Protein AF-0000000071382725 (afdb_homodimer)

Sequence (522 aa):
MWLTLWTLSNVSLIFRFLMFPFLSFKLSDTEICDFGWHKFQSHCYKYFTHRRTWEAAERACRLQGGHLTSVLSHEEQLFVNRLGHDYQWIGLNDKMFDNDFRWTDGHPMQFEHWRVGQPDSFFSIGEDCVVMIWHERGQWNDVPCNYHLTFTCKKGTVSCGQPPVIKDAHIYGGIKPRYEINSLVRYHCKDGFIQRHIPTIRCREDGHWDKPKIMCLKPSTYQMYAHKNQNNNNYNNSKRRYSESTEDRHRWSKTADDSTHMWLTLWTLSNVSLIFRFLMFPFLSFKLSDTEICDFGWHKFQSHCYKYFTHRRTWEAAERACRLQGGHLTSVLSHEEQLFVNRLGHDYQWIGLNDKMFDNDFRWTDGHPMQFEHWRVGQPDSFFSIGEDCVVMIWHERGQWNDVPCNYHLTFTCKKGTVSCGQPPVIKDAHIYGGIKPRYEINSLVRYHCKDGFIQRHIPTIRCREDGHWDKPKIMCLKPSTYQMYAHKNQNNNNYNNSKRRYSESTEDRHRWSKTADDSTH

Structure (mmCIF, N/CA/C/O backbone):
data_AF-0000000071382725-model_v1
#
loop_
_entity.id
_entity.type
_entity.pdbx_description
1 polymer 'Versican core protein-like'
#
loop_
_atom_site.group_PDB
_atom_site.id
_atom_site.type_symbol
_atom_site.label_atom_id
_atom_site.label_alt_id
_atom_site.label_comp_id
_atom_site.label_asym_id
_atom_site.label_entity_id
_atom_site.label_seq_id
_atom_site.pdbx_PDB_ins_code
_atom_site.Cartn_x
_atom_site.Cartn_y
_atom_site.Cartn_z
_atom_site.occupancy
_atom_site.B_iso_or_equiv
_atom_site.auth_seq_id
_atom_site.auth_comp_id
_atom_site.auth_asym_id
_atom_site.auth_atom_id
_atom_site.pdbx_PDB_model_num
ATOM 1 N N . MET A 1 1 ? -3.734 4.09 -86.188 1 26.73 1 MET A N 1
ATOM 2 C CA . MET A 1 1 ? -2.705 4.098 -85.188 1 26.73 1 MET A CA 1
ATOM 3 C C . MET A 1 1 ? -3.107 5.008 -84 1 26.73 1 MET A C 1
ATOM 5 O O . MET A 1 1 ? -2.25 5.621 -83.375 1 26.73 1 MET A O 1
ATOM 9 N N . TRP A 1 2 ? -4.398 5.207 -83.875 1 27.27 2 TRP A N 1
ATOM 10 C CA . TRP A 1 2 ? -5.23 6.137 -83.125 1 27.27 2 TRP A CA 1
ATOM 11 C C . TRP A 1 2 ? -5.141 5.848 -81.625 1 27.27 2 TRP A C 1
ATOM 13 O O . TRP A 1 2 ? -5.66 4.836 -81.188 1 27.27 2 TRP A O 1
ATOM 23 N N . LEU A 1 3 ? -3.861 5.984 -81.062 1 28.5 3 LEU A N 1
ATOM 24 C CA . LEU A 1 3 ? -3.486 5.73 -79.688 1 28.5 3 LEU A CA 1
ATOM 25 C C . LEU A 1 3 ? -4.262 6.641 -78.688 1 28.5 3 LEU A C 1
ATOM 27 O O . LEU A 1 3 ? -4.172 7.863 -78.812 1 28.5 3 LEU A O 1
ATOM 31 N N . THR A 1 4 ? -5.5 6.246 -78.438 1 29.12 4 THR A N 1
ATOM 32 C CA . THR A 1 4 ? -6.535 6.793 -77.562 1 29.12 4 THR A CA 1
ATOM 33 C C . THR A 1 4 ? -5.984 7.051 -76.125 1 29.12 4 THR A C 1
ATOM 35 O O . THR A 1 4 ? -5.332 6.188 -75.562 1 29.12 4 THR A O 1
ATOM 38 N N . LEU A 1 5 ? -5.566 8.297 -75.875 1 29.05 5 LEU A N 1
ATOM 39 C CA . LEU A 1 5 ? -5.043 9.016 -74.75 1 29.05 5 LEU A CA 1
ATOM 40 C C . LEU A 1 5 ? -5.945 8.82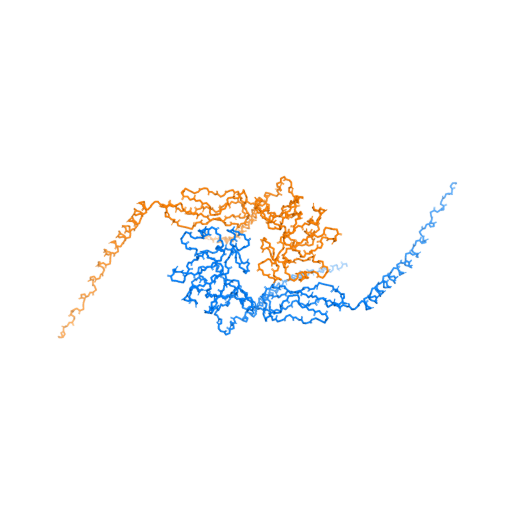8 -73.5 1 29.05 5 LEU A C 1
ATOM 42 O O . LEU A 1 5 ? -7.121 9.211 -73.562 1 29.05 5 LEU A O 1
ATOM 46 N N . TRP A 1 6 ? -5.953 7.57 -72.938 1 29.08 6 TRP A N 1
ATOM 47 C CA . TRP A 1 6 ? -6.738 7.238 -71.75 1 29.08 6 TRP A CA 1
ATOM 48 C C . TRP A 1 6 ? -6.43 8.195 -70.625 1 29.08 6 TRP A C 1
ATOM 50 O O . TRP A 1 6 ? -5.277 8.32 -70.188 1 29.08 6 TRP A O 1
ATOM 60 N N . THR A 1 7 ? -7.027 9.391 -70.688 1 28.2 7 THR A N 1
ATOM 61 C CA . THR A 1 7 ? -6.902 10.422 -69.688 1 28.2 7 THR A CA 1
ATOM 62 C C . THR A 1 7 ? -7.242 9.867 -68.25 1 28.2 7 THR A C 1
ATOM 64 O O . THR A 1 7 ? -8.266 9.203 -68.125 1 28.2 7 THR A O 1
ATOM 67 N N . LEU A 1 8 ? -6.211 9.422 -67.5 1 28.83 8 LEU A N 1
ATOM 68 C CA . LEU A 1 8 ? -6.109 8.977 -66.125 1 28.83 8 LEU A CA 1
ATOM 69 C C . LEU A 1 8 ? -6.758 9.984 -65.188 1 28.83 8 LEU A C 1
ATOM 71 O O . LEU A 1 8 ? -6.32 11.133 -65.125 1 28.83 8 LEU A O 1
ATOM 75 N N . SER A 1 9 ? -8.117 10.117 -65.312 1 26.94 9 SER A N 1
ATOM 76 C CA . SER A 1 9 ? -8.875 10.898 -64.375 1 26.94 9 SER A CA 1
ATOM 77 C C . SER A 1 9 ? -8.445 10.578 -62.938 1 26.94 9 SER A C 1
ATOM 79 O O . SER A 1 9 ? -8.266 9.414 -62.562 1 26.94 9 SER A O 1
ATOM 81 N N . ASN A 1 10 ? -7.656 11.508 -62.344 1 28.38 10 ASN A N 1
ATOM 82 C CA . ASN A 1 10 ? -7.09 11.688 -61 1 28.38 10 ASN A CA 1
ATOM 83 C C . ASN A 1 10 ? -8.148 11.508 -59.938 1 28.38 10 ASN A C 1
ATOM 85 O O . ASN A 1 10 ? -9.094 12.297 -59.844 1 28.38 10 ASN A O 1
ATOM 89 N N . VAL A 1 11 ? -8.672 10.25 -59.688 1 30.38 11 VAL A N 1
ATOM 90 C CA . VAL A 1 11 ? -9.57 9.883 -58.594 1 30.38 11 VAL A CA 1
ATOM 91 C C . VAL A 1 11 ? -9.008 10.406 -57.281 1 30.38 11 VAL A C 1
ATOM 93 O O . VAL A 1 11 ? -7.949 9.961 -56.812 1 30.38 11 VAL A O 1
ATOM 96 N N . SER A 1 12 ? -8.906 11.734 -57.125 1 27.92 12 SER A N 1
ATOM 97 C CA . SER A 1 12 ? -8.633 12.289 -55.812 1 27.92 12 SER A CA 1
ATOM 98 C C . SER A 1 12 ? -9.562 11.703 -54.75 1 27.92 12 SER A C 1
ATOM 100 O O . SER A 1 12 ? -10.773 11.938 -54.812 1 27.92 12 SER A O 1
ATOM 102 N N . LEU A 1 13 ? -9.484 10.375 -54.531 1 29.56 13 LEU A N 1
ATOM 103 C CA . LEU A 1 13 ? -10.18 9.773 -53.406 1 29.56 13 LEU A CA 1
ATOM 104 C C . LEU A 1 13 ? -9.977 10.594 -52.125 1 29.56 13 LEU A C 1
ATOM 106 O O . LEU A 1 13 ? -8.844 10.742 -51.656 1 29.56 13 LEU A O 1
ATOM 110 N N . ILE A 1 14 ? -10.664 11.711 -52.031 1 31.92 14 ILE A N 1
ATOM 111 C CA . ILE A 1 14 ? -10.812 12.461 -50.812 1 31.92 14 ILE A CA 1
ATOM 112 C C . ILE A 1 14 ? -11.188 11.516 -49.656 1 31.92 14 ILE A C 1
ATOM 114 O O . ILE A 1 14 ? -12.242 10.883 -49.688 1 31.92 14 ILE A O 1
ATOM 118 N N . PHE A 1 15 ? -10.211 10.742 -49.156 1 30.53 15 PHE A N 1
ATOM 119 C CA . PHE A 1 15 ? -10.422 10.039 -47.875 1 30.53 15 PHE A CA 1
ATOM 120 C C . PHE A 1 15 ? -10.992 10.977 -46.812 1 30.53 15 PHE A C 1
ATOM 122 O O . PHE A 1 15 ? -10.305 11.883 -46.344 1 30.53 15 PHE A O 1
ATOM 129 N N . ARG A 1 16 ? -12.289 11.359 -47 1 29.08 16 ARG A N 1
ATOM 130 C CA . ARG A 1 16 ? -13 11.93 -45.844 1 29.08 16 ARG A CA 1
ATOM 131 C C . ARG A 1 16 ? -12.758 11.102 -44.594 1 29.08 16 ARG A C 1
ATOM 133 O O . ARG A 1 16 ? -13.156 9.938 -44.531 1 29.08 16 ARG A O 1
ATOM 140 N N . PHE A 1 17 ? -11.633 11.32 -43.969 1 31.2 17 PHE A N 1
ATOM 141 C CA . PHE A 1 17 ? -11.469 10.844 -42.594 1 31.2 17 PHE A CA 1
ATOM 142 C C . PHE A 1 17 ? -12.742 11.07 -41.781 1 31.2 17 PHE A C 1
ATOM 144 O O . PHE A 1 17 ? -13.172 12.203 -41.594 1 31.2 17 PHE A O 1
ATOM 151 N N . LEU A 1 18 ? -13.758 10.234 -41.969 1 30.8 18 LEU A N 1
ATOM 152 C CA . LEU A 1 18 ? -14.859 10.172 -41.031 1 30.8 18 LEU A CA 1
ATOM 153 C C . LEU A 1 18 ? -14.352 10.242 -39.594 1 30.8 18 LEU A C 1
ATOM 155 O O . LEU A 1 18 ? -13.547 9.406 -39.156 1 30.8 18 LEU A O 1
ATOM 159 N N . MET A 1 19 ? -14.062 11.453 -39.156 1 31.64 19 MET A N 1
ATOM 160 C CA . MET A 1 19 ? -13.953 11.695 -37.719 1 31.64 19 MET A CA 1
ATOM 161 C C . MET A 1 19 ? -15.039 10.945 -36.969 1 31.64 19 MET A C 1
ATOM 163 O O . MET A 1 19 ? -16.219 11.266 -37.094 1 31.64 19 MET A O 1
ATOM 167 N N . PHE A 1 20 ? -14.945 9.617 -36.938 1 36.56 20 PHE A N 1
ATOM 168 C CA . PHE A 1 20 ? -15.828 8.961 -35.969 1 36.56 20 PHE A CA 1
ATOM 169 C C . PHE A 1 20 ? -15.797 9.695 -34.625 1 36.56 20 PHE A C 1
ATOM 171 O O . PHE A 1 20 ? -14.727 10.055 -34.125 1 36.56 20 PHE A O 1
ATOM 178 N N . PRO A 1 21 ? -16.844 10.438 -34.312 1 36.38 21 PRO A N 1
ATOM 179 C CA . PRO A 1 21 ? -16.906 10.93 -32.938 1 36.38 21 PRO A CA 1
ATOM 180 C C . PRO A 1 21 ? -16.453 9.883 -31.922 1 36.38 21 PRO A C 1
ATOM 182 O O . PRO A 1 21 ? -16.781 8.703 -32.062 1 36.38 21 PRO A O 1
ATOM 185 N N . PHE A 1 22 ? -15.188 9.914 -31.547 1 33.75 22 PHE A N 1
ATOM 186 C CA . PHE A 1 22 ? -14.898 9.289 -30.266 1 33.75 22 PHE A CA 1
ATOM 187 C C . PHE A 1 22 ? -16.094 9.414 -29.312 1 33.75 22 PHE A C 1
ATOM 189 O O . PHE A 1 22 ? -16.344 10.492 -28.766 1 33.75 22 PHE A O 1
ATOM 196 N N . LEU A 1 23 ? -17.234 8.781 -29.672 1 32.06 23 LEU A N 1
ATOM 197 C CA . LEU A 1 23 ? -18.203 8.594 -28.594 1 32.06 23 LEU A CA 1
ATOM 198 C C . LEU A 1 23 ? -17.516 8.227 -27.297 1 32.06 23 LEU A C 1
ATOM 200 O O . LEU A 1 23 ? -16.938 7.145 -27.172 1 32.06 23 LEU A O 1
ATOM 204 N N . SER A 1 24 ? -16.844 9.109 -26.672 1 32.84 24 SER A N 1
ATOM 205 C CA . SER A 1 24 ? -16.609 8.961 -25.234 1 32.84 24 SER A CA 1
ATOM 206 C C . SER A 1 24 ? -17.797 8.281 -24.547 1 32.84 24 SER A C 1
ATOM 208 O O . SER A 1 24 ? -18.859 8.875 -24.406 1 32.84 24 SER A O 1
ATOM 210 N N . PHE A 1 25 ? -18.094 7.023 -24.875 1 31.86 25 PHE A N 1
ATOM 211 C CA . PHE A 1 25 ? -18.953 6.344 -23.922 1 31.86 25 PHE A CA 1
ATOM 212 C C . PHE A 1 25 ? -18.719 6.855 -22.5 1 31.86 25 PHE A C 1
ATOM 214 O O . PHE A 1 25 ? -17.625 6.68 -21.953 1 31.86 25 PHE A O 1
ATOM 221 N N . LYS A 1 26 ? -19.219 7.934 -22.172 1 35.31 26 LYS A N 1
ATOM 222 C CA . LYS A 1 26 ? -19.453 8.273 -20.766 1 35.31 26 LYS A CA 1
ATOM 223 C C . LYS A 1 26 ? -19.797 7.027 -19.953 1 35.31 26 LYS A C 1
ATOM 225 O O . LYS A 1 26 ? -20.844 6.41 -20.172 1 35.31 26 LYS A O 1
ATOM 230 N N . LEU A 1 27 ? -18.938 6.059 -19.734 1 37.62 27 LEU A N 1
ATOM 231 C CA . LEU A 1 27 ? -19.234 5.176 -18.609 1 37.62 27 LEU A CA 1
ATOM 232 C C . LEU A 1 27 ? -20.281 5.793 -17.688 1 37.62 27 LEU A C 1
ATOM 234 O O . LEU A 1 27 ? -20.234 6.992 -17.406 1 37.62 27 LEU A O 1
ATOM 238 N N . SER A 1 28 ? -21.453 5.305 -17.797 1 38.16 28 SER A N 1
ATOM 239 C CA . SER A 1 28 ? -22.531 5.645 -16.859 1 38.16 28 SER A CA 1
ATOM 240 C C . SER A 1 28 ? -21.969 5.922 -15.469 1 38.16 28 SER A C 1
ATOM 242 O O . SER A 1 28 ? -21.328 5.055 -14.859 1 38.16 28 SER A O 1
ATOM 244 N N . ASP A 1 29 ? -21.234 6.832 -15.172 1 44.72 29 ASP A N 1
ATOM 245 C CA . ASP A 1 29 ? -21.172 7.375 -13.812 1 44.72 29 ASP A CA 1
ATOM 246 C C . ASP A 1 29 ? -22.438 7.051 -13.031 1 44.72 29 ASP A C 1
ATOM 248 O O . ASP A 1 29 ? -23.438 7.781 -13.109 1 44.72 29 ASP A O 1
ATOM 252 N N . THR A 1 30 ? -23.078 5.996 -13.273 1 50.84 30 THR A N 1
ATOM 253 C CA . THR A 1 30 ? -24.203 5.84 -12.344 1 50.84 30 THR A CA 1
ATOM 254 C C . THR A 1 30 ? -23.891 6.52 -11.016 1 50.84 30 THR A C 1
ATOM 256 O O . THR A 1 30 ? -23.281 5.922 -10.133 1 50.84 30 THR A O 1
ATOM 259 N N . GLU A 1 31 ? -23.406 7.875 -11.094 1 60.59 31 GLU A N 1
ATOM 260 C CA . GLU A 1 31 ? -22.969 9.047 -10.336 1 60.59 31 GLU A CA 1
ATOM 261 C C . GLU A 1 31 ? -23.734 9.18 -9.031 1 60.59 31 GLU A C 1
ATOM 263 O O . GLU A 1 31 ? -23.375 9.977 -8.164 1 60.59 31 GLU A O 1
ATOM 268 N N . ILE A 1 32 ? -24.719 8.297 -8.805 1 83.94 32 ILE A N 1
ATOM 269 C CA . ILE A 1 32 ? -25.438 8.609 -7.574 1 83.94 32 ILE A CA 1
ATOM 270 C C . ILE A 1 32 ? -24.938 7.723 -6.441 1 83.94 32 ILE A C 1
ATOM 272 O O . ILE A 1 32 ? -24.766 6.512 -6.617 1 83.94 32 ILE A O 1
ATOM 276 N N . CYS A 1 33 ? -24.656 8.281 -5.402 1 93.5 33 CYS A N 1
ATOM 277 C CA . CYS A 1 33 ? -24.219 7.562 -4.219 1 93.5 33 CYS A CA 1
ATOM 278 C C . CYS A 1 33 ? -25.375 6.84 -3.547 1 93.5 33 CYS A C 1
ATOM 280 O O . CYS A 1 33 ? -26.531 7.262 -3.666 1 93.5 33 CYS A O 1
ATOM 282 N N . ASP A 1 34 ? -25.109 5.688 -2.979 1 91.25 34 ASP A N 1
ATOM 283 C CA . ASP A 1 34 ? -26.078 4.949 -2.184 1 91.25 34 ASP A CA 1
ATOM 284 C C . ASP A 1 34 ? -26.672 5.824 -1.086 1 91.25 34 ASP A C 1
ATOM 286 O O . ASP A 1 34 ? -26.109 6.859 -0.73 1 91.25 34 ASP A O 1
ATOM 290 N N . PHE A 1 35 ? -27.812 5.43 -0.634 1 92 35 PHE A N 1
ATOM 291 C CA . PHE A 1 35 ? -28.453 6.133 0.468 1 92 35 PHE A CA 1
ATOM 292 C C . PHE A 1 35 ? -27.5 6.281 1.646 1 92 35 PHE A C 1
ATOM 294 O O . PHE A 1 35 ? -26.812 5.332 2.016 1 92 35 PHE A O 1
ATOM 301 N N . GLY A 1 36 ? -27.391 7.465 2.174 1 95.06 36 GLY A N 1
ATOM 302 C CA . GLY A 1 36 ? -26.547 7.727 3.336 1 95.06 36 GLY A CA 1
ATOM 303 C C . GLY A 1 36 ? -25.141 8.133 2.975 1 95.06 36 GLY A C 1
ATOM 304 O O . GLY A 1 36 ? -24.359 8.547 3.842 1 95.06 36 GLY A O 1
ATOM 305 N N . TRP A 1 37 ? -24.875 7.941 1.746 1 97.19 37 TRP A N 1
ATOM 306 C CA . TRP A 1 37 ? -23.547 8.352 1.27 1 97.19 37 TRP A CA 1
ATOM 307 C C . TRP A 1 37 ? -23.609 9.719 0.598 1 97.19 37 TRP A C 1
ATOM 309 O O . TRP A 1 37 ? -24.625 10.07 -0.015 1 97.19 37 TRP A O 1
ATOM 319 N N . HIS A 1 38 ? -22.516 10.477 0.732 1 97.38 38 HIS A N 1
ATOM 320 C CA . HIS A 1 38 ? -22.453 11.828 0.178 1 97.38 38 HIS A CA 1
ATOM 321 C C . HIS A 1 38 ? -21.391 11.914 -0.917 1 97.38 38 HIS A C 1
ATOM 323 O O . HIS A 1 38 ? -20.266 11.461 -0.732 1 97.38 38 HIS A O 1
ATOM 329 N N . LYS A 1 39 ? -21.828 12.617 -1.918 1 96.38 39 LYS A N 1
ATOM 330 C CA . LYS A 1 39 ? -20.953 12.664 -3.088 1 96.38 39 LYS A CA 1
ATOM 331 C C . LYS A 1 39 ? -19.984 13.836 -3.004 1 96.38 39 LYS A C 1
ATOM 333 O O . LYS A 1 39 ? -20.359 14.938 -2.609 1 96.38 39 LYS A O 1
ATOM 338 N N . PHE A 1 40 ? -18.734 13.578 -3.346 1 96.81 40 PHE A N 1
ATOM 339 C CA . PHE A 1 40 ? -17.703 14.578 -3.604 1 96.81 40 PHE A CA 1
ATOM 340 C C . PHE A 1 40 ? -16.828 14.156 -4.77 1 96.81 40 PHE A C 1
ATOM 342 O O . PHE A 1 40 ? -16.062 13.188 -4.664 1 96.81 40 PHE A O 1
ATOM 349 N N . GLN A 1 41 ? -16.984 14.844 -5.879 1 92.62 41 GLN A N 1
ATOM 350 C CA . GLN A 1 41 ? -16.297 14.492 -7.121 1 92.62 41 GLN A CA 1
ATOM 351 C C . GLN A 1 41 ? -16.609 13.062 -7.543 1 92.62 41 GLN A C 1
ATOM 353 O O . GLN A 1 41 ? -17.781 12.711 -7.73 1 92.62 41 GLN A O 1
ATOM 358 N N . SER A 1 42 ? -15.797 12.188 -7.758 1 91.56 42 SER A N 1
ATOM 359 C CA . SER A 1 42 ? -16.047 10.859 -8.305 1 91.56 42 SER A CA 1
ATOM 360 C C . SER A 1 42 ? -16.078 9.805 -7.207 1 91.56 42 SER A C 1
ATOM 362 O O . SER A 1 42 ? -15.906 8.617 -7.477 1 91.56 42 SER A O 1
ATOM 364 N N . HIS A 1 43 ? -16.328 10.289 -5.957 1 96.75 43 HIS A N 1
ATOM 365 C CA . HIS A 1 43 ? -16.359 9.352 -4.84 1 96.75 43 HIS A CA 1
ATOM 366 C C . HIS A 1 43 ? -17.562 9.609 -3.932 1 96.75 43 HIS A C 1
ATOM 368 O O . HIS A 1 43 ? -18.156 10.688 -3.979 1 96.75 43 HIS A O 1
ATOM 374 N N . CYS A 1 44 ? -17.922 8.602 -3.207 1 97.56 44 CYS A N 1
ATOM 375 C CA . CYS A 1 44 ? -18.969 8.664 -2.191 1 97.56 44 CYS A CA 1
ATOM 376 C C . CYS A 1 44 ? -18.375 8.469 -0.797 1 97.56 44 CYS A C 1
ATOM 378 O O . CYS A 1 44 ? -17.484 7.637 -0.604 1 97.56 44 CYS A O 1
ATOM 380 N N . TYR A 1 45 ? -18.938 9.219 0.126 1 98.5 45 TYR A N 1
ATOM 381 C CA . TYR A 1 45 ? -18.406 9.227 1.487 1 98.5 45 TYR A CA 1
ATOM 382 C C . TYR A 1 45 ? -19.516 8.977 2.5 1 98.5 45 TYR A C 1
ATOM 384 O O . TYR A 1 45 ? -20.656 9.422 2.309 1 98.5 45 TYR A O 1
ATOM 392 N N . LYS A 1 46 ? -19.188 8.305 3.578 1 98.38 46 LYS A N 1
ATOM 393 C CA . LYS A 1 46 ? -20.125 8.102 4.672 1 98.38 46 LYS A CA 1
ATOM 394 C C . LYS A 1 46 ? -19.422 8.172 6.027 1 98.38 46 LYS A C 1
ATOM 396 O O . LYS A 1 46 ? -18.391 7.539 6.227 1 98.38 46 LYS A O 1
ATOM 401 N N . TYR A 1 47 ? -19.969 8.969 6.82 1 98.62 47 TYR A N 1
ATOM 402 C CA . TYR A 1 47 ? -19.469 9.141 8.18 1 98.62 47 TYR A CA 1
ATOM 403 C C . TYR A 1 47 ? -20.188 8.195 9.141 1 98.62 47 TYR A C 1
ATOM 405 O O . TYR A 1 47 ? -21.406 8.102 9.133 1 98.62 47 TYR A O 1
ATOM 413 N N . PHE A 1 48 ? -19.406 7.512 9.945 1 98.69 48 PHE A N 1
ATOM 414 C CA . PHE A 1 48 ? -19.953 6.586 10.93 1 98.69 48 PHE A CA 1
ATOM 415 C C . PHE A 1 48 ? -19.688 7.082 12.352 1 98.69 48 PHE A C 1
ATOM 417 O O . PHE A 1 48 ? -18.547 7.336 12.719 1 98.69 48 PHE A O 1
ATOM 424 N N . THR A 1 49 ? -20.719 7.074 13.109 1 98.06 49 THR A N 1
ATOM 425 C CA . THR A 1 49 ? -20.625 7.602 14.461 1 98.06 49 THR A CA 1
ATOM 426 C C . THR A 1 49 ? -20.203 6.508 15.445 1 98.06 49 THR A C 1
ATOM 428 O O . THR A 1 49 ? -19.766 6.801 16.562 1 98.06 49 THR A O 1
ATOM 431 N N . HIS A 1 50 ? -20.484 5.242 15.055 1 97.5 50 HIS A N 1
ATOM 432 C CA . HIS A 1 50 ? -20.078 4.145 15.922 1 97.5 50 HIS A CA 1
ATOM 433 C C . HIS A 1 50 ? -18.547 4.059 16.031 1 97.5 50 HIS A C 1
ATOM 435 O O . HIS A 1 50 ? -17.859 3.939 15.008 1 97.5 50 HIS A O 1
ATOM 441 N N . ARG A 1 51 ? -18.062 4.023 17.141 1 98.62 51 ARG A N 1
ATOM 442 C CA . ARG A 1 51 ? -16.625 4.117 17.375 1 98.62 51 ARG A CA 1
ATOM 443 C C . ARG A 1 51 ? -15.961 2.75 17.25 1 98.62 51 ARG A C 1
ATOM 445 O O . ARG A 1 51 ? -16.5 1.748 17.719 1 98.62 51 ARG A O 1
ATOM 452 N N . ARG A 1 52 ? -14.859 2.723 16.594 1 98.81 52 ARG A N 1
ATOM 453 C CA . ARG A 1 52 ? -14.094 1.505 16.359 1 98.81 52 ARG A CA 1
ATOM 454 C C . ARG A 1 52 ? -12.594 1.78 16.438 1 98.81 52 ARG A C 1
ATOM 456 O O . ARG A 1 52 ? -12.172 2.936 16.391 1 98.81 52 ARG A O 1
ATOM 463 N N . THR A 1 53 ? -11.844 0.711 16.656 1 98.62 53 THR A N 1
ATOM 464 C CA . THR A 1 53 ? -10.414 0.831 16.422 1 98.62 53 THR A CA 1
ATOM 465 C C . THR A 1 53 ? -10.133 1.114 14.945 1 98.62 53 THR A C 1
ATOM 467 O O . THR A 1 53 ? -11.023 0.963 14.102 1 98.62 53 THR A O 1
ATOM 470 N N . TRP A 1 54 ? -8.945 1.496 14.648 1 98.38 54 TRP A N 1
ATOM 471 C CA . TRP A 1 54 ? -8.602 1.822 13.266 1 98.38 54 TRP A CA 1
ATOM 472 C C . TRP A 1 54 ? -8.797 0.614 12.359 1 98.38 54 TRP A C 1
ATOM 474 O O . TRP A 1 54 ? -9.391 0.73 11.281 1 98.38 54 TRP A O 1
ATOM 484 N N . GLU A 1 55 ? -8.352 -0.563 12.828 1 97.81 55 GLU A N 1
ATOM 485 C CA . GLU A 1 55 ? -8.445 -1.783 12.039 1 97.81 55 GLU A CA 1
ATOM 486 C C . GLU A 1 55 ? -9.898 -2.182 11.805 1 97.81 55 GLU A C 1
ATOM 488 O O . GLU A 1 55 ? -10.281 -2.549 10.695 1 97.81 55 GLU A O 1
ATOM 493 N N . ALA A 1 56 ? -10.633 -2.123 12.844 1 98.44 56 ALA A N 1
ATOM 494 C CA . ALA A 1 56 ? -12.047 -2.465 12.727 1 98.44 56 ALA A CA 1
ATOM 495 C C . ALA A 1 56 ? -12.773 -1.493 11.797 1 98.44 56 ALA A C 1
ATOM 497 O O . ALA A 1 56 ? -13.656 -1.894 11.039 1 98.44 56 ALA A O 1
ATOM 498 N N . ALA A 1 57 ? -12.414 -0.232 11.883 1 98.81 57 ALA A N 1
ATOM 499 C CA . ALA A 1 57 ? -13.008 0.774 11.008 1 98.81 57 ALA A CA 1
ATOM 500 C C . ALA A 1 57 ? -12.672 0.492 9.547 1 98.81 57 ALA A C 1
ATOM 502 O O . ALA A 1 57 ? -13.547 0.558 8.68 1 98.81 57 ALA A O 1
ATOM 503 N N . GLU A 1 58 ? -11.406 0.18 9.312 1 98.38 58 GLU A N 1
ATOM 504 C CA . GLU A 1 58 ? -11.008 -0.161 7.953 1 98.38 58 GLU A CA 1
ATOM 505 C C . GLU A 1 58 ? -11.773 -1.378 7.445 1 98.38 58 GLU A C 1
ATOM 507 O O . GLU A 1 58 ? -12.234 -1.396 6.297 1 98.38 58 GLU A O 1
ATOM 512 N N . ARG A 1 59 ? -11.93 -2.348 8.242 1 96 59 ARG A N 1
ATOM 513 C CA . ARG A 1 59 ? -12.672 -3.543 7.855 1 96 59 ARG A CA 1
ATOM 514 C C . ARG A 1 59 ? -14.117 -3.203 7.52 1 96 59 ARG A C 1
ATOM 516 O O . ARG A 1 59 ? -14.68 -3.725 6.555 1 96 59 ARG A O 1
ATOM 523 N N . ALA A 1 60 ? -14.672 -2.373 8.328 1 97.12 60 ALA A N 1
ATOM 524 C CA . ALA A 1 60 ? -16.047 -1.956 8.07 1 97.12 60 ALA A CA 1
ATOM 525 C C . ALA A 1 60 ? -16.172 -1.267 6.719 1 97.12 60 ALA A C 1
ATOM 527 O O . ALA A 1 60 ? -17.125 -1.508 5.977 1 97.12 60 ALA A O 1
ATOM 528 N N . CYS A 1 61 ? -15.219 -0.431 6.383 1 97.62 61 CYS A N 1
ATOM 529 C CA . CYS A 1 61 ? -15.25 0.27 5.105 1 97.62 61 CYS A CA 1
ATOM 530 C C . CYS A 1 61 ? -15.062 -0.702 3.945 1 97.62 61 CYS A C 1
ATOM 532 O O . CYS A 1 61 ? -15.703 -0.563 2.902 1 97.62 61 CYS A O 1
ATOM 534 N N . ARG A 1 62 ? -14.242 -1.658 4.133 1 94.25 62 ARG A N 1
ATOM 535 C CA . ARG A 1 62 ? -13.992 -2.645 3.086 1 94.25 62 ARG A CA 1
ATOM 536 C C . ARG A 1 62 ? -15.242 -3.467 2.797 1 94.25 62 ARG A C 1
ATOM 538 O O . ARG A 1 62 ? -15.492 -3.846 1.65 1 94.25 62 ARG A O 1
ATOM 545 N N . LEU A 1 63 ? -16 -3.742 3.836 1 91.81 63 LEU A N 1
ATOM 546 C CA . LEU A 1 63 ? -17.25 -4.469 3.662 1 91.81 63 LEU A CA 1
ATOM 547 C C . LEU A 1 63 ? -18.219 -3.672 2.801 1 91.81 63 LEU A C 1
ATOM 549 O O . LEU A 1 63 ? -19.109 -4.246 2.152 1 91.81 63 LEU A O 1
ATOM 553 N N . GLN A 1 64 ? -18 -2.336 2.773 1 91.19 64 GLN A N 1
ATOM 554 C CA . GLN A 1 64 ? -18.859 -1.467 1.972 1 91.19 64 GLN A CA 1
ATOM 555 C C . GLN A 1 64 ? -18.266 -1.229 0.589 1 91.19 64 GLN A C 1
ATOM 557 O O . GLN A 1 64 ? -18.766 -0.41 -0.18 1 91.19 64 GLN A O 1
ATOM 562 N N . GLY A 1 65 ? -17.188 -1.854 0.308 1 91.56 65 GLY A N 1
ATOM 563 C CA . GLY A 1 65 ? -16.562 -1.684 -0.992 1 91.56 65 GLY A CA 1
ATOM 564 C C . GLY A 1 65 ? -15.648 -0.476 -1.06 1 91.56 65 GLY A C 1
ATOM 565 O O . GLY A 1 65 ? -15.398 0.065 -2.141 1 91.56 65 GLY A O 1
ATOM 566 N N . GLY A 1 66 ? -15.18 -0.089 0.016 1 95.94 66 GLY A N 1
ATOM 567 C CA . GLY A 1 66 ? -14.312 1.073 0.091 1 95.94 66 GLY A CA 1
ATOM 568 C C . GLY A 1 66 ? -13.219 0.935 1.135 1 95.94 66 GLY A C 1
ATOM 569 O O . GLY A 1 66 ? -12.727 -0.169 1.387 1 95.94 66 GLY A O 1
ATOM 570 N N . HIS A 1 67 ? -12.742 2.123 1.61 1 97.81 67 HIS A N 1
ATOM 571 C CA . HIS A 1 67 ? -11.688 2.225 2.613 1 97.81 67 HIS A CA 1
ATOM 572 C C . HIS A 1 67 ? -11.93 3.406 3.547 1 97.81 67 HIS A C 1
ATOM 574 O O . HIS A 1 67 ? -12.773 4.262 3.268 1 97.81 67 HIS A O 1
ATOM 580 N N . LEU A 1 68 ? -11.242 3.318 4.66 1 98.81 68 LEU A N 1
ATOM 581 C CA . LEU A 1 68 ? -11.109 4.594 5.359 1 98.81 68 LEU A CA 1
ATOM 582 C C . LEU A 1 68 ? -10.641 5.691 4.41 1 98.81 68 LEU A C 1
ATOM 584 O O . LEU A 1 68 ? -9.773 5.457 3.564 1 98.81 68 LEU A O 1
ATOM 588 N N . THR A 1 69 ? -11.156 6.844 4.57 1 98.81 69 THR A N 1
ATOM 589 C CA . THR A 1 69 ? -11.055 7.898 3.568 1 98.81 69 THR A CA 1
ATOM 590 C C . THR A 1 69 ? -9.602 8.344 3.406 1 98.81 69 THR A C 1
ATOM 592 O O . THR A 1 69 ? -8.898 8.547 4.395 1 98.81 69 THR A O 1
ATOM 595 N N . SER A 1 70 ? -9.156 8.359 2.193 1 98.5 70 SER A N 1
ATOM 596 C CA . SER A 1 70 ? -7.965 9.125 1.853 1 98.5 70 SER A CA 1
ATOM 597 C C . SER A 1 70 ? -8.312 10.586 1.572 1 98.5 70 SER A C 1
ATOM 599 O O . SER A 1 70 ? -9.445 10.906 1.216 1 98.5 70 SER A O 1
ATOM 601 N N . VAL A 1 71 ? -7.426 11.492 1.809 1 98.44 71 VAL A N 1
ATOM 602 C CA . VAL A 1 71 ? -7.59 12.922 1.56 1 98.44 71 VAL A CA 1
ATOM 603 C C . VAL A 1 71 ? -6.484 13.414 0.632 1 98.44 71 VAL A C 1
ATOM 605 O O . VAL A 1 71 ? -5.328 13.531 1.045 1 98.44 71 VAL A O 1
ATOM 608 N N . LEU A 1 72 ? -6.895 13.797 -0.567 1 96.81 72 LEU A N 1
ATOM 609 C CA . LEU A 1 72 ? -5.887 13.992 -1.604 1 96.81 72 LEU A CA 1
ATOM 610 C C . LEU A 1 72 ? -5.82 15.453 -2.031 1 96.81 72 LEU A C 1
ATOM 612 O O . LEU A 1 72 ? -4.992 15.82 -2.867 1 96.81 72 LEU A O 1
ATOM 616 N N . SER A 1 73 ? -6.723 16.297 -1.511 1 96.62 73 SER A N 1
ATOM 617 C CA . SER A 1 73 ? -6.727 17.719 -1.819 1 96.62 73 SER A CA 1
ATOM 618 C C . SER A 1 73 ? -7.289 18.531 -0.66 1 96.62 73 SER A C 1
ATOM 620 O O . SER A 1 73 ? -7.879 17.984 0.267 1 96.62 73 SER A O 1
ATOM 622 N N . HIS A 1 74 ? -7.027 19.797 -0.761 1 97 74 HIS A N 1
ATOM 623 C CA . HIS A 1 74 ? -7.539 20.703 0.265 1 97 74 HIS A CA 1
ATOM 624 C C . HIS A 1 74 ? -9.062 20.703 0.282 1 97 74 HIS A C 1
ATOM 626 O O . HIS A 1 74 ? -9.68 20.688 1.352 1 97 74 HIS A O 1
ATOM 632 N N . GLU A 1 75 ? -9.641 20.688 -0.889 1 98.12 75 GLU A N 1
ATOM 633 C CA . GLU A 1 75 ? -11.102 20.672 -0.994 1 98.12 75 GLU A CA 1
ATOM 634 C C . GLU A 1 75 ? -11.688 19.422 -0.364 1 98.12 75 GLU A C 1
ATOM 636 O O . GLU A 1 75 ? -12.703 19.484 0.331 1 98.12 75 GLU A O 1
ATOM 641 N N . GLU A 1 76 ? -11.047 18.328 -0.636 1 98.38 76 GLU A N 1
ATOM 642 C CA . GLU A 1 76 ? -11.492 17.062 -0.055 1 98.38 76 GLU A CA 1
ATOM 643 C C . GLU A 1 76 ? -11.352 17.078 1.465 1 98.38 76 GLU A C 1
ATOM 645 O O . GLU A 1 76 ? -12.219 16.547 2.174 1 98.38 76 GLU A O 1
ATOM 650 N N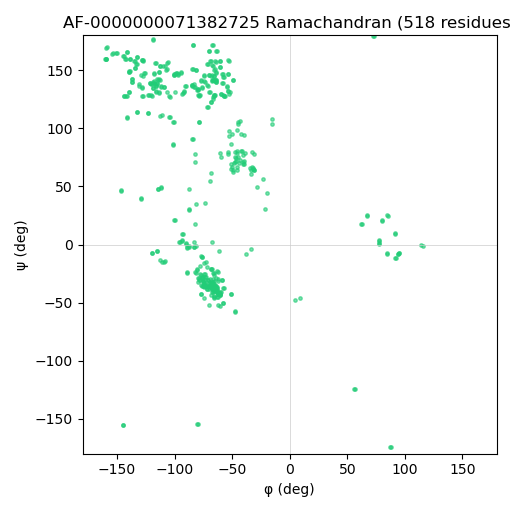 . GLN A 1 77 ? -10.297 17.703 1.954 1 98.25 77 GLN A N 1
ATOM 651 C CA . GLN A 1 77 ? -10.062 17.859 3.387 1 98.25 77 GLN A CA 1
ATOM 652 C C . GLN A 1 77 ? -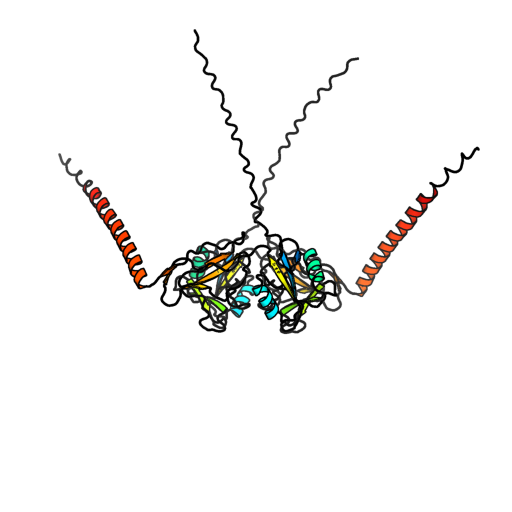11.227 18.594 4.051 1 98.25 77 GLN A C 1
ATOM 654 O O . GLN A 1 77 ? -11.727 18.156 5.086 1 98.25 77 GLN A O 1
ATOM 659 N N . LEU A 1 78 ? -11.57 19.656 3.498 1 98.12 78 LEU A N 1
ATOM 660 C CA . LEU A 1 78 ? -12.672 20.453 4.031 1 98.12 78 LEU A CA 1
ATOM 661 C C . LEU A 1 78 ? -13.977 19.656 4 1 98.12 78 LEU A C 1
ATOM 663 O O . LEU A 1 78 ? -14.742 19.672 4.965 1 98.12 78 LEU A O 1
ATOM 667 N N . PHE A 1 79 ? -14.195 18.953 2.922 1 98.56 79 PHE A N 1
ATOM 668 C CA . PHE A 1 79 ? -15.406 18.172 2.75 1 98.56 79 PHE A CA 1
ATOM 669 C C . PHE A 1 79 ? -15.5 17.094 3.826 1 98.56 79 PHE A C 1
ATOM 671 O O . PHE A 1 79 ? -16.531 16.969 4.5 1 98.56 79 PHE A O 1
ATOM 678 N N . VAL A 1 80 ? -14.43 16.297 3.971 1 98.69 80 VAL A N 1
ATOM 679 C CA . VAL A 1 80 ? -14.406 15.188 4.93 1 98.69 80 VAL A CA 1
ATOM 680 C C . VAL A 1 80 ? -14.578 15.734 6.344 1 98.69 80 VAL A C 1
ATOM 682 O O . VAL A 1 80 ? -15.32 15.164 7.152 1 98.69 80 VAL A O 1
ATOM 685 N N . ASN A 1 81 ? -13.898 16.828 6.621 1 98.5 81 ASN A N 1
ATOM 686 C CA . ASN A 1 81 ? -13.992 17.422 7.957 1 98.5 81 ASN A CA 1
ATOM 687 C C . ASN A 1 81 ? -15.414 17.875 8.266 1 98.5 81 ASN A C 1
ATOM 689 O O . ASN A 1 81 ? -15.836 17.859 9.422 1 98.5 81 ASN A O 1
ATOM 693 N N . ARG A 1 82 ? -16.141 18.266 7.328 1 97.69 82 ARG A N 1
ATOM 694 C CA . ARG A 1 82 ? -17.516 18.75 7.508 1 97.69 82 ARG A CA 1
ATOM 695 C C . ARG A 1 82 ? -18.469 17.578 7.723 1 97.69 82 ARG A C 1
ATOM 697 O O . ARG A 1 82 ? -19.562 17.766 8.281 1 97.69 82 ARG A O 1
ATOM 704 N N . LEU A 1 83 ? -18.172 16.422 7.238 1 97 83 LEU A N 1
ATOM 705 C CA . LEU A 1 83 ? -19.047 15.258 7.367 1 97 83 LEU A CA 1
ATOM 706 C C . LEU A 1 83 ? -19.156 14.812 8.82 1 97 83 LEU A C 1
ATOM 708 O O . LEU A 1 83 ? -20.219 14.391 9.266 1 97 83 LEU A O 1
ATOM 712 N N . GLY A 1 84 ? -17.984 14.875 9.461 1 94.19 84 GLY A N 1
ATOM 713 C CA . GLY A 1 84 ? -17.953 14.43 10.844 1 94.19 84 GLY A CA 1
ATOM 714 C C . GLY A 1 84 ? -17.578 15.539 11.812 1 94.19 84 GLY A C 1
ATOM 715 O O . GLY A 1 84 ? -16.719 16.359 11.516 1 94.19 84 GLY A O 1
ATOM 716 N N . HIS A 1 85 ? -18.266 15.594 12.938 1 92.94 85 HIS A N 1
ATOM 717 C CA . HIS A 1 85 ? -17.969 16.594 13.953 1 92.94 85 HIS A CA 1
ATOM 718 C C . HIS A 1 85 ? -17.391 15.953 15.211 1 92.94 85 HIS A C 1
ATOM 720 O O . HIS A 1 85 ? -17.844 16.219 16.312 1 92.94 85 HIS A O 1
ATOM 726 N N . ASP A 1 86 ? -16.422 15.141 14.961 1 98.19 86 ASP A N 1
ATOM 727 C CA . ASP A 1 86 ? -15.695 14.43 16.016 1 98.19 86 ASP A CA 1
ATOM 728 C C . ASP A 1 86 ? -14.328 13.953 15.516 1 98.19 86 ASP A C 1
ATOM 730 O O . ASP A 1 86 ? -14.023 14.062 14.328 1 98.19 86 ASP A O 1
ATOM 734 N N . TYR A 1 87 ? -13.555 13.5 16.531 1 98.5 87 TYR A N 1
ATOM 735 C CA . TYR A 1 87 ? -12.352 12.797 16.109 1 98.5 87 TYR A CA 1
ATOM 736 C C . TYR A 1 87 ? -12.688 11.625 15.195 1 98.5 87 TYR A C 1
ATOM 738 O O . TYR A 1 87 ? -13.578 10.828 15.508 1 98.5 87 TYR A O 1
ATOM 746 N N . GLN A 1 88 ? -12.023 11.602 14.039 1 98.81 88 GLN A N 1
ATOM 747 C CA . GLN A 1 88 ? -12.367 10.516 13.125 1 98.81 88 GLN A CA 1
ATOM 748 C C . GLN A 1 88 ? -11.109 9.906 12.5 1 98.81 88 GLN A C 1
ATOM 750 O O . GLN A 1 88 ? -10.141 10.625 12.227 1 98.81 88 GLN A O 1
ATOM 755 N N . TRP A 1 89 ? -11.188 8.562 12.344 1 98.88 89 TRP A N 1
ATOM 756 C CA . TRP A 1 89 ? -10.133 7.867 11.617 1 98.88 89 TRP A CA 1
ATOM 757 C C . TRP A 1 89 ? -10.141 8.258 10.141 1 98.88 89 TRP A C 1
ATOM 759 O O . TRP A 1 89 ? -11.203 8.375 9.531 1 98.88 89 TRP A O 1
ATOM 769 N N . ILE A 1 90 ? -8.953 8.406 9.57 1 98.81 90 ILE A N 1
ATOM 770 C CA . ILE A 1 90 ? -8.758 8.391 8.125 1 98.81 90 ILE A CA 1
ATOM 771 C C . ILE A 1 90 ? -7.844 7.23 7.734 1 98.81 90 ILE A C 1
ATOM 773 O O . ILE A 1 90 ? -7.316 6.531 8.602 1 98.81 90 ILE A O 1
ATOM 777 N N . GLY A 1 91 ? -7.633 7.031 6.48 1 98.75 91 GLY A N 1
ATOM 778 C CA . GLY A 1 91 ? -7.012 5.801 6.02 1 98.75 91 GLY A CA 1
ATOM 779 C C . GLY A 1 91 ? -5.5 5.832 6.098 1 98.75 91 GLY A C 1
ATOM 780 O O . GLY A 1 91 ? -4.836 4.832 5.809 1 98.75 91 GLY A O 1
ATOM 781 N N . LEU A 1 92 ? -4.926 6.895 6.5 1 97.88 92 LEU A N 1
ATOM 782 C CA . LEU A 1 92 ? -3.477 7.047 6.551 1 97.88 92 LEU A CA 1
ATOM 783 C C . LEU A 1 92 ? -2.893 6.293 7.738 1 97.88 92 LEU A C 1
ATOM 785 O O . LEU A 1 92 ? -3.447 6.332 8.844 1 97.88 92 LEU A O 1
ATOM 789 N N . ASN A 1 93 ? -1.774 5.555 7.523 1 96.31 93 ASN A N 1
ATOM 790 C CA . ASN A 1 93 ? -1.133 4.785 8.586 1 96.31 93 ASN A CA 1
ATOM 791 C C . ASN A 1 93 ? 0.314 4.445 8.234 1 96.31 93 ASN A C 1
ATOM 793 O O . ASN A 1 93 ? 0.716 4.547 7.074 1 96.31 93 ASN A O 1
ATOM 797 N N . ASP A 1 94 ? 1.095 4.137 9.156 1 92.56 94 ASP A N 1
ATOM 798 C CA . ASP A 1 94 ? 2.434 3.594 8.938 1 92.56 94 ASP A CA 1
ATOM 799 C C . ASP A 1 94 ? 2.646 2.318 9.75 1 92.56 94 ASP A C 1
ATOM 801 O O . ASP A 1 94 ? 3.725 2.104 10.312 1 92.56 94 ASP A O 1
ATOM 805 N N . LYS A 1 95 ? 1.608 1.501 9.805 1 92.81 95 LYS A N 1
ATOM 806 C CA . LYS A 1 95 ? 1.594 0.273 10.602 1 92.81 95 LYS A CA 1
ATOM 807 C C . LYS A 1 95 ? 2.654 -0.708 10.109 1 92.81 95 LYS A C 1
ATOM 809 O O . LYS A 1 95 ? 3.271 -1.414 10.906 1 92.81 95 LYS A O 1
ATOM 814 N N . MET A 1 96 ? 2.842 -0.749 8.812 1 90.31 96 MET A N 1
ATOM 815 C CA . MET A 1 96 ? 3.744 -1.734 8.227 1 90.31 96 MET A CA 1
ATOM 816 C C . MET A 1 96 ? 5.199 -1.33 8.43 1 90.31 96 MET A C 1
ATOM 818 O O . MET A 1 96 ? 6.039 -2.164 8.781 1 90.31 96 MET A O 1
ATOM 822 N N . PHE A 1 97 ? 5.477 -0.06 8.234 1 87.5 97 PHE A N 1
ATOM 823 C CA . PHE A 1 97 ? 6.828 0.46 8.422 1 87.5 97 PHE A CA 1
ATOM 824 C C . PHE A 1 97 ? 6.789 1.868 9 1 87.5 97 PHE A C 1
ATOM 826 O O . PHE A 1 97 ? 6.23 2.781 8.391 1 87.5 97 PHE A O 1
ATOM 833 N N . ASP A 1 98 ? 7.531 1.986 10.055 1 87.5 98 ASP A N 1
ATOM 834 C CA . ASP A 1 98 ? 7.523 3.25 10.789 1 87.5 98 ASP A CA 1
ATOM 835 C C . ASP A 1 98 ? 7.965 4.406 9.891 1 87.5 98 ASP A C 1
ATOM 837 O O . ASP A 1 98 ? 8.961 4.293 9.172 1 87.5 98 ASP A O 1
ATOM 841 N N . ASN A 1 99 ? 7.129 5.473 9.906 1 84.38 99 ASN A N 1
ATOM 842 C CA . ASN A 1 99 ? 7.395 6.734 9.227 1 84.38 99 ASN A CA 1
ATOM 843 C C . ASN A 1 99 ? 7.125 6.633 7.727 1 84.38 99 ASN A C 1
ATOM 845 O O . ASN A 1 99 ? 7.438 7.555 6.969 1 84.38 99 ASN A O 1
ATOM 849 N N . ASP A 1 100 ? 6.699 5.488 7.312 1 87.19 100 ASP A N 1
ATOM 850 C CA . ASP A 1 100 ? 6.238 5.34 5.934 1 87.19 100 ASP A CA 1
ATOM 851 C C . ASP A 1 100 ? 4.715 5.355 5.859 1 87.19 100 ASP A C 1
ATOM 853 O O . ASP A 1 100 ? 4.082 4.301 5.797 1 87.19 100 ASP A O 1
ATOM 857 N N . PHE A 1 101 ? 4.223 6.516 5.785 1 91.5 101 PHE A N 1
ATOM 858 C CA . PHE A 1 101 ? 2.775 6.688 5.805 1 91.5 101 PHE A CA 1
ATOM 859 C C . PHE A 1 101 ? 2.178 6.402 4.43 1 91.5 101 PHE A C 1
ATOM 861 O O . PHE A 1 101 ? 2.658 6.922 3.42 1 91.5 101 PHE A O 1
ATOM 868 N N . ARG A 1 102 ? 1.099 5.605 4.492 1 92.12 102 ARG A N 1
ATOM 869 C CA . ARG A 1 102 ? 0.413 5.234 3.258 1 92.12 102 ARG A CA 1
ATOM 870 C C . ARG A 1 102 ? -1.1 5.242 3.449 1 92.12 102 ARG A C 1
ATOM 872 O O . ARG A 1 102 ? -1.596 4.918 4.531 1 92.12 102 ARG A O 1
ATOM 879 N N . TRP A 1 103 ? -1.727 5.566 2.398 1 95.62 103 TRP A N 1
ATOM 880 C CA . TRP A 1 103 ? -3.178 5.402 2.389 1 95.62 103 TRP A CA 1
ATOM 881 C C . TRP A 1 103 ? -3.559 3.939 2.201 1 95.62 103 TRP A C 1
ATOM 883 O O . TRP A 1 103 ? -2.955 3.232 1.39 1 95.62 103 TRP A O 1
ATOM 893 N N . THR A 1 104 ? -4.539 3.525 2.875 1 96.31 104 THR A N 1
ATOM 894 C CA . THR A 1 104 ? -4.945 2.127 2.793 1 96.31 104 THR A CA 1
ATOM 895 C C . THR A 1 104 ? -5.512 1.81 1.413 1 96.31 104 THR A C 1
ATOM 897 O O . THR A 1 104 ? -5.512 0.653 0.986 1 96.31 104 THR A O 1
ATOM 900 N N . ASP A 1 105 ? -5.949 2.852 0.723 1 93.94 105 ASP A N 1
ATOM 901 C CA . ASP A 1 105 ? -6.531 2.598 -0.591 1 93.94 105 ASP A CA 1
ATOM 902 C C . ASP A 1 105 ? -5.461 2.621 -1.681 1 93.94 105 ASP A C 1
ATOM 904 O O . ASP A 1 105 ? -5.77 2.475 -2.865 1 93.94 105 ASP A O 1
ATOM 908 N N . GLY A 1 106 ? -4.258 2.904 -1.327 1 89.94 106 GLY A N 1
ATOM 909 C CA . GLY A 1 106 ? -3.154 2.764 -2.266 1 89.94 106 GLY A CA 1
ATOM 910 C C . GLY A 1 106 ? -2.807 4.059 -2.977 1 89.94 106 GLY A C 1
ATOM 911 O O . GLY A 1 106 ? -1.811 4.125 -3.701 1 89.94 106 GLY A O 1
ATOM 912 N N . HIS A 1 107 ? -3.578 5.07 -2.801 1 90.75 107 HIS A N 1
ATOM 913 C CA . HIS A 1 107 ? -3.234 6.34 -3.428 1 90.75 107 HIS A CA 1
ATOM 914 C C . HIS A 1 107 ? -1.927 6.895 -2.871 1 90.75 107 HIS A C 1
ATOM 916 O O . HIS A 1 107 ? -1.617 6.699 -1.693 1 90.75 107 HIS A O 1
ATOM 922 N N . PRO A 1 108 ? -1.205 7.582 -3.713 1 87.19 108 PRO A N 1
ATOM 923 C CA . PRO A 1 108 ? -0.023 8.273 -3.189 1 87.19 108 PRO A CA 1
ATOM 924 C C . PRO A 1 108 ? -0.379 9.477 -2.318 1 87.19 108 PRO A C 1
ATOM 926 O O . PRO A 1 108 ? -1.447 10.07 -2.486 1 87.19 108 PRO A O 1
ATOM 929 N N . MET A 1 109 ? 0.52 9.797 -1.464 1 89.88 109 MET A N 1
ATOM 930 C CA . MET A 1 109 ? 0.319 10.977 -0.637 1 89.88 109 MET A CA 1
ATOM 931 C C . MET A 1 109 ? 0.648 12.25 -1.415 1 89.88 109 MET A C 1
ATOM 933 O O . MET A 1 109 ? 1.81 12.5 -1.745 1 89.88 109 MET A O 1
ATOM 937 N N . GLN A 1 110 ? -0.384 12.977 -1.807 1 86 110 GLN A N 1
ATOM 938 C CA . GLN A 1 110 ? -0.181 14.195 -2.584 1 86 110 GLN A CA 1
ATOM 939 C C . GLN A 1 110 ? -0.575 15.438 -1.783 1 86 110 GLN A C 1
ATOM 941 O O . GLN A 1 110 ? -0.309 16.562 -2.201 1 86 110 GLN A O 1
ATOM 946 N N . PHE A 1 111 ? -1.213 15.195 -0.779 1 91.56 111 PHE A N 1
ATOM 947 C CA . PHE A 1 111 ? -1.705 16.234 0.114 1 91.56 111 PHE A CA 1
ATOM 948 C C . PHE A 1 111 ? -1.498 15.844 1.572 1 91.56 111 PHE A C 1
ATOM 950 O O . PHE A 1 111 ? -1.633 14.672 1.929 1 91.56 111 PHE A O 1
ATOM 957 N N . GLU A 1 112 ? -1.11 16.781 2.369 1 92.25 112 GLU A N 1
ATOM 958 C CA . GLU A 1 112 ? -0.956 16.562 3.803 1 92.25 112 GLU A CA 1
ATOM 959 C C . GLU A 1 112 ? -1.574 17.688 4.613 1 92.25 112 GLU A C 1
ATOM 961 O O . GLU A 1 112 ? -1.668 18.828 4.133 1 92.25 112 GLU A O 1
ATOM 966 N N . HIS A 1 113 ? -1.989 17.359 5.777 1 95.19 113 HIS A N 1
ATOM 967 C CA . HIS A 1 113 ? -2.609 18.344 6.652 1 95.19 113 HIS A CA 1
ATOM 968 C C . HIS A 1 113 ? -2.293 18.062 8.117 1 95.19 113 HIS A C 1
ATOM 970 O O . HIS A 1 113 ? -3.191 18.062 8.961 1 95.19 113 HIS A O 1
ATOM 976 N N . TRP A 1 114 ? -1.081 17.797 8.352 1 93.06 114 TRP A N 1
ATOM 977 C CA . TRP A 1 114 ? -0.624 17.453 9.688 1 93.06 114 TRP A CA 1
ATOM 978 C C . TRP A 1 114 ? -0.731 18.656 10.625 1 93.06 114 TRP A C 1
ATOM 980 O O . TRP A 1 114 ? -0.489 19.797 10.219 1 93.06 114 TRP A O 1
ATOM 990 N N . ARG A 1 115 ? -1.018 18.359 11.766 1 90.5 115 ARG A N 1
ATOM 991 C CA . ARG A 1 115 ? -0.88 19.344 12.828 1 90.5 115 ARG A CA 1
ATOM 992 C C . ARG A 1 115 ? 0.583 19.719 13.047 1 90.5 115 ARG A C 1
ATOM 994 O O . ARG A 1 115 ? 1.479 18.906 12.805 1 90.5 115 ARG A O 1
ATOM 1001 N N . VAL A 1 116 ? 0.707 20.922 13.477 1 81.38 116 VAL A N 1
ATOM 1002 C CA . VAL A 1 116 ? 2.066 21.375 13.75 1 81.38 116 VAL A CA 1
ATOM 1003 C C . VAL A 1 116 ? 2.754 20.391 14.695 1 81.38 116 VAL A C 1
ATOM 1005 O O . VAL A 1 116 ? 2.166 19.969 15.695 1 81.38 116 VAL A O 1
ATOM 1008 N N . GLY A 1 117 ? 3.973 20 14.336 1 79.62 117 GLY A N 1
ATOM 1009 C CA . GLY A 1 117 ? 4.738 19.078 15.164 1 79.62 117 GLY A CA 1
ATOM 1010 C C . GLY A 1 117 ? 4.402 17.625 14.898 1 79.62 117 GLY A C 1
ATOM 1011 O O . GLY A 1 117 ? 5.016 16.734 15.477 1 79.62 117 GLY A O 1
ATOM 1012 N N . GLN A 1 118 ? 3.428 17.469 14.141 1 86.69 118 GLN A N 1
ATOM 1013 C CA . GLN A 1 118 ? 3.037 16.109 13.789 1 86.69 118 GLN A CA 1
ATOM 1014 C C . GLN A 1 118 ? 3.428 15.773 12.352 1 86.69 118 GLN A C 1
ATOM 1016 O O . GLN A 1 118 ? 3.566 16.672 11.516 1 86.69 118 GLN A O 1
ATOM 1021 N N . PRO A 1 119 ? 3.596 14.438 11.984 1 86.12 119 PRO A N 1
ATOM 1022 C CA . PRO A 1 119 ? 3.539 13.289 12.891 1 86.12 119 PRO A CA 1
ATOM 1023 C C . PRO A 1 119 ? 4.734 13.227 13.836 1 86.12 119 PRO A C 1
ATOM 1025 O O . PRO A 1 119 ? 5.793 13.781 13.539 1 86.12 119 PRO A O 1
ATOM 1028 N N . ASP A 1 120 ? 4.578 12.789 14.984 1 78.5 120 ASP A N 1
ATOM 1029 C CA . ASP A 1 120 ? 5.68 12.656 15.93 1 78.5 120 ASP A CA 1
ATOM 1030 C C . ASP A 1 120 ? 5.762 11.234 16.484 1 78.5 120 ASP A C 1
ATOM 1032 O O . ASP A 1 120 ? 4.914 10.398 16.172 1 78.5 120 ASP A O 1
ATOM 1036 N N . SER A 1 121 ? 6.938 10.844 16.75 1 62.94 121 SER A N 1
ATOM 1037 C CA . SER A 1 121 ? 7.137 9.562 17.422 1 62.94 121 SER A CA 1
ATOM 1038 C C . SER A 1 121 ? 7.082 9.719 18.938 1 62.94 121 SER A C 1
ATOM 1040 O O . SER A 1 121 ? 7.941 9.195 19.656 1 62.94 121 SER A O 1
ATOM 1042 N N . PHE A 1 122 ? 6.23 10.789 19.312 1 52.03 122 PHE A N 1
ATOM 1043 C CA . PHE A 1 122 ? 6.223 11.094 20.734 1 52.03 122 PHE A CA 1
ATOM 1044 C C . PHE A 1 122 ? 6.07 9.82 21.562 1 52.03 122 PHE A C 1
ATOM 1046 O O . PHE A 1 122 ? 6.789 9.617 22.547 1 52.03 122 PHE A O 1
ATOM 1053 N N . PHE A 1 123 ? 4.992 9.148 21.281 1 47.91 123 PHE A N 1
ATOM 1054 C CA . PHE A 1 123 ? 4.891 7.914 22.047 1 47.91 123 PHE A CA 1
ATOM 1055 C C . PHE A 1 123 ? 5.703 6.801 21.406 1 47.91 123 PHE A C 1
ATOM 1057 O O . PHE A 1 123 ? 5.488 6.465 20.234 1 47.91 123 PHE A O 1
ATOM 1064 N N . SER A 1 124 ? 7.105 6.945 21.5 1 50.47 124 SER A N 1
ATOM 1065 C CA . SER A 1 124 ? 8.18 6.07 21.047 1 50.47 124 SER A CA 1
ATOM 1066 C C . SER A 1 124 ? 7.641 4.934 20.188 1 50.47 124 SER A C 1
ATOM 1068 O O . SER A 1 124 ? 8.273 4.531 19.203 1 50.47 124 SER A O 1
ATOM 1070 N N . ILE A 1 125 ? 6.402 4.25 20.766 1 63.09 125 ILE A N 1
ATOM 1071 C CA . ILE A 1 125 ? 6.016 2.953 20.219 1 63.09 125 ILE A CA 1
ATOM 1072 C C . ILE A 1 125 ? 4.52 2.945 19.906 1 63.09 125 ILE A C 1
ATOM 1074 O O . ILE A 1 125 ? 3.713 3.406 20.719 1 63.09 125 ILE A O 1
ATOM 1078 N N . GLY A 1 126 ? 4.07 2.85 18.703 1 77.88 126 GLY A N 1
ATOM 1079 C CA . GLY A 1 126 ? 2.742 2.307 18.453 1 77.88 126 GLY A CA 1
ATOM 1080 C C . GLY A 1 126 ? 1.776 3.332 17.891 1 77.88 126 GLY A C 1
ATOM 1081 O O . GLY A 1 126 ? 0.574 3.074 17.797 1 77.88 126 GLY A O 1
ATOM 1082 N N . GLU A 1 127 ? 2.227 4.656 17.672 1 89.38 127 GLU A N 1
ATOM 1083 C CA . GLU A 1 127 ? 1.303 5.598 17.031 1 89.38 127 GLU A CA 1
ATOM 1084 C C . GLU A 1 127 ? 1.352 5.488 15.516 1 89.38 127 GLU A C 1
ATOM 1086 O O . GLU A 1 127 ? 2.066 6.25 14.859 1 89.38 127 GLU A O 1
ATOM 1091 N N . ASP A 1 128 ? 0.574 4.711 15.039 1 93.94 128 ASP A N 1
ATOM 1092 C CA . ASP A 1 128 ? 0.739 4.328 13.641 1 93.94 128 ASP A CA 1
ATOM 1093 C C . ASP A 1 128 ? -0.49 4.707 12.82 1 93.94 128 ASP A C 1
ATOM 1095 O O . ASP A 1 128 ? -0.491 4.57 11.594 1 93.94 128 ASP A O 1
ATOM 1099 N N . CYS A 1 129 ? -1.521 5.156 13.477 1 97.12 129 CYS A N 1
ATOM 1100 C CA . CYS A 1 129 ? -2.77 5.453 12.781 1 97.12 129 CYS A CA 1
ATOM 1101 C C . CYS A 1 129 ? -3.109 6.934 12.883 1 97.12 129 CYS A C 1
ATOM 1103 O O . CYS A 1 129 ? -2.672 7.617 13.805 1 97.12 129 CYS A O 1
ATOM 1105 N N . VAL A 1 130 ? -3.904 7.434 11.945 1 97.88 130 VAL A N 1
ATOM 1106 C CA . VAL A 1 130 ? -4.039 8.883 11.844 1 97.88 130 VAL A CA 1
ATOM 1107 C C . VAL A 1 130 ? -5.492 9.281 12.086 1 97.88 130 VAL A C 1
ATOM 1109 O O . VAL A 1 130 ? -6.414 8.664 11.555 1 97.88 130 VAL A O 1
ATOM 1112 N N . VAL A 1 131 ? -5.613 10.305 12.898 1 98.38 131 VAL A N 1
ATOM 1113 C CA . VAL A 1 131 ? -6.914 10.859 13.242 1 98.38 131 VAL A CA 1
ATOM 1114 C C . VAL A 1 131 ? -7.031 12.281 12.695 1 98.38 131 VAL A C 1
ATOM 1116 O O . VAL A 1 131 ? -6.051 13.023 12.664 1 98.38 131 VAL A O 1
ATOM 1119 N N . MET A 1 132 ? -8.148 12.609 12.234 1 98.5 132 MET A N 1
ATOM 1120 C CA . MET A 1 132 ? -8.5 13.984 11.891 1 98.5 132 MET A CA 1
ATOM 1121 C C . MET A 1 132 ? -9.18 14.68 13.062 1 98.5 132 MET A C 1
ATOM 1123 O O . MET A 1 132 ? -10.156 14.164 13.609 1 98.5 132 MET A O 1
ATOM 1127 N N . ILE A 1 133 ? -8.672 15.836 13.344 1 98.19 133 ILE A N 1
ATOM 1128 C CA . ILE A 1 133 ? -9.188 16.578 14.484 1 98.19 133 ILE A CA 1
ATOM 1129 C C . ILE A 1 133 ? -10.141 17.672 14 1 98.19 133 ILE A C 1
ATOM 1131 O O . ILE A 1 133 ? -9.703 18.766 13.625 1 98.19 133 ILE A O 1
ATOM 1135 N N . TRP A 1 134 ? -11.359 17.469 14.18 1 97.25 134 TRP A N 1
ATOM 1136 C CA . TRP A 1 134 ? -12.367 18.266 13.492 1 97.25 134 TRP A CA 1
ATOM 1137 C C . TRP A 1 134 ? -12.32 19.719 13.953 1 97.25 134 TRP A C 1
ATOM 1139 O O . TRP A 1 134 ? -12.492 20.625 13.148 1 97.25 134 TRP A O 1
ATOM 1149 N N . HIS A 1 135 ? -12.094 20.031 15.172 1 97.06 135 HIS A N 1
ATOM 1150 C CA . HIS A 1 135 ? -12.211 21.391 15.703 1 97.06 135 HIS A CA 1
ATOM 1151 C C . HIS A 1 135 ? -10.898 22.141 15.586 1 97.06 135 HIS A C 1
ATOM 1153 O O . HIS A 1 135 ? -10.82 23.312 15.961 1 97.06 135 HIS A O 1
ATOM 1159 N N . GLU A 1 136 ? -9.914 21.516 15.039 1 96.44 136 GLU A N 1
ATOM 1160 C CA . GLU A 1 136 ? -8.648 22.172 14.711 1 96.44 136 GLU A CA 1
ATOM 1161 C C . GLU A 1 136 ? -8.43 22.219 13.203 1 96.44 136 GLU A C 1
ATOM 1163 O O . GLU A 1 136 ? -7.371 21.812 12.719 1 96.44 136 GLU A O 1
ATOM 1168 N N . ARG A 1 137 ? -9.453 22.641 12.562 1 95.5 137 ARG A N 1
ATOM 1169 C CA . ARG A 1 137 ? -9.445 22.781 11.117 1 95.5 137 ARG A CA 1
ATOM 1170 C C . ARG A 1 137 ? -9.219 21.453 10.422 1 95.5 137 ARG A C 1
ATOM 1172 O O . ARG A 1 137 ? -8.656 21.391 9.328 1 95.5 137 ARG A O 1
ATOM 1179 N N . GLY A 1 138 ? -9.414 20.344 11.102 1 97.94 138 GLY A N 1
ATOM 1180 C CA . GLY A 1 138 ? -9.289 19.016 10.508 1 97.94 138 GLY A CA 1
ATOM 1181 C C . GLY A 1 138 ? -7.848 18.562 10.406 1 97.94 138 GLY A C 1
ATOM 1182 O O . GLY A 1 138 ? -7.531 17.688 9.586 1 97.94 138 GLY A O 1
ATOM 1183 N N . GLN A 1 139 ? -6.984 19.125 11.164 1 97.25 139 GLN A N 1
ATOM 1184 C CA . GLN A 1 139 ? -5.582 18.719 11.109 1 97.25 139 GLN A CA 1
ATOM 1185 C C . GLN A 1 139 ? -5.402 17.281 11.57 1 97.25 139 GLN A C 1
ATOM 1187 O O . GLN A 1 139 ? -6.27 16.734 12.25 1 97.25 139 GLN A O 1
ATOM 1192 N N . TRP A 1 140 ? -4.273 16.688 11.117 1 97.44 140 TRP A N 1
ATOM 1193 C CA . TRP A 1 140 ? -4.055 15.258 11.344 1 97.44 140 TRP A CA 1
ATOM 1194 C C . TRP A 1 140 ? -3.104 15.023 12.508 1 97.44 140 TRP A C 1
ATOM 1196 O O . TRP A 1 140 ? -2.209 15.836 12.758 1 97.44 140 TRP A O 1
ATOM 1206 N N . ASN A 1 141 ? -3.338 13.93 13.227 1 95.31 141 ASN A N 1
ATOM 1207 C CA . ASN A 1 141 ? -2.475 13.484 14.312 1 95.31 141 ASN A CA 1
ATOM 1208 C C . ASN A 1 141 ? -2.295 11.969 14.297 1 95.31 141 ASN A C 1
ATOM 1210 O O . ASN A 1 141 ? -3.262 11.227 14.117 1 95.31 141 ASN A O 1
ATOM 1214 N N . ASP A 1 142 ? -1.067 11.508 14.383 1 94.25 142 ASP A N 1
ATOM 1215 C CA . ASP A 1 142 ? -0.869 10.07 14.539 1 94.25 142 ASP A CA 1
ATOM 1216 C C . ASP A 1 142 ? -1.096 9.633 15.984 1 94.25 142 ASP A C 1
ATOM 1218 O O . ASP A 1 142 ? -0.61 10.281 16.922 1 94.25 142 ASP A O 1
ATOM 1222 N N . VAL A 1 143 ? -1.821 8.602 16.156 1 94.56 143 VAL A N 1
ATOM 1223 C CA . VAL A 1 143 ? -2.23 8.117 17.469 1 94.56 143 VAL A CA 1
ATOM 1224 C C . VAL A 1 143 ? -2.193 6.59 17.484 1 94.56 143 VAL A C 1
ATOM 1226 O O . VAL A 1 143 ? -2.027 5.953 16.438 1 94.56 143 VAL A O 1
ATOM 1229 N N . PRO A 1 144 ? -2.252 6.051 18.719 1 94.19 144 PRO A N 1
ATOM 1230 C CA . PRO A 1 144 ? -2.355 4.59 18.781 1 94.19 144 PRO A CA 1
ATOM 1231 C C . PRO A 1 144 ? -3.576 4.055 18.031 1 94.19 144 PRO A C 1
ATOM 1233 O O . PRO A 1 144 ? -4.652 4.652 18.094 1 94.19 144 PRO A O 1
ATOM 1236 N N . CYS A 1 145 ? -3.443 2.93 17.406 1 96.44 145 CYS A N 1
ATOM 1237 C CA . CYS A 1 145 ? -4.457 2.377 16.5 1 96.44 145 CYS A CA 1
ATOM 1238 C C . CYS A 1 145 ? -5.613 1.774 17.297 1 96.44 145 CYS A C 1
ATOM 1240 O O . CYS A 1 145 ? -6.668 1.475 16.734 1 96.44 145 CYS A O 1
ATOM 1242 N N . ASN A 1 146 ? -5.426 1.649 18.562 1 96.62 146 ASN A N 1
ATOM 1243 C CA . ASN A 1 146 ? -6.43 0.938 19.344 1 96.62 146 ASN A CA 1
ATOM 1244 C C . ASN A 1 146 ? -7.426 1.899 19.984 1 96.62 146 ASN A C 1
ATOM 1246 O O . ASN A 1 146 ? -8.289 1.482 20.75 1 96.62 146 ASN A O 1
ATOM 1250 N N . TYR A 1 147 ? -7.246 3.195 19.703 1 97.12 147 TYR A N 1
ATOM 1251 C CA . TYR A 1 147 ? -8.305 4.113 20.109 1 97.12 147 TYR A CA 1
ATOM 1252 C C . TYR A 1 147 ? -9.625 3.76 19.438 1 97.12 147 TYR A C 1
ATOM 1254 O O . TYR A 1 147 ? -9.641 3.094 18.391 1 97.12 147 TYR A O 1
ATOM 1262 N N . HIS A 1 148 ? -10.688 4.129 20.141 1 98.62 148 HIS A N 1
ATOM 1263 C CA . HIS A 1 148 ? -12.016 3.98 19.547 1 98.62 148 HIS A CA 1
ATOM 1264 C C . HIS A 1 148 ? -12.562 5.328 19.078 1 98.62 148 HIS A C 1
ATOM 1266 O O . HIS A 1 148 ? -12.914 6.176 19.906 1 98.62 148 HIS A O 1
ATOM 1272 N N . LEU A 1 149 ? -12.633 5.5 17.734 1 98.75 149 LEU A N 1
ATOM 1273 C CA . LEU A 1 149 ? -13.047 6.773 17.172 1 98.75 149 LEU A CA 1
ATOM 1274 C C . LEU A 1 149 ? -14.094 6.566 16.078 1 98.75 149 LEU A C 1
ATOM 1276 O O . LEU A 1 149 ? -14.297 5.441 15.617 1 98.75 149 LEU A O 1
ATOM 1280 N N . THR A 1 150 ? -14.797 7.652 15.789 1 98.88 150 THR A N 1
ATOM 1281 C CA . THR A 1 150 ? -15.625 7.648 14.594 1 98.88 150 THR A CA 1
ATOM 1282 C C . THR A 1 150 ? -14.766 7.586 13.336 1 98.88 150 THR A C 1
ATOM 1284 O O . THR A 1 150 ? -13.531 7.586 13.414 1 98.88 150 THR A O 1
ATOM 1287 N N . PHE A 1 151 ? -15.414 7.395 12.164 1 98.88 151 PHE A N 1
ATOM 1288 C CA . PHE A 1 151 ? -14.609 7.266 10.953 1 98.88 151 PHE A CA 1
ATOM 1289 C C . PHE A 1 151 ? -15.438 7.555 9.711 1 98.88 151 PHE A C 1
ATOM 1291 O O . PHE A 1 151 ? -16.672 7.52 9.758 1 98.88 151 PHE A O 1
ATOM 1298 N N . THR A 1 152 ? -14.742 7.879 8.648 1 98.88 152 THR A N 1
ATOM 1299 C CA . THR A 1 152 ? -15.359 8.125 7.352 1 98.88 152 THR A CA 1
ATOM 1300 C C . THR A 1 152 ? -14.836 7.141 6.309 1 98.88 152 THR A C 1
ATOM 1302 O O . THR A 1 152 ? -13.617 6.953 6.188 1 98.88 152 THR A O 1
ATOM 1305 N N . CYS A 1 153 ? -15.773 6.492 5.633 1 98.75 153 CYS A N 1
ATOM 1306 C CA . CYS A 1 153 ? -15.438 5.609 4.523 1 98.75 153 CYS A CA 1
ATOM 1307 C C . CYS A 1 153 ? -15.531 6.348 3.191 1 98.75 153 CYS A C 1
ATOM 1309 O O . CYS A 1 153 ? -16.344 7.258 3.037 1 98.75 153 CYS A O 1
ATOM 1311 N N . LYS A 1 154 ? -14.672 5.93 2.312 1 98.5 154 LYS A N 1
ATOM 1312 C CA . LYS A 1 154 ? -14.625 6.445 0.948 1 98.5 154 LYS A CA 1
ATOM 1313 C C . LYS A 1 154 ? -14.672 5.309 -0.07 1 98.5 154 LYS A C 1
ATOM 1315 O O . LYS A 1 154 ? -13.961 4.312 0.068 1 98.5 154 LYS A O 1
ATOM 1320 N N . LYS A 1 155 ? -15.617 5.414 -1.053 1 96.88 155 LYS A N 1
ATOM 1321 C CA . LYS A 1 155 ? -15.672 4.426 -2.127 1 96.88 155 LYS A CA 1
ATOM 1322 C C . LYS A 1 155 ? -15.93 5.094 -3.475 1 96.88 155 LYS A C 1
ATOM 1324 O O . LYS A 1 155 ? -16.375 6.246 -3.527 1 96.88 155 LYS A O 1
ATOM 1329 N N . GLY A 1 156 ? -15.594 4.379 -4.516 1 94.5 156 GLY A N 1
ATOM 1330 C CA . GLY A 1 156 ? -15.898 4.875 -5.848 1 94.5 156 GLY A CA 1
ATOM 1331 C C . GLY A 1 156 ? -17.391 4.859 -6.164 1 94.5 156 GLY A C 1
ATOM 1332 O O . GLY A 1 156 ? -18.156 4.172 -5.496 1 94.5 156 GLY A O 1
ATOM 1333 N N . THR A 1 157 ? -17.703 5.531 -7.188 1 93.5 157 THR A N 1
ATOM 1334 C CA . THR A 1 157 ? -19.094 5.57 -7.605 1 93.5 157 THR A CA 1
ATOM 1335 C C . THR A 1 157 ? -19.453 4.324 -8.406 1 93.5 157 THR A C 1
ATOM 1337 O O . THR A 1 157 ? -20.625 3.965 -8.523 1 93.5 157 THR A O 1
ATOM 1340 N N . VAL A 1 158 ? -18.438 3.738 -9 1 91.62 158 VAL A N 1
ATOM 1341 C CA . VAL A 1 158 ? -18.641 2.518 -9.781 1 91.62 158 VAL A CA 1
ATOM 1342 C C . VAL A 1 158 ? -17.969 1.343 -9.062 1 91.62 158 VAL A C 1
ATOM 1344 O O . VAL A 1 158 ? -16.859 1.476 -8.531 1 91.62 158 VAL A O 1
ATOM 1347 N N . SER A 1 159 ? -18.656 0.226 -9.008 1 93.81 159 SER A N 1
ATOM 1348 C CA . SER A 1 159 ? -18.141 -0.972 -8.352 1 93.81 159 SER A CA 1
ATOM 1349 C C . SER A 1 159 ? -18.781 -2.234 -8.93 1 93.81 159 SER A C 1
ATOM 1351 O O . SER A 1 159 ? -19.75 -2.158 -9.688 1 93.81 159 SER A O 1
ATOM 1353 N N . CYS A 1 160 ? -18.172 -3.299 -8.648 1 94.75 160 CYS A N 1
ATOM 1354 C CA . CYS A 1 160 ? -18.734 -4.586 -9.055 1 94.75 160 CYS A CA 1
ATOM 1355 C C . CYS A 1 160 ? -19.516 -5.227 -7.906 1 94.75 160 CYS A C 1
ATOM 1357 O O . CYS A 1 160 ? -19.141 -5.074 -6.742 1 94.75 160 CYS A O 1
ATOM 1359 N N . GLY A 1 161 ? -20.578 -5.949 -8.289 1 94.06 161 GLY A N 1
ATOM 1360 C CA . GLY A 1 161 ? -21.266 -6.781 -7.316 1 94.06 161 GLY A CA 1
ATOM 1361 C C . GLY A 1 161 ? -20.578 -8.102 -7.062 1 94.06 161 GLY A C 1
ATOM 1362 O O . GLY A 1 161 ? -19.359 -8.211 -7.215 1 94.06 161 GLY A O 1
ATOM 1363 N N . GLN A 1 162 ? -21.297 -9.07 -6.66 1 94.75 162 GLN A N 1
ATOM 1364 C CA . GLN A 1 162 ? -20.719 -10.383 -6.363 1 94.75 162 GLN A CA 1
ATOM 1365 C C . GLN A 1 162 ? -20.141 -11.023 -7.617 1 94.75 162 GLN A C 1
ATOM 1367 O O . GLN A 1 162 ? -20.734 -10.93 -8.695 1 94.75 162 GLN A O 1
ATOM 1372 N N . PRO A 1 163 ? -19.031 -11.648 -7.488 1 96.31 163 PRO A N 1
ATOM 1373 C CA . PRO A 1 163 ? -18.422 -12.312 -8.648 1 96.31 163 PRO A CA 1
ATOM 1374 C C . PRO A 1 163 ? -19.234 -13.5 -9.141 1 96.31 163 PRO A C 1
ATOM 1376 O O . PRO A 1 163 ? -20.031 -14.07 -8.391 1 96.31 163 PRO A O 1
ATOM 1379 N N . PRO A 1 164 ? -19.047 -13.789 -10.453 1 96.81 164 PRO A N 1
ATOM 1380 C CA . PRO A 1 164 ? -19.766 -14.945 -11 1 96.81 164 PRO A CA 1
ATOM 1381 C C . PRO A 1 164 ? -19.438 -16.25 -10.273 1 96.81 164 PRO A C 1
ATOM 1383 O O . PRO A 1 164 ? -18.297 -16.438 -9.836 1 96.81 164 PRO A O 1
ATOM 1386 N N . VAL A 1 165 ? -20.438 -17.094 -10.211 1 95.94 165 VAL A N 1
ATOM 1387 C CA . VAL A 1 165 ? -20.25 -18.406 -9.602 1 95.94 165 VAL A CA 1
ATOM 1388 C C . VAL A 1 165 ? -19.656 -19.359 -10.633 1 95.94 165 VAL A C 1
ATOM 1390 O O . VAL A 1 165 ? -20.094 -19.406 -11.781 1 95.94 165 VAL A O 1
ATOM 1393 N N . ILE A 1 166 ? -18.688 -20.094 -10.203 1 95.69 166 ILE A N 1
ATOM 1394 C CA . ILE A 1 166 ? -18.047 -21.078 -11.062 1 95.69 166 ILE A CA 1
ATOM 1395 C C . ILE A 1 166 ? -18.281 -22.484 -10.5 1 95.69 166 ILE A C 1
ATOM 1397 O O . ILE A 1 166 ? -18.078 -22.719 -9.305 1 95.69 166 ILE A O 1
ATOM 1401 N N . LYS A 1 167 ? -18.688 -23.312 -11.398 1 95.25 167 LYS A N 1
ATOM 1402 C CA . LYS A 1 167 ? -18.953 -24.688 -10.992 1 95.25 167 LYS A CA 1
ATOM 1403 C C . LYS A 1 167 ? -17.734 -25.328 -10.359 1 95.25 167 LYS A C 1
ATOM 1405 O O . LYS A 1 167 ? -16.625 -25.266 -10.922 1 95.25 167 LYS A O 1
ATOM 1410 N N . ASP A 1 168 ? -17.875 -25.906 -9.172 1 95.75 168 ASP A N 1
ATOM 1411 C CA . ASP A 1 168 ? -16.891 -26.703 -8.445 1 95.75 168 ASP A CA 1
ATOM 1412 C C . ASP A 1 168 ? -15.703 -25.844 -8.008 1 95.75 168 ASP A C 1
ATOM 1414 O O . ASP A 1 168 ? -14.562 -26.312 -7.969 1 95.75 168 ASP A O 1
ATOM 1418 N N . ALA A 1 169 ? -15.953 -24.578 -7.867 1 94.62 169 ALA A N 1
ATOM 1419 C CA . ALA A 1 169 ? -14.945 -23.641 -7.375 1 94.62 169 ALA A CA 1
ATOM 1420 C C . ALA A 1 169 ? -15.523 -22.734 -6.293 1 94.62 169 ALA A C 1
ATOM 1422 O O . ALA A 1 169 ? -16.75 -22.594 -6.172 1 94.62 169 ALA A O 1
ATOM 1423 N N . HIS A 1 170 ? -14.688 -22.219 -5.445 1 92.31 170 HIS A N 1
ATOM 1424 C CA . HIS A 1 170 ? -15.078 -21.188 -4.484 1 92.31 170 HIS A CA 1
ATOM 1425 C C . HIS A 1 170 ? -14.148 -19.984 -4.559 1 92.31 170 HIS A C 1
ATOM 1427 O O . HIS A 1 170 ? -13.039 -20.078 -5.094 1 92.31 170 HIS A O 1
ATOM 1433 N N . ILE A 1 171 ? -14.625 -18.875 -4.102 1 90.81 171 ILE A N 1
ATOM 1434 C CA . ILE A 1 171 ? -13.82 -17.656 -4.07 1 90.81 171 ILE A CA 1
ATOM 1435 C C . ILE A 1 171 ? -12.867 -17.703 -2.883 1 90.81 171 ILE A C 1
ATOM 1437 O O . ILE A 1 171 ? -13.266 -18.047 -1.765 1 90.81 171 ILE A O 1
ATOM 1441 N N . TYR A 1 172 ? -11.625 -17.453 -3.285 1 87.75 172 TYR A N 1
ATOM 1442 C CA . TYR A 1 172 ? -10.617 -17.375 -2.232 1 87.75 172 TYR A CA 1
ATOM 1443 C C . TYR A 1 172 ? -10.859 -16.172 -1.339 1 87.75 172 TYR A C 1
ATOM 1445 O O . TYR A 1 172 ? -10.992 -15.047 -1.829 1 87.75 172 TYR A O 1
ATOM 1453 N N . GLY A 1 173 ? -10.938 -16.5 -0.141 1 81.81 173 GLY A N 1
ATOM 1454 C CA . GLY A 1 173 ? -11.227 -15.43 0.801 1 81.81 173 GLY A CA 1
ATOM 1455 C C . GLY A 1 173 ? -12.711 -15.188 1 1 81.81 173 GLY A C 1
ATOM 1456 O O . GLY A 1 173 ? -13.539 -16 0.575 1 81.81 173 GLY A O 1
ATOM 1457 N N . GLY A 1 174 ? -13.25 -14.242 1.698 1 78.88 174 GLY A N 1
ATOM 1458 C CA . GLY A 1 174 ? -14.648 -13.922 1.973 1 78.88 174 GLY A CA 1
ATOM 1459 C C . GLY A 1 174 ? -15.297 -13.109 0.872 1 78.88 174 GLY A C 1
ATOM 1460 O O . GLY A 1 174 ? -14.625 -12.344 0.175 1 78.88 174 GLY A O 1
ATOM 1461 N N . ILE A 1 175 ? -16.531 -13.484 0.56 1 87.25 175 ILE A N 1
ATOM 1462 C CA . ILE A 1 175 ? -17.312 -12.758 -0.428 1 87.25 175 ILE A CA 1
ATOM 1463 C C . ILE A 1 175 ? -17.75 -11.414 0.153 1 87.25 175 ILE A C 1
ATOM 1465 O O . ILE A 1 175 ? -18.156 -11.336 1.313 1 87.25 175 ILE A O 1
ATOM 1469 N N . LYS A 1 176 ? -17.656 -10.414 -0.606 1 88.06 176 LYS A N 1
ATOM 1470 C CA . LYS A 1 176 ? -18.125 -9.07 -0.251 1 88.06 176 LYS A CA 1
ATOM 1471 C C . LYS A 1 176 ? -19.312 -8.656 -1.112 1 88.06 176 LYS A C 1
ATOM 1473 O O . LYS A 1 176 ? -19.469 -9.148 -2.232 1 88.06 176 LYS A O 1
ATOM 1478 N N . PRO A 1 177 ? -20.094 -7.781 -0.541 1 90.75 177 PRO A N 1
ATOM 1479 C CA . PRO A 1 177 ? -21.234 -7.332 -1.345 1 90.75 177 PRO A CA 1
ATOM 1480 C C . PRO A 1 177 ? -20.812 -6.5 -2.555 1 90.75 177 PRO A C 1
ATOM 1482 O O . PRO A 1 177 ? -21.469 -6.539 -3.596 1 90.75 177 PRO A O 1
ATOM 1485 N N . ARG A 1 178 ? -19.766 -5.754 -2.408 1 92.19 178 ARG A N 1
ATOM 1486 C CA . ARG A 1 178 ? -19.281 -4.879 -3.471 1 92.19 178 ARG A CA 1
ATOM 1487 C C . ARG A 1 178 ? -17.766 -4.922 -3.553 1 92.19 178 ARG A C 1
ATOM 1489 O O . ARG A 1 178 ? -17.078 -5.105 -2.537 1 92.19 178 ARG A O 1
ATOM 1496 N N . TYR A 1 179 ? -17.328 -4.719 -4.824 1 92.5 179 TYR A N 1
ATOM 1497 C CA . TYR A 1 179 ? -15.898 -4.723 -5.098 1 92.5 179 TYR A CA 1
ATOM 1498 C C . TYR A 1 179 ? -15.484 -3.473 -5.867 1 92.5 179 TYR A C 1
ATOM 1500 O O . TYR A 1 179 ? -16.156 -3.08 -6.828 1 92.5 179 TYR A O 1
ATOM 1508 N N . GLU A 1 180 ? -14.414 -2.91 -5.414 1 91.62 180 GLU A N 1
ATOM 1509 C CA . GLU A 1 180 ? -13.906 -1.722 -6.094 1 91.62 180 GLU A CA 1
ATOM 1510 C C . GLU A 1 180 ? -13.375 -2.068 -7.48 1 91.62 180 GLU A C 1
ATOM 1512 O O . GLU A 1 180 ? -12.969 -3.205 -7.73 1 91.62 180 GLU A O 1
ATOM 1517 N N . ILE A 1 181 ? -13.344 -1.038 -8.25 1 91.38 181 ILE A N 1
ATOM 1518 C CA . ILE A 1 181 ? -12.734 -1.204 -9.562 1 91.38 181 ILE A CA 1
ATOM 1519 C C . ILE A 1 181 ? -11.281 -1.667 -9.406 1 91.38 181 ILE A C 1
ATOM 1521 O O . ILE A 1 181 ? -10.578 -1.211 -8.508 1 91.38 181 ILE A O 1
ATOM 1525 N N . ASN A 1 182 ? -10.906 -2.619 -10.289 1 89 182 ASN A N 1
ATOM 1526 C CA . ASN A 1 182 ? -9.555 -3.17 -10.367 1 89 182 ASN A CA 1
ATOM 1527 C C . ASN A 1 182 ? -9.297 -4.18 -9.25 1 89 182 ASN A C 1
ATOM 1529 O O . ASN A 1 182 ? -8.188 -4.699 -9.125 1 89 182 ASN A O 1
ATOM 1533 N N . SER A 1 183 ? -10.32 -4.426 -8.477 1 90.56 183 SER A N 1
ATOM 1534 C CA . SER A 1 183 ? -10.188 -5.5 -7.5 1 90.56 183 SER A CA 1
ATOM 1535 C C . SER A 1 183 ? -10.047 -6.855 -8.188 1 90.56 183 SER A C 1
ATOM 1537 O O . SER A 1 183 ? -10.672 -7.102 -9.219 1 90.56 183 SER A O 1
ATOM 1539 N N . LEU A 1 184 ? -9.242 -7.688 -7.555 1 90.19 184 LEU A N 1
ATOM 1540 C CA . LEU A 1 184 ? -9.031 -9.039 -8.07 1 90.19 184 LEU A CA 1
ATOM 1541 C C . LEU A 1 184 ? -9.703 -10.07 -7.164 1 90.19 184 LEU A C 1
ATOM 1543 O O . LEU A 1 184 ? -9.641 -9.961 -5.938 1 90.19 184 LEU A O 1
ATOM 1547 N N . VAL A 1 185 ? -10.367 -11.008 -7.809 1 92.5 185 VAL A N 1
ATOM 1548 C CA . VAL A 1 185 ? -10.938 -12.148 -7.098 1 92.5 185 VAL A CA 1
ATOM 1549 C C . VAL A 1 185 ? -10.344 -13.445 -7.625 1 92.5 185 VAL A C 1
ATOM 1551 O O . VAL A 1 185 ? -10.164 -13.602 -8.836 1 92.5 185 VAL A O 1
ATOM 1554 N N . ARG A 1 186 ? -10.055 -14.297 -6.672 1 91.75 186 ARG A N 1
ATOM 1555 C CA . ARG A 1 186 ? -9.445 -15.562 -7.051 1 91.75 186 ARG A CA 1
ATOM 1556 C C . ARG A 1 186 ? -10.352 -16.734 -6.715 1 91.75 186 ARG A C 1
ATOM 1558 O O . ARG A 1 186 ? -10.922 -16.797 -5.621 1 91.75 186 ARG A O 1
ATOM 1565 N N . TYR A 1 187 ? -10.414 -17.641 -7.676 1 91.69 187 TYR A N 1
ATOM 1566 C CA . TYR A 1 187 ? -11.172 -18.875 -7.48 1 91.69 187 TYR A CA 1
ATOM 1567 C C . TYR A 1 187 ? -10.25 -20.031 -7.141 1 91.69 187 TYR A C 1
ATOM 1569 O O . TYR A 1 187 ? -9.117 -20.094 -7.629 1 91.69 187 TYR A O 1
ATOM 1577 N N . HIS A 1 188 ? -10.781 -20.891 -6.32 1 90.5 188 HIS A N 1
ATOM 1578 C CA . HIS A 1 188 ? -10.125 -22.156 -6.039 1 90.5 188 HIS A CA 1
ATOM 1579 C C . HIS A 1 188 ? -11.047 -23.328 -6.371 1 90.5 188 HIS A C 1
ATOM 1581 O O . HIS A 1 188 ? -12.195 -23.375 -5.93 1 90.5 188 HIS A O 1
ATOM 1587 N N . CYS A 1 189 ? -10.492 -24.234 -7.152 1 92.56 189 CYS A N 1
ATOM 1588 C CA . CYS A 1 189 ? -11.258 -25.453 -7.43 1 92.56 189 CYS A CA 1
ATOM 1589 C C . CYS A 1 189 ? -11.43 -26.281 -6.168 1 92.56 189 CYS A C 1
ATOM 1591 O O . CYS A 1 189 ? -10.531 -26.344 -5.332 1 92.56 189 CYS A O 1
ATOM 1593 N N . LYS A 1 190 ? -12.617 -26.844 -6.086 1 91.19 190 LYS A N 1
ATOM 1594 C CA . LYS A 1 190 ? -12.883 -27.734 -4.957 1 91.19 190 LYS A CA 1
ATOM 1595 C C . LYS A 1 190 ? -11.93 -28.922 -4.953 1 91.19 190 LYS A C 1
ATOM 1597 O O . LYS A 1 190 ? -11.367 -29.281 -5.988 1 91.19 190 LYS A O 1
ATOM 1602 N N . ASP A 1 191 ? -11.82 -29.484 -3.736 1 87.81 191 ASP A N 1
ATOM 1603 C CA . ASP A 1 191 ? -10.953 -30.656 -3.613 1 87.81 191 ASP A CA 1
ATOM 1604 C C . ASP A 1 191 ? -11.352 -31.734 -4.613 1 87.81 191 ASP A C 1
ATOM 1606 O O . ASP A 1 191 ? -12.539 -32.031 -4.777 1 87.81 191 ASP A O 1
ATOM 1610 N N . GLY A 1 192 ? -10.43 -32.312 -5.25 1 88.88 192 GLY A N 1
ATOM 1611 C CA . GLY A 1 192 ? -10.68 -33.375 -6.207 1 88.88 192 GLY A CA 1
ATOM 1612 C C . GLY A 1 192 ? -10.797 -32.875 -7.637 1 88.88 192 GLY A C 1
ATOM 1613 O O . GLY A 1 192 ? -10.859 -33.688 -8.57 1 88.88 192 GLY A O 1
ATOM 1614 N N . PHE A 1 193 ? -10.82 -31.594 -7.793 1 92.19 193 PHE A N 1
ATOM 1615 C CA . PHE A 1 193 ? -10.93 -31.016 -9.133 1 92.19 193 PHE A CA 1
ATOM 1616 C C . PHE A 1 193 ? -9.602 -30.406 -9.562 1 92.19 193 PHE A C 1
ATOM 1618 O O . PHE A 1 193 ? -8.828 -29.938 -8.727 1 92.19 193 PHE A O 1
ATOM 1625 N N . ILE A 1 194 ? -9.391 -30.422 -10.867 1 89.88 194 ILE A N 1
ATOM 1626 C CA . ILE A 1 194 ? -8.164 -29.875 -11.43 1 89.88 194 ILE A CA 1
ATOM 1627 C C . ILE A 1 194 ? -8.453 -28.516 -12.078 1 89.88 194 ILE A C 1
ATOM 1629 O O . ILE A 1 194 ? -9.359 -28.391 -12.898 1 89.88 194 ILE A O 1
ATOM 1633 N N . GLN A 1 195 ? -7.66 -27.562 -11.664 1 91 195 GLN A N 1
ATOM 1634 C CA . GLN A 1 195 ? -7.824 -26.219 -12.195 1 91 195 GLN A CA 1
ATOM 1635 C C . GLN A 1 195 ? -7.211 -26.094 -13.586 1 91 195 GLN A C 1
ATOM 1637 O O . GLN A 1 195 ? -6.059 -26.484 -13.797 1 91 195 GLN A O 1
ATOM 1642 N N . ARG A 1 196 ? -7.988 -25.609 -14.414 1 90.81 196 ARG A N 1
ATOM 1643 C CA . ARG A 1 196 ? -7.484 -25.25 -15.727 1 90.81 196 ARG A CA 1
ATOM 1644 C C . ARG A 1 196 ? -7.656 -23.75 -15.977 1 90.81 196 ARG A C 1
ATOM 1646 O O . ARG A 1 196 ? -8.641 -23.156 -15.539 1 90.81 196 ARG A O 1
ATOM 1653 N N . HIS A 1 197 ? -6.684 -23.047 -16.609 1 90.56 197 HIS A N 1
ATOM 1654 C CA . HIS A 1 197 ? -6.691 -21.641 -17 1 90.56 197 HIS A CA 1
ATOM 1655 C C . HIS A 1 197 ? -6.551 -20.719 -15.789 1 90.56 197 HIS A C 1
ATOM 1657 O O . HIS A 1 197 ? -6.461 -21.203 -14.656 1 90.56 197 HIS A O 1
ATOM 1663 N N . ILE A 1 198 ? -6.531 -19.438 -16.031 1 88.69 198 ILE A N 1
ATOM 1664 C CA . ILE A 1 198 ? -6.266 -18.438 -15 1 88.69 198 ILE A CA 1
ATOM 1665 C C . ILE A 1 198 ? -7.438 -18.375 -14.023 1 88.69 198 ILE A C 1
ATOM 1667 O O . ILE A 1 198 ? -8.594 -18.312 -14.445 1 88.69 198 ILE A O 1
ATOM 1671 N N . PRO A 1 199 ? -7.199 -18.406 -12.742 1 93 199 PRO A N 1
ATOM 1672 C CA . PRO A 1 199 ? -8.273 -18.5 -11.758 1 93 199 PRO A CA 1
ATOM 1673 C C . PRO A 1 199 ? -8.742 -17.141 -11.25 1 93 199 PRO A C 1
ATOM 1675 O O . PRO A 1 199 ? -9.477 -17.062 -10.266 1 93 199 PRO A O 1
ATOM 1678 N N . THR A 1 200 ? -8.289 -16.016 -11.867 1 92.81 200 THR A N 1
ATOM 1679 C CA . THR A 1 200 ? -8.602 -14.695 -11.328 1 92.81 200 THR A CA 1
ATOM 1680 C C . THR A 1 200 ? -9.422 -13.883 -12.328 1 92.81 200 THR A C 1
ATOM 1682 O O . THR A 1 200 ? -9.289 -14.07 -13.547 1 92.81 200 THR A O 1
ATOM 1685 N N . ILE A 1 201 ? -10.25 -13.094 -11.797 1 95 201 ILE A N 1
ATOM 1686 C CA . ILE A 1 201 ? -10.969 -12.102 -12.594 1 95 201 ILE A CA 1
ATOM 1687 C C . ILE A 1 201 ? -10.82 -10.727 -11.961 1 95 201 ILE A C 1
ATOM 1689 O O . ILE A 1 201 ? -10.508 -10.609 -10.773 1 95 201 ILE A O 1
ATOM 1693 N N . ARG A 1 202 ? -11.016 -9.695 -12.719 1 94.75 202 ARG A N 1
ATOM 1694 C CA . ARG A 1 202 ? -10.867 -8.312 -12.273 1 94.75 202 ARG A CA 1
ATOM 1695 C C . ARG A 1 202 ? -12.164 -7.539 -12.461 1 94.75 202 ARG A C 1
ATOM 1697 O O . ARG A 1 202 ? -12.867 -7.727 -13.453 1 94.75 202 ARG A O 1
ATOM 1704 N N . CYS A 1 203 ? -12.469 -6.707 -11.438 1 95.44 203 CYS A N 1
ATOM 1705 C CA . CYS A 1 203 ? -13.555 -5.742 -11.625 1 95.44 203 CYS A CA 1
ATOM 1706 C C . CYS A 1 203 ? -13.133 -4.633 -12.586 1 95.44 203 CYS A C 1
ATOM 1708 O O . CYS A 1 203 ? -12.242 -3.844 -12.273 1 95.44 203 CYS A O 1
ATOM 1710 N N . ARG A 1 204 ? -13.812 -4.531 -13.656 1 95.31 204 ARG A N 1
ATOM 1711 C CA . ARG A 1 204 ? -13.438 -3.594 -14.711 1 95.31 204 ARG A CA 1
ATOM 1712 C C . ARG A 1 204 ? -13.977 -2.197 -14.414 1 95.31 204 ARG A C 1
ATOM 1714 O O . ARG A 1 204 ? -14.82 -2.023 -13.531 1 95.31 204 ARG A O 1
ATOM 1721 N N . GLU A 1 205 ? -13.57 -1.256 -15.188 1 92.44 205 GLU A N 1
ATOM 1722 C CA . GLU A 1 205 ? -13.898 0.151 -14.984 1 92.44 205 GLU A CA 1
ATOM 1723 C C . GLU A 1 205 ? -15.383 0.405 -15.188 1 92.44 205 GLU A C 1
ATOM 1725 O O . GLU A 1 205 ? -15.938 1.369 -14.648 1 92.44 205 GLU A O 1
ATOM 1730 N N . ASP A 1 206 ? -15.992 -0.454 -15.961 1 92.75 206 ASP A N 1
ATOM 1731 C CA . ASP A 1 206 ? -17.406 -0.264 -16.25 1 92.75 206 ASP A CA 1
ATOM 1732 C C . ASP A 1 206 ? -18.281 -0.925 -15.18 1 92.75 206 ASP A C 1
ATOM 1734 O O . ASP A 1 206 ? -19.516 -0.947 -15.305 1 92.75 206 ASP A O 1
ATOM 1738 N N . GLY A 1 207 ? -17.641 -1.571 -14.219 1 93.81 207 GLY A N 1
ATOM 1739 C CA . GLY A 1 207 ? -18.391 -2.172 -13.125 1 93.81 207 GLY A CA 1
ATOM 1740 C C . GLY A 1 207 ? -18.781 -3.615 -13.391 1 93.81 207 GLY A C 1
ATOM 1741 O O . GLY A 1 207 ? -19.625 -4.172 -12.688 1 93.81 207 GLY A O 1
ATOM 1742 N N . HIS A 1 208 ? -18.188 -4.105 -14.469 1 96.75 208 HIS A N 1
ATOM 1743 C CA . HIS A 1 208 ? -18.438 -5.516 -14.758 1 96.75 208 HIS A CA 1
ATOM 1744 C C . HIS A 1 208 ? -17.172 -6.348 -14.516 1 96.75 208 HIS A C 1
ATOM 1746 O O . HIS A 1 208 ? -16.062 -5.832 -14.602 1 96.75 208 HIS A O 1
ATOM 1752 N N . TRP A 1 209 ? -17.438 -7.656 -14.211 1 97.06 209 TRP A N 1
ATOM 1753 C CA . TRP A 1 209 ? -16.312 -8.555 -14 1 97.06 209 TRP A CA 1
ATOM 1754 C C . TRP A 1 209 ? -15.758 -9.055 -15.336 1 97.06 209 TRP A C 1
ATOM 1756 O O . TRP A 1 209 ? -16.516 -9.211 -16.297 1 97.06 209 TRP A O 1
ATOM 1766 N N . ASP A 1 210 ? -14.477 -9.328 -15.312 1 97 210 ASP A N 1
ATOM 1767 C CA . ASP A 1 210 ? -13.922 -10.148 -16.375 1 97 210 ASP A CA 1
ATOM 1768 C C . ASP A 1 210 ? -14.695 -11.461 -16.516 1 97 210 ASP A C 1
ATOM 1770 O O . ASP A 1 210 ? -15.203 -11.992 -15.531 1 97 210 ASP A O 1
ATOM 1774 N N . LYS A 1 211 ? -14.781 -11.945 -17.781 1 96.88 211 LYS A N 1
ATOM 1775 C CA . LYS A 1 211 ? -15.312 -13.289 -17.969 1 96.88 211 LYS A CA 1
ATOM 1776 C C . LYS A 1 211 ? -14.359 -14.344 -17.422 1 96.88 211 LYS A C 1
ATOM 1778 O O . LYS A 1 211 ? -13.203 -14.422 -17.828 1 96.88 211 LYS A O 1
ATOM 1783 N N . PRO A 1 212 ? -14.883 -15.133 -16.516 1 96.75 212 PRO A N 1
ATOM 1784 C CA . PRO A 1 212 ? -13.977 -16.141 -15.953 1 96.75 212 PRO A CA 1
ATOM 1785 C C . PRO A 1 212 ? -13.523 -17.156 -16.984 1 96.75 212 PRO A C 1
ATOM 1787 O O . PRO A 1 212 ? -14.312 -17.594 -17.828 1 96.75 212 PRO A O 1
ATOM 1790 N N . LYS A 1 213 ? -12.305 -17.516 -16.906 1 95.75 213 LYS A N 1
ATOM 1791 C CA . LYS A 1 213 ? -11.742 -18.516 -17.812 1 95.75 213 LYS A CA 1
ATOM 1792 C C . LYS A 1 213 ? -11.469 -19.828 -17.094 1 95.75 213 LYS A C 1
ATOM 1794 O O . LYS A 1 213 ? -11.312 -20.875 -17.734 1 95.75 213 LYS A O 1
ATOM 1799 N N . ILE A 1 214 ? -11.477 -19.812 -15.828 1 93.75 214 ILE A N 1
ATOM 1800 C CA . ILE A 1 214 ? -11.109 -20.953 -15.016 1 93.75 214 ILE A CA 1
ATOM 1801 C C . ILE A 1 214 ? -12.117 -22.078 -15.234 1 93.75 214 ILE A C 1
ATOM 1803 O O . ILE A 1 214 ? -13.32 -21.828 -15.383 1 93.75 214 ILE A O 1
ATOM 1807 N N . MET A 1 215 ? -11.531 -23.281 -15.258 1 94 215 MET A N 1
ATOM 1808 C CA . MET A 1 215 ? -12.344 -24.5 -15.273 1 94 215 MET A CA 1
ATOM 1809 C C . MET A 1 215 ? -11.852 -25.484 -14.211 1 94 215 MET A C 1
ATOM 1811 O O . MET A 1 215 ? -10.648 -25.641 -14.008 1 94 215 MET A O 1
ATOM 1815 N N . CYS A 1 216 ? -12.797 -26.062 -13.562 1 94.88 216 CYS A N 1
ATOM 1816 C CA . CYS A 1 216 ? -12.492 -27.109 -12.594 1 94.88 216 CYS A CA 1
ATOM 1817 C C . CYS A 1 216 ? -13.008 -28.453 -13.07 1 94.88 216 CYS A C 1
ATOM 1819 O O . CYS A 1 216 ? -14.211 -28.703 -13.055 1 94.88 216 CYS A O 1
ATOM 1821 N N . LEU A 1 217 ? -12.008 -29.328 -13.406 1 93.44 217 LEU A N 1
ATOM 1822 C CA . LEU A 1 217 ? -12.375 -30.578 -14.047 1 93.44 217 LEU A CA 1
ATOM 1823 C C . LEU A 1 217 ? -12.062 -31.766 -13.141 1 93.44 217 LEU A C 1
ATOM 1825 O O . LEU A 1 217 ? -11.102 -31.734 -12.367 1 93.44 217 LEU A O 1
ATOM 1829 N N . LYS A 1 218 ? -12.891 -32.844 -13.258 1 90.62 218 LYS A N 1
ATOM 1830 C CA . LYS A 1 218 ? -12.594 -34.094 -12.562 1 90.62 218 LYS A CA 1
ATOM 1831 C C . LYS A 1 218 ? -11.445 -34.844 -13.242 1 90.62 218 LYS A C 1
ATOM 1833 O O . LYS A 1 218 ? -11.32 -34.812 -14.469 1 90.62 218 LYS A O 1
ATOM 1838 N N . PRO A 1 219 ? -10.57 -35.438 -12.406 1 83.75 219 PRO A N 1
ATOM 1839 C CA . PRO A 1 219 ? -9.438 -36.156 -12.984 1 83.75 219 PRO A CA 1
ATOM 1840 C C . PRO A 1 219 ? -9.859 -37.156 -14.047 1 83.75 219 PRO A C 1
ATOM 1842 O O . PRO A 1 219 ? -9.125 -37.375 -15.016 1 83.75 219 PRO A O 1
ATOM 1845 N N . SER A 1 220 ? -10.93 -37.938 -13.844 1 75.69 220 SER A N 1
ATOM 1846 C CA . SER A 1 220 ? -11.367 -38.906 -14.836 1 75.69 220 SER A CA 1
ATOM 1847 C C . SER A 1 220 ? -11.648 -38.219 -16.172 1 75.69 220 SER A C 1
ATOM 1849 O O . SER A 1 220 ? -11.328 -38.781 -17.234 1 75.69 220 SER A O 1
ATOM 1851 N N . THR A 1 221 ? -12.148 -37.125 -16.188 1 60.09 221 THR A N 1
ATOM 1852 C CA . THR A 1 221 ? -12.453 -36.344 -17.391 1 60.09 221 THR A CA 1
ATOM 1853 C C . THR A 1 221 ? -11.188 -35.75 -17.984 1 60.09 221 THR A C 1
ATOM 1855 O O . THR A 1 221 ? -11.078 -35.594 -19.203 1 60.09 221 THR A O 1
ATOM 1858 N N . TYR A 1 222 ? -10.305 -35.469 -17.125 1 59.31 222 TYR A N 1
ATOM 1859 C CA . TYR A 1 222 ? -9.039 -34.875 -17.516 1 59.31 222 TYR A CA 1
ATOM 1860 C C . TYR A 1 222 ? -8.211 -35.812 -18.359 1 59.31 222 TYR A C 1
ATOM 1862 O O . TYR A 1 222 ? -7.586 -35.406 -19.344 1 59.31 222 TYR A O 1
ATOM 1870 N N . GLN A 1 223 ? -8.141 -37.062 -17.969 1 56.44 223 GLN A N 1
ATOM 1871 C CA . GLN A 1 223 ? -7.477 -38.094 -18.766 1 56.44 223 GLN A CA 1
ATOM 1872 C C . GLN A 1 223 ? -8.102 -38.219 -20.156 1 56.44 223 GLN A C 1
ATOM 1874 O O . GLN A 1 223 ? -7.395 -38.438 -21.141 1 56.44 223 GLN A O 1
ATOM 1879 N N . MET A 1 224 ? -9.312 -37.938 -20.156 1 53.91 224 MET A N 1
ATOM 1880 C CA . MET A 1 224 ? -9.969 -38 -21.469 1 53.91 224 MET A CA 1
ATOM 1881 C C . MET A 1 224 ? -9.57 -36.844 -22.359 1 53.91 224 MET A C 1
ATOM 1883 O O . MET A 1 224 ? -9.312 -37.031 -23.547 1 53.91 224 MET A O 1
ATOM 1887 N N . TYR A 1 225 ? -9.398 -35.719 -21.719 1 52.69 225 TYR A N 1
ATOM 1888 C CA . TYR A 1 225 ? -9.055 -34.562 -22.5 1 52.69 225 TYR A CA 1
ATOM 1889 C C . TYR A 1 225 ? -7.574 -34.562 -22.859 1 52.69 225 TYR A C 1
ATOM 1891 O O . TYR A 1 225 ? -7.195 -34.156 -23.969 1 52.69 225 TYR A O 1
ATOM 1899 N N . ALA A 1 226 ? -6.816 -35.094 -22 1 54.66 226 ALA A N 1
ATOM 1900 C CA . ALA A 1 226 ? -5.387 -35.219 -22.281 1 54.66 226 ALA A CA 1
ATOM 1901 C C . ALA A 1 226 ? -5.133 -36.281 -23.344 1 54.66 226 ALA A C 1
ATOM 1903 O O . ALA A 1 226 ? -4.258 -36.125 -24.203 1 54.66 226 ALA A O 1
ATOM 1904 N N . HIS A 1 227 ? -5.887 -37.375 -23.297 1 53.03 227 HIS A N 1
ATOM 1905 C CA . HIS A 1 227 ? -5.781 -38.406 -24.312 1 53.03 227 HIS A CA 1
ATOM 1906 C C . HIS A 1 227 ? -6.301 -37.938 -25.656 1 53.03 227 HIS A C 1
ATOM 1908 O O . HIS A 1 227 ? -5.742 -38.281 -26.703 1 53.03 227 HIS A O 1
ATOM 1914 N N . LYS A 1 228 ? -7.305 -37.125 -25.578 1 50.16 228 LYS A N 1
ATOM 1915 C CA . LYS A 1 228 ? -7.855 -36.625 -26.828 1 50.16 228 LYS A CA 1
ATOM 1916 C C . LYS A 1 228 ? -6.887 -35.688 -27.516 1 50.16 228 LYS A C 1
ATOM 1918 O O . LYS A 1 228 ? -6.711 -35.719 -28.734 1 50.16 228 LYS A O 1
ATOM 1923 N N . ASN A 1 229 ? -6.211 -34.938 -26.734 1 50.84 229 ASN A N 1
ATOM 1924 C CA . ASN A 1 229 ? -5.227 -34 -27.297 1 50.84 229 ASN A CA 1
ATOM 1925 C C . ASN A 1 229 ? -3.979 -34.75 -27.781 1 50.84 229 ASN A C 1
ATOM 1927 O O . ASN A 1 229 ? -3.375 -34.375 -28.781 1 50.84 229 ASN A O 1
ATOM 1931 N N . GLN A 1 230 ? -3.596 -35.781 -27.078 1 51.28 230 GLN A N 1
ATOM 1932 C CA . GLN A 1 230 ? -2.5 -36.625 -27.547 1 51.28 230 GLN A CA 1
ATOM 1933 C C . GLN A 1 230 ? -2.877 -37.344 -28.828 1 51.28 230 GLN A C 1
ATOM 1935 O O . GLN A 1 230 ? -2.059 -37.469 -29.75 1 51.28 230 GLN A O 1
ATOM 1940 N N . ASN A 1 231 ? -4.059 -37.781 -28.891 1 50.94 231 ASN A N 1
ATOM 1941 C CA . ASN A 1 231 ? -4.508 -38.438 -30.109 1 50.94 231 ASN A CA 1
ATOM 1942 C C . ASN A 1 231 ? -4.605 -37.469 -31.281 1 50.94 231 ASN A C 1
ATOM 1944 O O . ASN A 1 231 ? -4.262 -37.812 -32.406 1 50.94 231 ASN A O 1
ATOM 1948 N N . ASN A 1 232 ? -4.977 -36.281 -30.953 1 49.5 232 ASN A N 1
ATOM 1949 C CA . ASN A 1 232 ? -5 -35.281 -32.031 1 49.5 232 ASN A CA 1
ATOM 1950 C C . ASN A 1 232 ? -3.588 -34.875 -32.438 1 49.5 232 ASN A C 1
ATOM 1952 O O . ASN A 1 232 ? -3.338 -34.656 -33.625 1 49.5 232 ASN A O 1
ATOM 1956 N N . ASN A 1 233 ? -2.711 -34.812 -31.484 1 48.88 233 ASN A N 1
ATOM 1957 C CA . ASN A 1 233 ? -1.316 -34.594 -31.859 1 48.88 233 ASN A CA 1
ATOM 1958 C C . ASN A 1 233 ? -0.728 -35.781 -32.594 1 48.88 233 ASN A C 1
ATOM 1960 O O . ASN A 1 233 ? 0.063 -35.625 -33.531 1 48.88 233 ASN A O 1
ATOM 1964 N N . ASN A 1 234 ? -1.114 -36.938 -32.156 1 47.59 234 ASN A N 1
ATOM 1965 C CA . ASN A 1 234 ? -0.664 -38.094 -32.875 1 47.59 234 ASN A CA 1
ATOM 1966 C C . ASN A 1 234 ? -1.302 -38.188 -34.281 1 47.59 234 ASN A C 1
ATOM 1968 O O . ASN A 1 234 ? -0.653 -38.594 -35.219 1 47.59 234 ASN A O 1
ATOM 1972 N N . TYR A 1 235 ? -2.518 -37.719 -34.344 1 46.03 235 TYR A N 1
ATOM 1973 C CA . TYR A 1 235 ? -3.162 -37.688 -35.656 1 46.03 235 TYR A CA 1
ATOM 1974 C C . TYR A 1 235 ? -2.523 -36.625 -36.562 1 46.03 235 TYR A C 1
ATOM 1976 O O . TYR A 1 235 ? -2.332 -36.875 -37.75 1 46.03 235 TYR A O 1
ATOM 1984 N N . ASN A 1 236 ? -2.117 -35.5 -35.969 1 47.62 236 ASN A N 1
ATOM 1985 C CA . ASN A 1 236 ? -1.452 -34.469 -36.781 1 47.62 236 ASN A CA 1
ATOM 1986 C C . ASN A 1 236 ? -0.016 -34.875 -37.094 1 47.62 236 ASN A C 1
ATOM 1988 O O . ASN A 1 236 ? 0.509 -34.5 -38.156 1 47.62 236 ASN A O 1
ATOM 1992 N N . ASN A 1 237 ? 0.616 -35.531 -36.156 1 45.31 237 ASN A N 1
ATOM 1993 C CA . ASN A 1 237 ? 1.956 -36.031 -36.469 1 45.31 237 ASN A CA 1
ATOM 1994 C C . ASN A 1 237 ? 1.917 -37.156 -37.469 1 45.31 237 ASN A C 1
ATOM 1996 O O . ASN A 1 237 ? 2.855 -37.344 -38.25 1 45.31 237 ASN A O 1
ATOM 2000 N N . SER A 1 238 ? 0.869 -37.938 -37.438 1 44.34 238 SER A N 1
ATOM 2001 C CA . SER A 1 238 ? 0.752 -39.031 -38.406 1 44.34 238 SER A CA 1
ATOM 2002 C C . SER A 1 238 ? 0.462 -38.469 -39.812 1 44.34 238 SER A C 1
ATOM 2004 O O . SER A 1 238 ? 0.849 -39.062 -40.812 1 44.34 238 SER A O 1
ATOM 2006 N N . LYS A 1 239 ? -0.226 -37.344 -39.906 1 45.28 239 LYS A N 1
ATOM 2007 C CA . LYS A 1 239 ? -0.459 -36.75 -41.219 1 45.28 239 LYS A CA 1
ATOM 2008 C C . LYS A 1 239 ? 0.818 -36.125 -41.781 1 45.28 239 LYS A C 1
ATOM 2010 O O . LYS A 1 239 ? 0.925 -35.875 -43 1 45.28 239 LYS A O 1
ATOM 2015 N N . ARG A 1 240 ? 1.717 -35.688 -40.906 1 45.5 240 ARG A N 1
ATOM 2016 C CA . ARG A 1 240 ? 2.947 -35.062 -41.375 1 45.5 240 ARG A CA 1
ATOM 2017 C C . ARG A 1 240 ? 3.896 -36.125 -41.938 1 45.5 240 ARG A C 1
ATOM 2019 O O . ARG A 1 240 ? 4.762 -35.812 -42.75 1 45.5 240 ARG A O 1
ATOM 2026 N N . ARG A 1 241 ? 3.865 -37.312 -41.344 1 42.69 241 ARG A N 1
ATOM 2027 C CA . ARG A 1 241 ? 4.77 -38.344 -41.875 1 42.69 241 ARG A CA 1
ATOM 2028 C C . ARG A 1 241 ? 4.391 -38.75 -43.281 1 42.69 241 ARG A C 1
ATOM 2030 O O . ARG A 1 241 ? 5.262 -39.094 -44.094 1 42.69 241 ARG A O 1
ATOM 2037 N N . TYR A 1 242 ? 3.035 -38.719 -43.531 1 39.38 242 TYR A N 1
ATOM 2038 C CA . TYR A 1 242 ? 2.656 -39.188 -44.875 1 39.38 242 TYR A CA 1
ATOM 2039 C C . TYR A 1 242 ? 3.053 -38.156 -45.938 1 39.38 242 TYR A C 1
ATOM 2041 O O . TYR A 1 242 ? 3.396 -38.531 -47.062 1 39.38 242 TYR A O 1
ATOM 2049 N N . SER A 1 243 ? 2.998 -36.812 -45.594 1 40.06 243 SER A N 1
ATOM 2050 C CA . SER A 1 243 ? 3.207 -35.844 -46.656 1 40.06 243 SER A CA 1
ATOM 2051 C C . SER A 1 243 ? 4.684 -35.75 -47.031 1 40.06 243 SER A C 1
ATOM 2053 O O . SER A 1 243 ? 5.023 -35.312 -48.125 1 40.06 243 SER A O 1
ATOM 2055 N N . GLU A 1 244 ? 5.613 -35.969 -46.062 1 39.16 244 GLU A N 1
ATOM 2056 C CA . GLU A 1 244 ? 7.02 -35.75 -46.375 1 39.16 244 GLU A CA 1
ATOM 2057 C C . GLU A 1 244 ? 7.582 -36.875 -47.219 1 39.16 244 GLU A C 1
ATOM 2059 O O . GLU A 1 244 ? 8.633 -36.75 -47.844 1 39.16 244 GLU A O 1
ATOM 2064 N N . SER A 1 245 ? 7.062 -38.094 -47.125 1 38.78 245 SER A N 1
ATOM 2065 C CA . SER A 1 245 ? 7.695 -39.219 -47.812 1 38.78 245 SER A CA 1
ATOM 2066 C C . SER A 1 245 ? 7.59 -39.062 -49.312 1 38.78 245 SER A C 1
ATOM 2068 O O . SER A 1 245 ? 8.367 -39.656 -50.094 1 38.78 245 SER A O 1
ATOM 2070 N N . THR A 1 246 ? 6.539 -38.406 -49.844 1 36.47 246 THR A N 1
ATOM 2071 C CA . THR A 1 246 ? 6.359 -38.469 -51.281 1 36.47 246 THR A CA 1
ATOM 2072 C C . THR A 1 246 ? 7.379 -37.594 -52 1 36.47 246 THR A C 1
ATOM 2074 O O . THR A 1 246 ? 7.629 -37.75 -53.188 1 36.47 246 THR A O 1
ATOM 2077 N N . GLU A 1 247 ? 7.777 -36.469 -51.344 1 36.62 247 GLU A N 1
ATOM 2078 C CA . GLU A 1 247 ? 8.422 -35.469 -52.188 1 36.62 247 GLU A CA 1
ATOM 2079 C C . GLU A 1 247 ? 9.891 -35.812 -52.438 1 36.62 247 GLU A C 1
ATOM 2081 O O . GLU A 1 247 ? 10.555 -35.156 -53.25 1 36.62 247 GLU A O 1
ATOM 2086 N N . ASP A 1 248 ? 10.477 -36.656 -51.562 1 34.38 248 ASP A N 1
ATOM 2087 C CA . ASP A 1 248 ? 11.93 -36.75 -51.656 1 34.38 248 ASP A CA 1
ATOM 2088 C C . ASP A 1 248 ? 12.352 -37.562 -52.875 1 34.38 248 ASP A C 1
ATOM 2090 O O . ASP A 1 248 ? 13.539 -37.875 -53.031 1 34.38 248 ASP A O 1
ATOM 2094 N N . ARG A 1 249 ? 11.406 -38.344 -53.5 1 32.72 249 ARG A N 1
ATOM 2095 C CA . ARG A 1 249 ? 11.906 -39.312 -54.438 1 32.72 249 ARG A CA 1
ATOM 2096 C C . ARG A 1 249 ? 12.516 -38.625 -55.656 1 32.72 249 ARG A C 1
ATOM 2098 O O . ARG A 1 249 ? 13.188 -39.281 -56.469 1 32.72 249 ARG A O 1
ATOM 2105 N N . HIS A 1 250 ? 11.977 -37.469 -56.031 1 31.81 250 HIS A N 1
ATOM 2106 C CA . HIS A 1 250 ? 12.109 -37.219 -57.438 1 31.81 250 HIS A CA 1
ATOM 2107 C C . HIS A 1 250 ? 13.531 -36.781 -57.781 1 31.81 250 HIS A C 1
ATOM 2109 O O . HIS A 1 250 ? 13.875 -36.625 -58.969 1 31.81 250 HIS A O 1
ATOM 2115 N N . ARG A 1 251 ? 14.273 -36.156 -56.875 1 29.28 251 ARG A N 1
ATOM 2116 C CA . ARG A 1 251 ? 15.195 -35.188 -57.469 1 29.28 251 ARG A CA 1
ATOM 2117 C C . ARG A 1 251 ? 16.438 -35.906 -58.031 1 29.28 251 ARG A C 1
ATOM 2119 O O . ARG A 1 251 ? 17.234 -35.281 -58.75 1 29.28 251 ARG A O 1
ATOM 2126 N N . TRP A 1 252 ? 16.781 -37.031 -57.438 1 29.61 252 TRP A N 1
ATOM 2127 C CA . TRP A 1 252 ? 18.203 -37.344 -57.562 1 29.61 252 TRP A CA 1
ATOM 2128 C C . TRP A 1 252 ? 18.562 -37.781 -58.969 1 29.61 252 TRP A C 1
ATOM 2130 O O . TRP A 1 252 ? 19.703 -38.156 -59.25 1 29.61 252 TRP A O 1
ATOM 2140 N N . SER A 1 253 ? 17.578 -38.125 -59.781 1 29.61 253 SER A N 1
ATOM 2141 C CA . SER A 1 253 ? 17.969 -39.031 -60.844 1 29.61 253 SER A CA 1
ATOM 2142 C C . SER A 1 253 ? 18.938 -38.375 -61.812 1 29.61 253 SER A C 1
ATOM 2144 O O . SER A 1 253 ? 19.531 -39.031 -62.656 1 29.61 253 SER A O 1
ATOM 2146 N N . LYS A 1 254 ? 18.828 -37.062 -62 1 30.86 254 LYS A N 1
ATOM 2147 C CA . LYS A 1 254 ? 19.078 -36.656 -63.406 1 30.86 254 LYS A CA 1
ATOM 2148 C C . LYS A 1 254 ? 20.578 -36.719 -63.719 1 30.86 254 LYS A C 1
ATOM 2150 O O . LYS A 1 254 ? 20.969 -36.469 -64.875 1 30.86 254 LYS A O 1
ATOM 2155 N N . THR A 1 255 ? 21.469 -36.594 -62.75 1 28.64 255 THR A N 1
ATOM 2156 C CA . THR A 1 255 ? 22.703 -35.969 -63.25 1 28.64 255 THR A CA 1
ATOM 2157 C C . THR A 1 255 ? 23.594 -37.031 -63.906 1 28.64 255 THR A C 1
ATOM 2159 O O . THR A 1 255 ? 24.766 -36.75 -64.25 1 28.64 255 THR A O 1
ATOM 2162 N N . ALA A 1 256 ? 23.172 -38.312 -64 1 27.72 256 ALA A N 1
ATOM 2163 C CA . ALA A 1 256 ? 24.203 -39.281 -64.312 1 27.72 256 ALA A CA 1
ATOM 2164 C C . ALA A 1 256 ? 24.75 -39.125 -65.75 1 27.72 256 ALA A C 1
ATOM 2166 O O .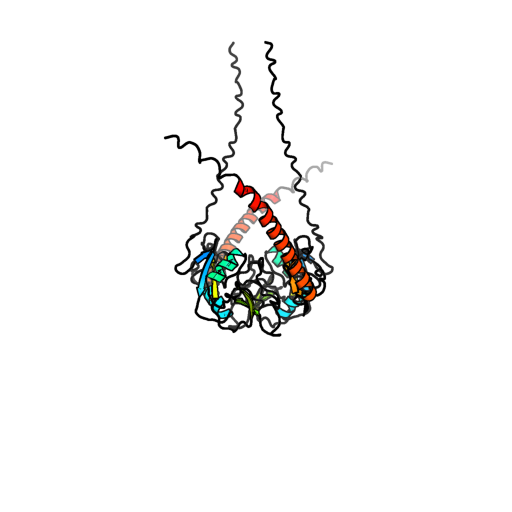 ALA A 1 256 ? 25.734 -39.781 -66.062 1 27.72 256 ALA A O 1
ATOM 2167 N N . ASP A 1 257 ? 24.047 -38.5 -66.688 1 24.5 257 ASP A N 1
ATOM 2168 C CA . ASP A 1 257 ? 24.312 -39 -68 1 24.5 257 ASP A CA 1
ATOM 2169 C C . ASP A 1 257 ? 25.703 -38.625 -68.5 1 24.5 257 ASP A C 1
ATOM 2171 O O . ASP A 1 257 ? 26.328 -39.344 -69.25 1 24.5 257 ASP A O 1
ATOM 2175 N N . ASP A 1 258 ? 26.172 -37.344 -68.5 1 26.97 258 ASP A N 1
ATOM 2176 C CA . ASP A 1 258 ? 26.906 -36.938 -69.688 1 26.97 258 ASP A CA 1
ATOM 2177 C C . ASP A 1 258 ? 28.359 -37.406 -69.625 1 26.97 258 ASP A C 1
ATOM 2179 O O . ASP A 1 258 ? 29.219 -36.906 -70.312 1 26.97 258 ASP A O 1
ATOM 2183 N N . SER A 1 259 ? 28.734 -38.344 -68.812 1 24.3 259 SER A N 1
ATOM 2184 C CA . SER A 1 259 ? 30.156 -38.688 -68.875 1 24.3 259 SER A CA 1
ATOM 2185 C C . SER A 1 259 ? 30.5 -39.375 -70.188 1 24.3 259 SER A C 1
ATOM 2187 O O . SER A 1 259 ? 30.281 -40.594 -70.375 1 24.3 259 SER A O 1
ATOM 2189 N N . THR A 1 260 ? 30.219 -38.844 -71.5 1 24.67 260 THR A N 1
ATOM 2190 C CA . THR A 1 260 ? 30.766 -39.375 -72.75 1 24.67 260 THR A CA 1
ATOM 2191 C C . THR A 1 260 ? 32.281 -39.281 -72.75 1 24.67 260 THR A C 1
ATOM 2193 O O . THR A 1 260 ? 32.969 -39.969 -73.5 1 24.67 260 THR A O 1
ATOM 2196 N N . HIS A 1 261 ? 33.188 -38.75 -71.938 1 23.48 261 HIS A N 1
ATOM 2197 C CA . HIS A 1 261 ? 34.469 -39.219 -72.438 1 23.48 261 HIS A CA 1
ATOM 2198 C C . HIS A 1 261 ? 34.688 -40.688 -72.125 1 23.48 261 HIS A C 1
ATOM 2200 O O . HIS A 1 261 ? 34.25 -41.156 -71.062 1 23.48 261 HIS A O 1
ATOM 2206 N N . MET B 1 1 ? -0.978 60.031 -65.375 1 24.36 1 MET B N 1
ATOM 2207 C CA . MET B 1 1 ? -0.569 58.688 -65.812 1 24.36 1 MET B CA 1
ATOM 2208 C C . MET B 1 1 ? -0.581 57.719 -64.625 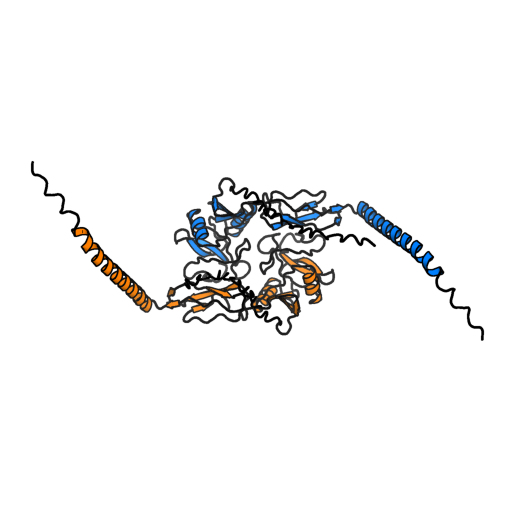1 24.36 1 MET B C 1
ATOM 2210 O O . MET B 1 1 ? -1.19 56.656 -64.688 1 24.36 1 MET B O 1
ATOM 2214 N N . TRP B 1 2 ? 0.574 57.625 -63.906 1 23.41 2 TRP B N 1
ATOM 2215 C CA . TRP B 1 2 ? 1.142 56.375 -63.469 1 23.41 2 TRP B CA 1
ATOM 2216 C C . TRP B 1 2 ? 0.556 55.969 -62.125 1 23.41 2 TRP B C 1
ATOM 2218 O O . TRP B 1 2 ? 0.954 56.469 -61.062 1 23.41 2 TRP B O 1
ATOM 2228 N N . LEU B 1 3 ? -0.714 56 -61.906 1 28.89 3 LEU B N 1
ATOM 2229 C CA . LEU B 1 3 ? -1.361 55.625 -60.656 1 28.89 3 LEU B CA 1
ATOM 2230 C C . LEU B 1 3 ? -1.047 54.188 -60.312 1 28.89 3 LEU B C 1
ATOM 2232 O O . LEU B 1 3 ? -1.419 53.25 -61.031 1 28.89 3 LEU B O 1
ATOM 2236 N N . THR B 1 4 ? 0.213 54 -59.844 1 28.06 4 THR B N 1
ATOM 2237 C CA . THR B 1 4 ? 0.904 52.75 -59.469 1 28.06 4 THR B CA 1
ATOM 2238 C C . THR B 1 4 ? 0.08 51.938 -58.469 1 28.06 4 THR B C 1
ATOM 2240 O O . THR B 1 4 ? -0.436 52.5 -57.5 1 28.06 4 THR B O 1
ATOM 2243 N N . LEU B 1 5 ? -0.648 50.969 -59 1 29.62 5 LEU B N 1
ATOM 2244 C CA . LEU B 1 5 ? -1.48 49.875 -58.469 1 29.62 5 LEU B CA 1
ATOM 2245 C C . LEU B 1 5 ? -0.755 49.125 -57.375 1 29.62 5 LEU B C 1
ATOM 2247 O O . LEU B 1 5 ? 0.334 48.594 -57.594 1 29.62 5 LEU B O 1
ATOM 2251 N N . TRP B 1 6 ? -0.774 49.719 -56.156 1 29.25 6 TRP B N 1
ATOM 2252 C CA . TRP B 1 6 ? -0.169 49.156 -54.969 1 29.25 6 TRP B CA 1
ATOM 2253 C C . TRP B 1 6 ? -0.654 47.75 -54.719 1 29.25 6 TRP B C 1
ATOM 2255 O O . TRP B 1 6 ? -1.856 47.5 -54.594 1 29.25 6 TRP B O 1
ATOM 2265 N N . THR B 1 7 ? -0.081 46.75 -55.5 1 27.59 7 THR B N 1
ATOM 2266 C CA . THR B 1 7 ? -0.319 45.312 -55.406 1 27.59 7 THR B CA 1
ATOM 2267 C C . THR B 1 7 ? -0.141 44.81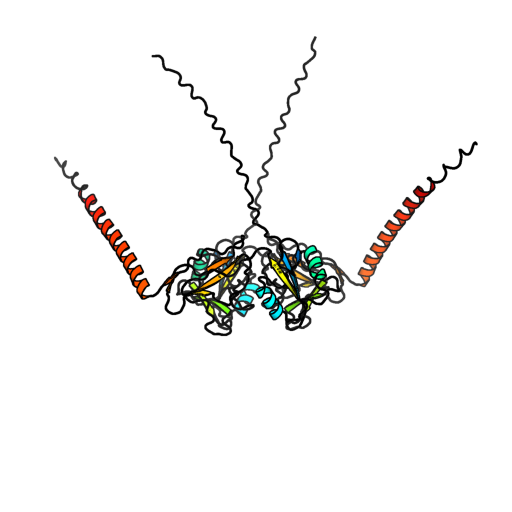2 -53.969 1 27.59 7 THR B C 1
ATOM 2269 O O . THR B 1 7 ? 0.876 45.094 -53.344 1 27.59 7 THR B O 1
ATOM 2272 N N . LEU B 1 8 ? -1.203 44.906 -53.219 1 29.19 8 LEU B N 1
ATOM 2273 C CA . LEU B 1 8 ? -1.395 44.344 -51.875 1 29.19 8 LEU B CA 1
ATOM 2274 C C . LEU B 1 8 ? -0.929 42.906 -51.781 1 29.19 8 LEU B C 1
ATOM 2276 O O . LEU B 1 8 ? -1.491 42.031 -52.469 1 29.19 8 LEU B O 1
ATOM 2280 N N . SER B 1 9 ? 0.428 42.719 -51.969 1 26.34 9 SER B N 1
ATOM 2281 C CA . SER B 1 9 ? 1.048 41.406 -51.781 1 26.34 9 SER B CA 1
ATOM 2282 C C . SER B 1 9 ? 0.559 40.75 -50.5 1 26.34 9 SER B C 1
ATOM 2284 O O . SER B 1 9 ? 0.457 41.375 -49.469 1 26.34 9 SER B O 1
ATOM 2286 N N . ASN B 1 10 ? -0.426 39.844 -50.688 1 28.67 10 ASN B N 1
ATOM 2287 C CA . ASN B 1 10 ? -1.042 38.875 -49.781 1 28.67 10 ASN B CA 1
ATOM 2288 C C . ASN B 1 10 ? 0.004 38.125 -48.938 1 28.67 10 ASN B C 1
ATOM 2290 O O . ASN B 1 10 ? 0.831 37.406 -49.5 1 28.67 10 ASN B O 1
ATOM 2294 N N . VAL B 1 11 ? 0.661 38.812 -47.969 1 30.44 11 VAL B N 1
ATOM 2295 C CA . VAL B 1 11 ? 1.604 38.219 -47.031 1 30.44 11 VAL B CA 1
ATOM 2296 C C . VAL B 1 11 ? 0.979 37 -46.375 1 30.44 11 VAL B C 1
ATOM 2298 O O . VAL B 1 11 ? -0.008 37.125 -45.656 1 30.44 11 VAL B O 1
ATOM 2301 N N . SER B 1 12 ? 0.705 35.938 -47.219 1 28.03 12 SER B N 1
ATOM 2302 C CA . SER B 1 12 ? 0.397 34.656 -46.625 1 28.03 12 SER B CA 1
ATOM 2303 C C . SER B 1 12 ? 1.376 34.281 -45.5 1 28.03 12 SER B C 1
ATOM 2305 O O . SER B 1 12 ? 2.572 34.125 -45.75 1 28.03 12 SER B O 1
ATOM 2307 N N . LEU B 1 13 ? 1.306 35.062 -44.406 1 29.7 13 LEU B N 1
ATOM 2308 C CA . LEU B 1 13 ? 2.047 34.656 -43.188 1 29.7 13 LEU B CA 1
ATOM 2309 C C . LEU B 1 13 ? 1.897 33.188 -42.906 1 29.7 13 LEU B C 1
ATOM 2311 O O . LEU B 1 13 ? 0.794 32.719 -42.625 1 29.7 13 LEU B O 1
ATOM 2315 N N . ILE B 1 14 ? 2.559 32.344 -43.719 1 32.06 14 ILE B N 1
ATOM 2316 C CA . ILE B 1 14 ? 2.762 30.938 -43.406 1 32.06 14 ILE B CA 1
ATOM 2317 C C . ILE B 1 14 ? 3.234 30.797 -41.969 1 32.06 14 ILE B C 1
ATOM 2319 O O . ILE B 1 14 ? 4.312 31.266 -41.625 1 32.06 14 ILE B O 1
ATOM 2323 N N . PHE B 1 15 ? 2.326 30.984 -41 1 31.02 15 PHE B N 1
ATOM 2324 C CA . PHE B 1 15 ? 2.662 30.547 -39.656 1 31.02 15 PHE B CA 1
ATOM 2325 C C . PHE B 1 15 ? 3.252 29.141 -39.656 1 31.02 15 PHE B C 1
ATOM 2327 O O . PHE B 1 15 ? 2.547 28.172 -39.938 1 31.02 15 PHE B O 1
ATOM 2334 N N . ARG B 1 16 ? 4.52 29.031 -40.156 1 29.55 16 ARG B N 1
ATOM 2335 C CA . ARG B 1 16 ? 5.285 27.812 -39.844 1 29.55 16 ARG B CA 1
ATOM 2336 C C . ARG B 1 16 ? 5.184 27.438 -38.375 1 29.55 16 ARG B C 1
ATOM 2338 O O . ARG B 1 16 ? 5.648 28.188 -37.5 1 29.55 16 ARG B O 1
ATOM 2345 N N . PHE B 1 17 ? 4.059 26.828 -38 1 31.97 17 PHE B N 1
ATOM 2346 C CA . PHE B 1 17 ? 4.062 26.125 -36.719 1 31.97 17 PHE B CA 1
ATOM 2347 C C . PHE B 1 17 ? 5.387 25.422 -36.5 1 31.97 17 PHE B C 1
ATOM 2349 O O . PHE B 1 17 ? 5.762 24.531 -37.281 1 31.97 17 PHE B O 1
ATOM 2356 N N . LEU B 1 18 ? 6.422 26.141 -36.094 1 31.31 18 LEU B N 1
ATOM 2357 C CA . LEU B 1 18 ? 7.625 25.516 -35.562 1 31.31 18 LEU B CA 1
ATOM 2358 C C . LEU B 1 18 ? 7.266 24.359 -34.625 1 31.31 18 LEU B C 1
ATOM 2360 O O . LEU B 1 18 ? 6.562 24.562 -33.625 1 31.31 18 LEU B O 1
ATOM 2364 N N . MET B 1 19 ? 6.965 23.219 -35.219 1 32.12 19 MET B N 1
ATOM 2365 C CA . MET B 1 19 ? 7.023 21.969 -34.438 1 32.12 19 MET B CA 1
ATOM 2366 C C . MET B 1 19 ? 8.227 21.953 -33.5 1 32.12 19 MET B C 1
ATOM 2368 O O . MET B 1 19 ? 9.375 21.922 -33.969 1 32.12 19 MET B O 1
ATOM 2372 N N . PHE B 1 20 ? 8.18 22.812 -32.469 1 37.03 20 PHE B N 1
ATOM 2373 C CA . PHE B 1 20 ? 9.211 22.578 -31.469 1 37.03 20 PHE B CA 1
ATOM 2374 C C . PHE B 1 20 ? 9.352 21.078 -31.188 1 37.03 20 PHE B C 1
ATOM 2376 O O . PHE B 1 20 ? 8.352 20.391 -31 1 37.03 20 PHE B O 1
ATOM 2383 N N . PRO B 1 21 ? 10.406 20.453 -31.656 1 36.44 21 PRO B N 1
ATOM 2384 C CA . PRO B 1 21 ? 10.633 19.094 -31.156 1 36.44 21 PRO B CA 1
ATOM 2385 C C . PRO B 1 21 ? 10.391 18.969 -29.656 1 36.44 21 PRO B C 1
ATOM 2387 O O . PRO B 1 21 ? 10.758 19.859 -28.891 1 36.44 21 PRO B O 1
ATOM 2390 N N . PHE B 1 22 ? 9.203 18.562 -29.25 1 34.47 22 PHE B N 1
ATOM 2391 C CA . PHE B 1 22 ? 9.148 17.969 -27.922 1 34.47 22 PHE B CA 1
ATOM 2392 C C . PHE B 1 22 ? 10.461 17.266 -27.594 1 34.47 22 PHE B C 1
ATOM 2394 O O . PHE B 1 22 ? 10.719 16.172 -28.078 1 34.47 22 PHE B O 1
ATOM 2401 N N . LEU B 1 23 ? 11.57 18.047 -27.5 1 32.5 23 LEU B N 1
ATOM 2402 C CA . LEU B 1 23 ? 12.719 17.438 -26.828 1 32.5 23 LEU B CA 1
ATOM 2403 C C . LEU B 1 23 ? 12.281 16.641 -25.609 1 32.5 23 LEU B C 1
ATOM 2405 O O . LEU B 1 23 ? 11.812 17.219 -24.625 1 32.5 23 LEU B O 1
ATOM 2409 N N . SER B 1 24 ? 11.648 15.547 -25.75 1 33.81 24 SER B N 1
ATOM 2410 C CA . SER B 1 24 ? 11.688 14.555 -24.688 1 33.81 24 SER B CA 1
ATOM 2411 C C . SER B 1 24 ? 13.023 14.594 -23.938 1 33.81 24 SER B C 1
ATOM 2413 O O . SER B 1 24 ? 14.047 14.172 -24.469 1 33.81 24 SER B O 1
ATOM 2415 N N . PHE B 1 25 ? 13.336 15.656 -23.234 1 32.12 25 PHE B N 1
ATOM 2416 C CA . PHE B 1 25 ? 14.414 15.461 -22.266 1 32.12 25 PHE B CA 1
ATOM 2417 C C . PHE B 1 25 ? 14.398 14.039 -21.719 1 32.12 25 PHE B C 1
ATOM 2419 O O . PHE B 1 25 ? 13.453 13.633 -21.047 1 32.12 25 PHE B O 1
ATOM 2426 N N . LYS B 1 26 ? 14.891 13.148 -22.406 1 36.09 26 LYS B N 1
ATOM 2427 C CA . LYS B 1 26 ? 15.352 11.891 -21.828 1 36.09 26 LYS B CA 1
ATOM 2428 C C . LYS B 1 26 ? 15.938 12.102 -20.438 1 36.09 26 LYS B C 1
ATOM 2430 O O . LYS B 1 26 ? 16.969 12.758 -20.297 1 36.09 26 LYS B O 1
ATOM 2435 N N . LEU B 1 27 ? 15.203 12.5 -19.406 1 38.19 27 LEU B N 1
ATOM 2436 C CA . LEU B 1 27 ? 15.758 12.273 -18.078 1 38.19 27 LEU B CA 1
ATOM 2437 C C . LEU B 1 27 ? 16.906 11.273 -18.125 1 38.19 27 LEU B C 1
ATOM 2439 O O . LEU B 1 27 ? 16.844 10.281 -18.859 1 38.19 27 LEU B O 1
ATOM 2443 N N . SER B 1 28 ? 18.078 11.766 -17.953 1 39.12 28 SER B N 1
ATOM 2444 C CA . SER B 1 28 ? 19.25 10.922 -17.766 1 39.12 28 SER B CA 1
ATOM 2445 C C . SER B 1 28 ? 18.891 9.648 -17 1 39.12 28 SER B C 1
ATOM 2447 O O . SER B 1 28 ? 18.453 9.711 -15.852 1 39.12 28 SER B O 1
ATOM 2449 N N . ASP B 1 29 ? 18.078 8.781 -17.375 1 45.53 29 ASP B N 1
ATOM 2450 C CA . ASP B 1 29 ? 18.141 7.391 -16.938 1 45.53 29 ASP B CA 1
ATOM 2451 C C . ASP B 1 29 ? 19.531 7.043 -16.406 1 45.53 29 ASP B C 1
ATOM 2453 O O . ASP B 1 29 ? 20.469 6.832 -17.188 1 45.53 29 ASP B O 1
ATOM 2457 N N . THR B 1 30 ? 20.156 7.812 -15.641 1 51.62 30 THR B N 1
ATOM 2458 C CA . THR B 1 30 ? 21.391 7.184 -15.164 1 51.62 30 THR B CA 1
ATOM 2459 C C . THR B 1 30 ? 21.281 5.664 -15.234 1 51.62 30 THR B C 1
ATOM 2461 O O . THR B 1 30 ? 20.672 5.043 -14.359 1 51.62 30 THR B O 1
ATOM 2464 N N . GLU B 1 31 ? 20.969 5.086 -16.469 1 62.66 31 GLU B N 1
ATOM 2465 C CA . GLU B 1 31 ? 20.734 3.77 -17.047 1 62.66 31 GLU B CA 1
ATOM 2466 C C . GLU B 1 31 ? 21.672 2.727 -16.453 1 62.66 31 GLU B C 1
ATOM 2468 O O . GLU B 1 31 ? 21.391 1.526 -16.516 1 62.66 31 GLU B O 1
ATOM 2473 N N . ILE B 1 32 ? 22.641 3.201 -15.648 1 84.5 32 ILE B N 1
ATOM 2474 C CA . ILE B 1 32 ? 23.516 2.117 -15.242 1 84.5 32 ILE B CA 1
ATOM 2475 C C . ILE B 1 32 ? 23.266 1.752 -13.789 1 84.5 32 ILE B C 1
ATOM 2477 O O . ILE B 1 32 ? 23.156 2.633 -12.93 1 84.5 32 ILE B O 1
ATOM 2481 N N . CYS B 1 33 ? 23.109 0.574 -13.508 1 93.69 33 CYS B N 1
ATOM 2482 C CA . CYS B 1 33 ? 22.891 0.076 -12.156 1 93.69 33 CYS B CA 1
ATOM 2483 C C . CYS B 1 33 ? 24.172 0.092 -11.352 1 93.69 33 CYS B C 1
ATOM 2485 O O . CYS B 1 33 ? 25.266 -0.006 -11.914 1 93.69 33 CYS B O 1
ATOM 2487 N N . ASP B 1 34 ? 24.062 0.359 -10.062 1 91.5 34 ASP B N 1
ATOM 2488 C CA . ASP B 1 34 ? 25.203 0.282 -9.141 1 91.5 34 ASP B CA 1
ATOM 2489 C C . ASP B 1 34 ? 25.891 -1.075 -9.234 1 91.5 34 ASP B C 1
ATOM 2491 O O . ASP B 1 34 ? 25.297 -2.045 -9.727 1 91.5 34 ASP B O 1
ATOM 2495 N N . PHE B 1 35 ? 27.125 -1.093 -8.797 1 92.12 35 PHE B N 1
ATOM 2496 C CA . PHE B 1 35 ? 27.875 -2.342 -8.758 1 92.12 35 PHE B CA 1
ATOM 2497 C C . PHE B 1 35 ? 27.109 -3.418 -8.008 1 92.12 35 PHE B C 1
ATOM 2499 O O . PHE B 1 35 ? 26.547 -3.158 -6.938 1 92.12 35 PHE B O 1
ATOM 2506 N N . GLY B 1 36 ? 26.969 -4.582 -8.602 1 95.06 36 GLY B N 1
ATOM 2507 C CA . GLY B 1 36 ? 26.297 -5.703 -7.965 1 95.06 36 GLY B CA 1
ATOM 2508 C C . GLY B 1 36 ? 24.812 -5.785 -8.289 1 95.06 36 GLY B C 1
ATOM 2509 O O . GLY B 1 36 ? 24.156 -6.766 -7.957 1 95.06 36 GLY B O 1
ATOM 2510 N N . TRP B 1 37 ? 24.375 -4.742 -8.867 1 97.25 37 TRP B N 1
ATOM 2511 C CA . TRP B 1 37 ? 22.984 -4.723 -9.281 1 97.25 37 TRP B CA 1
ATOM 2512 C C . TRP B 1 37 ? 22.844 -5.059 -10.766 1 97.25 37 TRP B C 1
ATOM 2514 O O . TRP B 1 37 ? 23.734 -4.73 -11.562 1 97.25 37 TRP B O 1
ATOM 2524 N N . HIS B 1 38 ? 21.734 -5.703 -11.109 1 97.38 38 HIS B N 1
ATOM 2525 C CA . HIS B 1 38 ? 21.484 -6.125 -12.484 1 97.38 38 HIS B CA 1
ATOM 2526 C C . HIS B 1 38 ? 20.281 -5.41 -13.07 1 97.38 38 HIS B C 1
ATOM 2528 O O . HIS B 1 38 ? 19.219 -5.34 -12.438 1 97.38 38 HIS B O 1
ATOM 2534 N N . LYS B 1 39 ? 20.5 -5.062 -14.297 1 96.38 39 LYS B N 1
ATOM 2535 C CA . LYS B 1 39 ? 19.469 -4.25 -14.93 1 96.38 39 LYS B CA 1
ATOM 2536 C C . LYS B 1 39 ? 18.438 -5.129 -15.641 1 96.38 39 LYS B C 1
ATOM 2538 O O . LYS B 1 39 ? 18.797 -6.102 -16.297 1 96.38 39 LYS B O 1
ATOM 2543 N N . PHE B 1 40 ? 17.188 -4.781 -15.453 1 96.81 40 PHE B N 1
ATOM 2544 C CA . PHE B 1 40 ? 16.062 -5.289 -16.234 1 96.81 40 PHE B CA 1
ATOM 2545 C C . PHE B 1 40 ? 15.047 -4.188 -16.5 1 96.81 40 PHE B C 1
ATOM 2547 O O . PHE B 1 40 ? 14.383 -3.715 -15.57 1 96.81 40 PHE B O 1
ATOM 2554 N N . GLN B 1 41 ? 14.969 -3.756 -17.734 1 92.69 41 GLN B N 1
ATOM 2555 C CA . GLN B 1 41 ? 14.141 -2.625 -18.125 1 92.69 41 GLN B CA 1
ATOM 2556 C C . GLN B 1 41 ? 14.484 -1.376 -17.312 1 92.69 41 GLN B C 1
ATOM 2558 O O . GLN B 1 41 ? 15.633 -0.923 -17.328 1 92.69 41 GLN B O 1
ATOM 2563 N N . SER B 1 42 ? 13.703 -0.715 -16.656 1 91.62 42 SER B N 1
ATOM 2564 C CA . SER B 1 42 ? 13.961 0.564 -16 1 91.62 42 SER B CA 1
ATOM 2565 C C . SER B 1 42 ? 14.234 0.379 -14.508 1 91.62 42 SER B C 1
ATOM 2567 O O . SER B 1 42 ? 14.109 1.324 -13.727 1 91.62 42 SER B O 1
ATOM 2569 N N . HIS B 1 43 ? 14.641 -0.879 -14.156 1 96.75 43 HIS B N 1
ATOM 2570 C CA . HIS B 1 43 ? 14.906 -1.146 -12.75 1 96.75 43 HIS B CA 1
ATOM 2571 C C . HIS B 1 43 ? 16.203 -1.927 -12.57 1 96.75 43 HIS B C 1
ATOM 2573 O O . HIS B 1 43 ? 16.719 -2.52 -13.523 1 96.75 43 HIS B O 1
ATOM 2579 N N . CYS B 1 44 ? 16.75 -1.818 -11.398 1 97.62 44 CYS B N 1
ATOM 2580 C CA . CYS B 1 44 ? 17.922 -2.57 -10.977 1 97.62 44 CYS B CA 1
ATOM 2581 C C . CYS B 1 44 ? 17.578 -3.564 -9.875 1 97.62 44 CYS B C 1
ATOM 2583 O O . CYS B 1 44 ? 16.781 -3.254 -8.984 1 97.62 44 CYS B O 1
ATOM 2585 N N . TYR B 1 45 ? 18.203 -4.715 -9.977 1 98.5 45 TYR B N 1
ATOM 2586 C CA . TYR B 1 45 ? 17.891 -5.812 -9.07 1 98.5 45 TYR B CA 1
ATOM 2587 C C . TYR B 1 45 ? 19.156 -6.359 -8.414 1 98.5 45 TYR B C 1
ATOM 2589 O O . TYR B 1 45 ? 20.203 -6.406 -9.047 1 98.5 45 TYR B O 1
ATOM 2597 N N . LYS B 1 46 ? 19.031 -6.773 -7.176 1 98.44 46 LYS B N 1
ATOM 2598 C CA . LYS B 1 46 ? 20.141 -7.418 -6.477 1 98.44 46 LYS B CA 1
ATOM 2599 C C . LYS B 1 46 ? 19.641 -8.562 -5.602 1 98.44 46 LYS B C 1
ATOM 2601 O O . LYS B 1 46 ? 18.703 -8.398 -4.832 1 98.44 46 LYS B O 1
ATOM 2606 N N . TYR B 1 47 ? 20.25 -9.641 -5.812 1 98.62 47 TYR B N 1
ATOM 2607 C CA . TYR B 1 47 ? 19.953 -10.844 -5.035 1 98.62 47 TYR B CA 1
ATOM 2608 C C . TYR B 1 47 ? 20.859 -10.938 -3.818 1 98.62 47 TYR B C 1
ATOM 2610 O O . TYR B 1 47 ? 22.078 -10.789 -3.936 1 98.62 47 TYR B O 1
ATOM 2618 N N . PHE B 1 48 ? 20.281 -11.188 -2.672 1 98.69 48 PHE B N 1
ATOM 2619 C CA . PHE B 1 48 ? 21.031 -11.328 -1.43 1 98.69 48 PHE B CA 1
ATOM 2620 C C . PHE B 1 48 ? 20.953 -12.758 -0.906 1 98.69 48 PHE B C 1
ATOM 2622 O O . PHE B 1 48 ? 19.859 -13.289 -0.704 1 98.69 48 PHE B O 1
ATOM 2629 N N . THR B 1 49 ? 22.062 -13.273 -0.592 1 98.06 49 THR B N 1
ATOM 2630 C CA . THR B 1 49 ? 22.141 -14.664 -0.151 1 98.06 49 THR B CA 1
ATOM 2631 C C . THR B 1 49 ? 21.953 -14.758 1.36 1 98.06 49 THR B C 1
ATOM 2633 O O . THR B 1 49 ? 21.672 -15.836 1.889 1 98.06 49 THR B O 1
ATOM 2636 N N . HIS B 1 50 ? 22.25 -13.633 2.053 1 97.56 50 HIS B N 1
ATOM 2637 C CA . HIS B 1 50 ? 22.062 -13.641 3.498 1 97.56 50 HIS B CA 1
ATOM 2638 C C . HIS B 1 50 ? 20.594 -13.773 3.859 1 97.56 50 HIS B C 1
ATOM 2640 O O . HIS B 1 50 ? 19.766 -12.961 3.436 1 97.56 50 HIS B O 1
ATOM 2646 N N . ARG B 1 51 ? 20.281 -14.656 4.645 1 98.69 51 ARG B N 1
ATOM 2647 C CA . ARG B 1 51 ? 18.891 -14.992 4.93 1 98.69 51 ARG B CA 1
ATOM 2648 C C . ARG B 1 51 ? 18.312 -14.086 6.012 1 98.69 51 ARG B C 1
ATOM 2650 O O . ARG B 1 51 ? 18.984 -13.781 6.996 1 98.69 51 ARG B O 1
ATOM 2657 N N . ARG B 1 52 ? 17.125 -13.648 5.797 1 98.81 52 ARG B N 1
ATOM 2658 C CA . ARG B 1 52 ? 16.422 -12.758 6.711 1 98.81 52 ARG B CA 1
ATOM 2659 C C . ARG B 1 52 ? 14.93 -13.094 6.77 1 98.81 52 ARG B C 1
ATOM 2661 O O . ARG B 1 52 ? 14.422 -13.828 5.918 1 98.81 52 ARG B O 1
ATOM 2668 N N . THR B 1 53 ? 14.305 -12.648 7.844 1 98.62 53 THR B N 1
ATOM 2669 C CA . THR B 1 53 ? 12.844 -12.641 7.82 1 98.62 53 THR B CA 1
ATOM 2670 C C . THR B 1 53 ? 12.328 -11.703 6.734 1 98.62 53 THR B C 1
ATOM 2672 O O . THR B 1 53 ? 13.086 -10.883 6.203 1 98.62 53 THR B O 1
ATOM 2675 N N . TRP B 1 54 ? 11.086 -11.797 6.43 1 98.38 54 TRP B N 1
ATOM 2676 C CA . TRP B 1 54 ? 10.516 -10.953 5.383 1 98.38 54 TRP B CA 1
ATOM 2677 C C . TRP B 1 54 ? 10.656 -9.477 5.727 1 98.38 54 TRP B C 1
ATOM 2679 O O . TRP B 1 54 ? 11.062 -8.672 4.883 1 98.38 54 TRP B O 1
ATOM 2689 N N . GLU B 1 55 ? 10.367 -9.141 6.996 1 97.81 55 GLU B N 1
ATOM 2690 C CA . GLU B 1 55 ? 10.43 -7.75 7.434 1 97.81 55 GLU B CA 1
ATOM 2691 C C . GLU B 1 55 ? 11.852 -7.219 7.383 1 97.81 55 GLU B C 1
ATOM 2693 O O . GLU B 1 55 ? 12.086 -6.098 6.926 1 97.81 55 GLU B O 1
ATOM 2698 N N . ALA B 1 56 ? 12.734 -7.996 7.859 1 98.44 56 ALA B N 1
ATOM 2699 C CA . ALA B 1 56 ? 14.133 -7.59 7.836 1 98.44 56 ALA B CA 1
ATOM 2700 C C . ALA B 1 56 ? 14.641 -7.43 6.406 1 98.44 56 ALA B C 1
ATOM 2702 O O . ALA B 1 56 ? 15.422 -6.523 6.113 1 98.44 56 ALA B O 1
ATOM 2703 N N . ALA B 1 57 ? 14.211 -8.328 5.535 1 98.81 57 ALA B N 1
ATOM 2704 C CA . ALA B 1 57 ? 14.586 -8.234 4.129 1 98.81 57 ALA B CA 1
ATOM 2705 C C . ALA B 1 57 ? 14.055 -6.953 3.498 1 98.81 57 ALA B C 1
ATOM 2707 O O . ALA B 1 57 ? 14.781 -6.258 2.781 1 98.81 57 ALA B O 1
ATOM 2708 N N . GLU B 1 58 ? 12.789 -6.668 3.795 1 98.38 58 GLU B N 1
ATOM 2709 C CA . GLU B 1 58 ? 12.211 -5.426 3.279 1 98.38 58 GLU B CA 1
ATOM 2710 C C . GLU B 1 58 ? 12.977 -4.211 3.793 1 98.38 58 GLU B C 1
ATOM 2712 O O . GLU B 1 58 ? 13.258 -3.279 3.033 1 98.38 58 GLU B O 1
ATOM 2717 N N . ARG B 1 59 ? 13.32 -4.207 5.008 1 96 59 ARG B N 1
ATOM 2718 C CA . ARG B 1 59 ? 14.078 -3.102 5.582 1 96 59 ARG B CA 1
ATOM 2719 C C . ARG B 1 59 ? 15.43 -2.949 4.895 1 96 59 ARG B C 1
ATOM 2721 O O . ARG B 1 59 ? 15.867 -1.831 4.617 1 96 59 ARG B O 1
ATOM 2728 N N . ALA B 1 60 ? 16.047 -4.055 4.668 1 97.12 60 ALA B N 1
ATOM 2729 C CA . ALA B 1 60 ? 17.328 -4.023 3.982 1 97.12 60 ALA B CA 1
ATOM 2730 C C . ALA B 1 60 ? 17.203 -3.398 2.596 1 97.12 60 ALA B C 1
ATOM 2732 O O . ALA B 1 60 ? 18.047 -2.602 2.182 1 97.12 60 ALA B O 1
ATOM 2733 N N . CYS B 1 61 ? 16.141 -3.73 1.895 1 97.62 61 CYS B N 1
ATOM 2734 C CA . CYS B 1 61 ? 15.938 -3.182 0.559 1 97.62 61 CYS B CA 1
ATOM 2735 C C . CYS B 1 61 ? 15.641 -1.688 0.624 1 97.62 61 CYS B C 1
ATOM 2737 O O . CYS B 1 61 ? 16.109 -0.922 -0.223 1 97.62 61 CYS B O 1
ATOM 2739 N N . ARG B 1 62 ? 14.938 -1.29 1.6 1 94.31 62 ARG B N 1
ATOM 2740 C CA . ARG B 1 62 ? 14.594 0.122 1.753 1 94.31 62 ARG B CA 1
ATOM 2741 C C . ARG B 1 62 ? 15.844 0.957 2.023 1 94.31 62 ARG B C 1
ATOM 2743 O O . ARG B 1 62 ? 15.938 2.1 1.571 1 94.31 62 ARG B O 1
ATOM 2750 N N . LEU B 1 63 ? 16.766 0.385 2.775 1 91.94 63 LEU B N 1
ATOM 2751 C CA . LEU B 1 63 ? 18.031 1.071 3.041 1 91.94 63 LEU B CA 1
ATOM 2752 C C . LEU B 1 63 ? 18.797 1.309 1.749 1 91.94 63 LEU B C 1
ATOM 2754 O O . LEU B 1 63 ? 19.609 2.236 1.665 1 91.94 63 LEU B O 1
ATOM 2758 N N . GLN B 1 64 ? 18.484 0.47 0.728 1 91.25 64 GLN B N 1
ATOM 2759 C CA . GLN B 1 64 ? 19.141 0.605 -0.565 1 91.25 64 GLN B CA 1
ATOM 2760 C C . GLN B 1 64 ? 18.328 1.478 -1.514 1 91.25 64 GLN B C 1
ATOM 2762 O O . GLN B 1 64 ? 18.656 1.593 -2.697 1 91.25 64 GLN B O 1
ATOM 2767 N N . GLY B 1 65 ? 17.266 2.006 -1.048 1 91.75 65 GLY B N 1
ATOM 2768 C CA . GLY B 1 65 ? 16.438 2.855 -1.887 1 91.75 65 GLY B CA 1
ATOM 2769 C C . GLY B 1 65 ? 15.453 2.076 -2.729 1 91.75 65 GLY B C 1
ATOM 2770 O O . GLY B 1 65 ? 15.016 2.551 -3.779 1 91.75 65 GLY B O 1
ATOM 2771 N N . GLY B 1 66 ? 15.117 0.968 -2.287 1 96.06 66 GLY B N 1
ATOM 2772 C CA . GLY B 1 66 ? 14.195 0.113 -3.012 1 96.06 66 GLY B CA 1
ATOM 2773 C C . GLY B 1 66 ? 13.281 -0.688 -2.1 1 96.06 66 GLY B C 1
ATOM 2774 O O . GLY B 1 66 ? 12.914 -0.224 -1.019 1 96.06 66 GLY B O 1
ATOM 2775 N N . HIS B 1 67 ? 12.805 -1.838 -2.654 1 97.81 67 HIS B N 1
ATOM 2776 C CA . HIS B 1 67 ? 11.914 -2.756 -1.958 1 97.81 67 HIS B CA 1
ATOM 2777 C C . HIS B 1 67 ? 12.203 -4.203 -2.332 1 97.81 67 HIS B C 1
ATOM 2779 O O . HIS B 1 67 ? 12.93 -4.465 -3.295 1 97.81 67 HIS B O 1
ATOM 2785 N N . LEU B 1 68 ? 11.703 -5.055 -1.476 1 98.81 68 LEU B N 1
ATOM 2786 C CA . LEU B 1 68 ? 11.586 -6.41 -2.01 1 98.81 68 LEU B CA 1
ATOM 2787 C C . LEU B 1 68 ? 10.906 -6.398 -3.375 1 98.81 68 LEU B C 1
ATOM 2789 O O . LEU B 1 68 ? 9.945 -5.66 -3.588 1 98.81 68 LEU B O 1
ATOM 2793 N N . THR B 1 69 ? 11.367 -7.219 -4.242 1 98.81 69 THR B N 1
ATOM 2794 C CA . THR B 1 69 ? 11.039 -7.117 -5.66 1 98.81 69 THR B CA 1
ATOM 2795 C C . THR B 1 69 ? 9.555 -7.379 -5.891 1 98.81 69 THR B C 1
ATOM 2797 O O . THR B 1 69 ? 8.992 -8.32 -5.336 1 98.81 69 THR B O 1
ATOM 2800 N N . SER B 1 70 ? 8.938 -6.484 -6.586 1 98.5 70 SER B N 1
ATOM 2801 C CA . SER B 1 70 ? 7.652 -6.789 -7.211 1 98.5 70 SER B CA 1
ATOM 2802 C C . SER B 1 70 ? 7.848 -7.469 -8.562 1 98.5 70 SER B C 1
ATOM 2804 O O . SER B 1 70 ? 8.891 -7.309 -9.203 1 98.5 70 SER B O 1
ATOM 2806 N N . VAL B 1 71 ? 6.945 -8.281 -8.984 1 98.44 71 VAL B N 1
ATOM 2807 C CA . VAL B 1 71 ? 6.969 -8.969 -10.266 1 98.44 71 VAL B CA 1
ATOM 2808 C C . VAL B 1 71 ? 5.699 -8.641 -11.055 1 98.44 71 VAL B C 1
ATOM 2810 O O . VAL B 1 71 ? 4.613 -9.117 -10.719 1 98.44 71 VAL B O 1
ATOM 2813 N N . LEU B 1 72 ? 5.895 -7.934 -12.156 1 96.88 72 LEU B N 1
ATOM 2814 C CA . LEU B 1 72 ? 4.734 -7.324 -12.797 1 96.88 72 LEU B CA 1
ATOM 2815 C C . LEU B 1 72 ? 4.504 -7.918 -14.18 1 96.88 72 LEU B C 1
ATOM 2817 O O . LEU B 1 72 ? 3.535 -7.562 -14.859 1 96.88 72 LEU B O 1
ATOM 2821 N N . SER B 1 73 ? 5.418 -8.773 -14.641 1 96.69 73 SER B N 1
ATOM 2822 C CA . SER B 1 73 ? 5.277 -9.438 -15.938 1 96.69 73 SER B CA 1
ATOM 2823 C C . SER B 1 73 ? 5.945 -10.805 -15.938 1 96.69 73 SER B C 1
ATOM 2825 O O . SER B 1 73 ? 6.703 -11.133 -15.023 1 96.69 73 SER B O 1
ATOM 2827 N N . HIS B 1 74 ? 5.578 -11.539 -16.938 1 97.06 74 HIS B N 1
ATOM 2828 C CA . HIS B 1 74 ? 6.168 -12.867 -17.078 1 97.06 74 HIS B CA 1
ATOM 2829 C C . HIS B 1 74 ? 7.676 -12.773 -17.297 1 97.06 74 HIS B C 1
ATOM 2831 O O . HIS B 1 74 ? 8.438 -13.555 -16.734 1 97.06 74 HIS B O 1
ATOM 2837 N N . GLU B 1 75 ? 8.078 -11.812 -18.094 1 98.12 75 GLU B N 1
ATOM 2838 C CA . GLU B 1 75 ? 9.5 -11.617 -18.375 1 98.12 75 GLU B CA 1
ATOM 2839 C C . GLU B 1 75 ? 10.266 -11.273 -17.094 1 98.12 75 GLU B C 1
ATOM 2841 O O . GLU B 1 75 ? 11.367 -11.781 -16.875 1 98.12 75 GLU B O 1
ATOM 2846 N N . GLU B 1 76 ? 9.664 -10.422 -16.312 1 98.38 76 GLU B N 1
ATOM 2847 C CA . GLU B 1 76 ? 10.281 -10.047 -15.047 1 98.38 76 GLU B CA 1
ATOM 2848 C C . GLU B 1 76 ? 10.375 -11.242 -14.102 1 98.38 76 GLU B C 1
ATOM 2850 O O . GLU B 1 76 ? 11.367 -11.406 -13.391 1 98.38 76 GLU B O 1
ATOM 2855 N N . GLN B 1 77 ? 9.359 -12.086 -14.133 1 98.25 77 GLN B N 1
ATOM 2856 C CA . GLN B 1 77 ? 9.328 -13.312 -13.344 1 98.25 77 GLN B CA 1
ATOM 2857 C C . GLN B 1 77 ? 10.516 -14.211 -13.672 1 98.25 77 GLN B C 1
ATOM 2859 O O . GLN B 1 77 ? 11.203 -14.703 -12.773 1 98.25 77 GLN B O 1
ATOM 2864 N N . LEU B 1 78 ? 10.703 -14.422 -14.883 1 98.12 78 LEU B N 1
ATOM 2865 C CA . LEU B 1 78 ? 11.82 -15.25 -15.328 1 98.12 78 LEU B CA 1
ATOM 2866 C C . LEU B 1 78 ? 13.148 -14.633 -14.93 1 98.12 78 LEU B C 1
ATOM 2868 O O . LEU B 1 78 ? 14.055 -15.336 -14.461 1 98.12 78 LEU B O 1
ATOM 2872 N N . PHE B 1 79 ? 13.266 -13.352 -15.094 1 98.56 79 PHE B N 1
ATOM 2873 C CA . PHE B 1 79 ? 14.484 -12.633 -14.766 1 98.56 79 PHE B CA 1
ATOM 2874 C C . PHE B 1 79 ? 14.82 -12.773 -13.281 1 98.56 79 PHE B C 1
ATOM 2876 O O . PHE B 1 79 ? 15.938 -13.148 -12.93 1 98.56 79 PHE B O 1
ATOM 2883 N N . VAL B 1 80 ? 13.828 -12.453 -12.414 1 98.69 80 VAL B N 1
ATOM 2884 C CA . VAL B 1 80 ? 14.031 -12.508 -10.977 1 98.69 80 VAL B CA 1
ATOM 2885 C C . VAL B 1 80 ? 14.375 -13.93 -10.547 1 98.69 80 VAL B C 1
ATOM 2887 O O . VAL B 1 80 ? 15.258 -14.141 -9.719 1 98.69 80 VAL B O 1
ATOM 2890 N N . ASN B 1 81 ? 13.664 -14.898 -11.133 1 98.5 81 ASN B N 1
ATOM 2891 C CA . ASN B 1 81 ? 13.914 -16.281 -10.773 1 98.5 81 ASN B CA 1
ATOM 2892 C C . ASN B 1 81 ? 15.328 -16.719 -11.156 1 98.5 81 ASN B C 1
ATOM 2894 O O . ASN B 1 81 ? 15.922 -17.578 -10.5 1 98.5 81 ASN B O 1
ATOM 2898 N N . ARG B 1 82 ? 15.891 -16.172 -12.133 1 97.69 82 ARG B N 1
ATOM 2899 C CA . ARG B 1 82 ? 17.234 -16.516 -12.594 1 97.69 82 ARG B CA 1
ATOM 2900 C C . ARG B 1 82 ? 18.297 -15.875 -11.703 1 97.69 82 ARG B C 1
ATOM 2902 O O . ARG B 1 82 ? 19.438 -16.328 -11.672 1 97.69 82 ARG B O 1
ATOM 2909 N N . LEU B 1 83 ? 18 -14.789 -11.047 1 97 83 LEU B N 1
ATOM 2910 C CA . LEU B 1 83 ? 18.969 -14.094 -10.203 1 97 83 LEU B CA 1
ATOM 2911 C C . LEU B 1 83 ? 19.328 -14.93 -8.984 1 97 83 LEU B C 1
ATOM 2913 O O . LEU B 1 83 ? 20.469 -14.93 -8.539 1 97 83 LEU B O 1
ATOM 2917 N N . GLY B 1 84 ? 18.266 -15.539 -8.469 1 94.25 84 GLY B N 1
ATOM 2918 C CA . GLY B 1 84 ? 18.484 -16.344 -7.27 1 94.25 84 GLY B CA 1
ATOM 2919 C C . GLY B 1 84 ? 18.172 -17.812 -7.473 1 94.25 84 GLY B C 1
ATOM 2920 O O . GLY B 1 84 ? 17.203 -18.156 -8.164 1 94.25 84 GLY B O 1
ATOM 2921 N N . HIS B 1 85 ? 19.016 -18.672 -6.918 1 92.81 85 HIS B N 1
ATOM 2922 C CA . HIS B 1 85 ? 18.797 -20.109 -7.027 1 92.81 85 HIS B CA 1
ATOM 2923 C C . HIS B 1 85 ? 18.453 -20.734 -5.672 1 92.81 85 HIS B C 1
ATOM 2925 O O . HIS B 1 85 ? 19.062 -21.719 -5.266 1 92.81 85 HIS B O 1
ATOM 2931 N N . ASP B 1 86 ? 17.531 -20.094 -5.051 1 98.19 86 ASP B N 1
ATOM 2932 C CA . ASP B 1 86 ? 17.016 -20.516 -3.75 1 98.19 86 ASP B CA 1
ATOM 2933 C C . ASP B 1 86 ? 15.633 -19.922 -3.486 1 98.19 86 ASP B C 1
ATOM 2935 O O . ASP B 1 86 ? 15.148 -19.094 -4.262 1 98.19 86 ASP B O 1
ATOM 2939 N N . TYR B 1 87 ? 15.055 -20.469 -2.391 1 98.5 87 TYR B N 1
ATOM 2940 C CA . TYR B 1 87 ? 13.852 -19.797 -1.925 1 98.5 87 TYR B CA 1
ATOM 2941 C C . TYR B 1 87 ? 14.133 -18.328 -1.631 1 98.5 87 TYR B C 1
ATOM 2943 O O . TYR B 1 87 ? 15.117 -18 -0.959 1 98.5 87 TYR B O 1
ATOM 2951 N N . GLN B 1 88 ? 13.312 -17.469 -2.219 1 98.81 88 GLN B N 1
ATOM 2952 C CA . GLN B 1 88 ? 13.586 -16.047 -1.99 1 98.81 88 GLN B CA 1
ATOM 2953 C C . GLN B 1 88 ? 12.297 -15.281 -1.721 1 98.81 88 GLN B C 1
ATOM 2955 O O . GLN B 1 88 ? 11.258 -15.578 -2.305 1 98.81 88 GLN B O 1
ATOM 2960 N N . TRP B 1 89 ? 12.445 -14.312 -0.792 1 98.88 89 TRP B N 1
ATOM 2961 C CA . TRP B 1 89 ? 11.344 -13.383 -0.544 1 98.88 89 TRP B CA 1
ATOM 2962 C C . TRP B 1 89 ? 11.102 -12.492 -1.756 1 98.88 89 TRP B C 1
ATOM 2964 O O . TRP B 1 89 ? 12.047 -12.016 -2.381 1 98.88 89 TRP B O 1
ATOM 2974 N N . ILE B 1 90 ? 9.828 -12.219 -2.051 1 98.81 90 ILE B N 1
ATOM 2975 C CA . ILE B 1 90 ? 9.422 -11.102 -2.898 1 98.81 90 ILE B CA 1
ATOM 2976 C C . ILE B 1 90 ? 8.539 -10.148 -2.104 1 98.81 90 ILE B C 1
ATOM 2978 O O . ILE B 1 90 ? 8.203 -10.422 -0.948 1 98.81 90 ILE B O 1
ATOM 2982 N N . GLY B 1 91 ? 8.156 -9.078 -2.691 1 98.75 91 GLY B N 1
ATOM 2983 C CA . GLY B 1 91 ? 7.559 -7.988 -1.93 1 98.75 91 GLY B CA 1
ATOM 2984 C C . GLY B 1 91 ? 6.078 -8.18 -1.678 1 98.75 91 GLY B C 1
ATOM 2985 O O . GLY B 1 91 ? 5.449 -7.367 -0.992 1 98.75 91 GLY B O 1
ATOM 2986 N N . LEU B 1 92 ? 5.5 -9.195 -2.164 1 97.88 92 LEU B N 1
ATOM 2987 C CA . LEU B 1 92 ? 4.066 -9.438 -2.037 1 97.88 92 LEU B CA 1
ATOM 2988 C C . LEU B 1 92 ? 3.721 -9.922 -0.633 1 97.88 92 LEU B C 1
ATOM 2990 O O . LEU B 1 92 ? 4.426 -10.758 -0.071 1 97.88 92 LEU B O 1
ATOM 2994 N N . ASN B 1 93 ? 2.645 -9.359 -0.025 1 96.31 93 ASN B N 1
ATOM 2995 C CA . ASN B 1 93 ? 2.225 -9.742 1.319 1 96.31 93 ASN B CA 1
ATOM 2996 C C . ASN B 1 93 ? 0.77 -9.367 1.581 1 96.31 93 ASN B C 1
ATOM 2998 O O . ASN B 1 93 ? 0.192 -8.555 0.849 1 96.31 93 ASN B O 1
ATOM 3002 N N . ASP B 1 94 ? 0.157 -9.945 2.504 1 92.56 94 ASP B N 1
ATOM 3003 C CA . ASP B 1 94 ? -1.156 -9.531 2.994 1 92.56 94 ASP B CA 1
ATOM 3004 C C . ASP B 1 94 ? -1.151 -9.375 4.512 1 92.56 94 ASP B C 1
ATOM 3006 O O . ASP B 1 94 ? -2.115 -9.75 5.184 1 92.56 94 ASP B O 1
ATOM 3010 N N . LYS B 1 95 ? -0.056 -8.82 5.027 1 92.88 95 LYS B N 1
ATOM 3011 C CA . LYS B 1 95 ? 0.165 -8.656 6.461 1 92.88 95 LYS B CA 1
ATOM 3012 C C . LYS B 1 95 ? -0.883 -7.734 7.078 1 92.88 95 LYS B C 1
ATOM 3014 O O . LYS B 1 95 ? -1.32 -7.949 8.211 1 92.88 95 LYS B O 1
ATOM 3019 N N . MET B 1 96 ? -1.26 -6.727 6.336 1 90.44 96 MET B N 1
ATOM 3020 C CA . MET B 1 96 ? -2.168 -5.719 6.871 1 90.44 96 MET B CA 1
ATOM 3021 C C . MET B 1 96 ? -3.602 -6.234 6.902 1 90.44 96 MET B C 1
ATOM 3023 O O . MET B 1 96 ? -4.316 -6.039 7.887 1 90.44 96 MET B O 1
ATOM 3027 N N . PHE B 1 97 ? -3.99 -6.902 5.852 1 87.44 97 PHE B N 1
ATOM 3028 C CA . PHE B 1 97 ? -5.332 -7.465 5.762 1 87.44 97 PHE B CA 1
ATOM 3029 C C . PHE B 1 97 ? -5.309 -8.797 5.027 1 87.44 97 PHE B C 1
ATOM 3031 O O . PHE B 1 97 ? -4.91 -8.867 3.863 1 87.44 97 PHE B O 1
ATOM 3038 N N . ASP B 1 98 ? -5.895 -9.742 5.695 1 87.5 98 ASP B N 1
ATOM 3039 C CA . ASP B 1 98 ? -5.871 -11.109 5.168 1 87.5 98 ASP B CA 1
ATOM 3040 C C . ASP B 1 98 ? -6.523 -11.172 3.789 1 87.5 98 ASP B C 1
ATOM 3042 O O . ASP B 1 98 ? -7.602 -10.609 3.578 1 87.5 98 ASP B O 1
ATOM 3046 N N . ASN B 1 99 ? -5.77 -11.797 2.848 1 84.25 99 ASN B N 1
ATOM 3047 C CA . ASN B 1 99 ? -6.223 -12.094 1.493 1 84.25 99 ASN B CA 1
ATOM 3048 C C . ASN B 1 99 ? -6.176 -10.852 0.606 1 84.25 99 ASN B C 1
ATOM 3050 O O . ASN B 1 99 ? -6.664 -10.867 -0.525 1 84.25 99 ASN B O 1
ATOM 3054 N N . ASP B 1 100 ? -5.746 -9.781 1.167 1 87.06 100 ASP B N 1
ATOM 3055 C CA . ASP B 1 100 ? -5.488 -8.594 0.361 1 87.06 100 ASP B CA 1
ATOM 3056 C C . ASP B 1 100 ? -3.998 -8.43 0.078 1 87.06 100 ASP B C 1
ATOM 3058 O O . ASP B 1 100 ? -3.307 -7.676 0.762 1 87.06 100 ASP B O 1
ATOM 3062 N N . PHE B 1 101 ? -3.598 -9.07 -0.947 1 91.5 101 PHE B N 1
ATOM 3063 C CA . PHE B 1 101 ? -2.178 -9.086 -1.283 1 91.5 101 PHE B CA 1
ATOM 3064 C C . PHE B 1 101 ? -1.775 -7.809 -2.002 1 91.5 101 PHE B C 1
ATOM 3066 O O . PHE B 1 101 ? -2.434 -7.395 -2.959 1 91.5 101 PHE B O 1
ATOM 3073 N N . ARG B 1 102 ? -0.655 -7.262 -1.51 1 92.12 102 ARG B N 1
ATOM 3074 C CA . ARG B 1 102 ? -0.141 -6.027 -2.09 1 92.12 102 ARG B CA 1
ATOM 3075 C C . ARG B 1 102 ? 1.38 -6.066 -2.201 1 92.12 102 ARG B C 1
ATOM 3077 O O . ARG B 1 102 ? 2.053 -6.664 -1.36 1 92.12 102 ARG B O 1
ATOM 3084 N N . TRP B 1 103 ? 1.825 -5.406 -3.189 1 95.62 103 TRP B N 1
ATOM 3085 C CA . TRP B 1 103 ? 3.266 -5.195 -3.285 1 95.62 103 TRP B CA 1
ATOM 3086 C C . TRP B 1 103 ? 3.719 -4.098 -2.326 1 95.62 103 TRP B C 1
ATOM 3088 O O . TRP B 1 103 ? 3.051 -3.072 -2.186 1 95.62 103 TRP B O 1
ATOM 3098 N N . THR B 1 104 ? 4.824 -4.289 -1.742 1 96.31 104 THR B N 1
ATOM 3099 C CA . THR B 1 104 ? 5.312 -3.314 -0.775 1 96.31 104 THR B CA 1
ATOM 3100 C C . THR B 1 104 ? 5.684 -2.006 -1.467 1 96.31 104 THR B C 1
ATOM 3102 O O . THR B 1 104 ? 5.695 -0.946 -0.837 1 96.31 104 THR B O 1
ATOM 3105 N N . ASP B 1 105 ? 5.934 -2.1 -2.758 1 93.94 105 ASP B N 1
ATOM 3106 C CA . ASP B 1 105 ? 6.328 -0.884 -3.461 1 93.94 105 ASP B CA 1
ATOM 3107 C C . ASP B 1 105 ? 5.109 -0.136 -3.996 1 93.94 105 ASP B C 1
ATOM 3109 O O . ASP B 1 105 ? 5.246 0.895 -4.656 1 93.94 105 ASP B O 1
ATOM 3113 N N . GLY B 1 106 ? 3.955 -0.672 -3.809 1 89.88 106 GLY B N 1
ATOM 3114 C CA . GLY B 1 106 ? 2.738 0.062 -4.117 1 89.88 106 GLY B CA 1
ATOM 3115 C C . GLY B 1 106 ? 2.201 -0.229 -5.504 1 89.88 106 GLY B C 1
ATOM 3116 O O . GLY B 1 106 ? 1.108 0.217 -5.859 1 89.88 106 GLY B O 1
ATOM 3117 N N . HIS B 1 107 ? 2.918 -0.949 -6.285 1 90.75 107 HIS B N 1
ATOM 3118 C CA . HIS B 1 107 ? 2.396 -1.29 -7.605 1 90.75 107 HIS B CA 1
ATOM 3119 C C . HIS B 1 107 ? 1.15 -2.162 -7.496 1 90.75 107 HIS B C 1
ATOM 3121 O O . HIS B 1 107 ? 1.032 -2.971 -6.57 1 90.75 107 HIS B O 1
ATOM 3127 N N . PRO B 1 108 ? 0.266 -1.995 -8.453 1 87.19 108 PRO B N 1
ATOM 3128 C CA . PRO B 1 108 ? -0.87 -2.918 -8.484 1 87.19 108 PRO B CA 1
ATOM 3129 C C . PRO B 1 108 ? -0.474 -4.324 -8.938 1 87.19 108 PRO B C 1
ATOM 3131 O O . PRO B 1 108 ? 0.515 -4.492 -9.648 1 87.19 108 PRO B O 1
ATOM 3134 N N . MET B 1 109 ? -1.26 -5.254 -8.523 1 89.81 109 MET B N 1
ATOM 3135 C CA . MET B 1 109 ? -1.02 -6.629 -8.953 1 89.81 109 MET B CA 1
ATOM 3136 C C . MET B 1 109 ? -1.547 -6.855 -10.367 1 89.81 109 MET B C 1
ATOM 3138 O O . MET B 1 109 ? -2.76 -6.848 -10.594 1 89.81 109 MET B O 1
ATOM 3142 N N . GLN B 1 110 ? -0.63 -6.93 -11.328 1 85.69 110 GLN B N 1
ATOM 3143 C CA . GLN B 1 110 ? -1.024 -7.117 -12.719 1 85.69 110 GLN B CA 1
ATOM 3144 C C . GLN B 1 110 ? -0.618 -8.5 -13.227 1 85.69 110 GLN B C 1
ATOM 3146 O O . GLN B 1 110 ? -1.042 -8.914 -14.305 1 85.69 110 GLN B O 1
ATOM 3151 N N . PHE B 1 111 ? 0.175 -9.07 -12.523 1 91.69 111 PHE B N 1
ATOM 3152 C CA . PHE B 1 111 ? 0.717 -10.383 -12.852 1 91.69 111 PHE B CA 1
ATOM 3153 C C . PHE B 1 111 ? 0.756 -11.273 -11.617 1 91.69 111 PHE B C 1
ATOM 3155 O O . PHE B 1 111 ? 1.025 -10.797 -10.508 1 91.69 111 PHE B O 1
ATOM 3162 N N . GLU B 1 112 ? 0.425 -12.508 -11.805 1 92.38 112 GLU B N 1
ATOM 3163 C CA . GLU B 1 112 ? 0.507 -13.484 -10.719 1 92.38 112 GLU B CA 1
ATOM 3164 C C . GLU B 1 112 ? 1.152 -14.781 -11.188 1 92.38 112 GLU B C 1
ATOM 3166 O O . GLU B 1 112 ? 1.083 -15.125 -12.367 1 92.38 112 GLU B O 1
ATOM 3171 N N . HIS B 1 113 ? 1.765 -15.43 -10.266 1 95.25 113 HIS B N 1
ATOM 3172 C CA . HIS B 1 113 ? 2.436 -16.688 -10.578 1 95.25 113 HIS B CA 1
ATOM 3173 C C . HIS B 1 113 ? 2.365 -17.656 -9.406 1 95.25 113 HIS B C 1
ATOM 3175 O O . HIS B 1 113 ? 3.379 -18.25 -9.023 1 95.25 113 HIS B O 1
ATOM 3181 N N . TRP B 1 114 ? 1.218 -17.766 -8.891 1 93.06 114 TRP B N 1
ATOM 3182 C CA . TRP B 1 114 ? 0.994 -18.625 -7.727 1 93.06 114 TRP B CA 1
ATOM 3183 C C . TRP B 1 114 ? 1.155 -20.094 -8.094 1 93.06 114 TRP B C 1
ATOM 3185 O O . TRP B 1 114 ? 0.772 -20.516 -9.188 1 93.06 114 TRP B O 1
ATOM 3195 N N . ARG B 1 115 ? 1.639 -20.75 -7.203 1 90.56 115 ARG B N 1
ATOM 3196 C CA . ARG B 1 115 ? 1.591 -22.219 -7.293 1 90.56 115 ARG B CA 1
ATOM 3197 C C . ARG B 1 115 ? 0.154 -22.719 -7.23 1 90.56 115 ARG B C 1
ATOM 3199 O O . ARG B 1 115 ? -0.705 -22.094 -6.609 1 90.56 115 ARG B O 1
ATOM 3206 N N . VAL B 1 116 ? 0.001 -23.828 -7.883 1 81.25 116 VAL B N 1
ATOM 3207 C CA . VAL B 1 116 ? -1.331 -24.422 -7.859 1 81.25 116 VAL B CA 1
ATOM 3208 C C . VAL B 1 116 ? -1.797 -24.594 -6.414 1 81.25 116 VAL B C 1
ATOM 3210 O O . VAL B 1 116 ? -1.037 -25.062 -5.562 1 81.25 116 VAL B O 1
ATOM 3213 N N . GLY B 1 117 ? -3.025 -24.156 -6.152 1 79.75 117 GLY B N 1
ATOM 3214 C CA . GLY B 1 117 ? -3.59 -24.266 -4.816 1 79.75 117 GLY B CA 1
ATOM 3215 C C . GLY B 1 117 ? -3.195 -23.125 -3.904 1 79.75 117 GLY B C 1
ATOM 3216 O O . GLY B 1 117 ? -3.648 -23.047 -2.76 1 79.75 117 GLY B O 1
ATOM 3217 N N . GLN B 1 118 ? -2.338 -22.359 -4.395 1 86.75 118 GLN B N 1
ATOM 3218 C CA . GLN B 1 118 ? -1.909 -21.203 -3.621 1 86.75 118 GLN B CA 1
ATOM 3219 C C . GLN B 1 118 ? -2.49 -19.906 -4.195 1 86.75 118 GLN B C 1
ATOM 3221 O O . GLN B 1 118 ? -2.814 -19.844 -5.383 1 86.75 118 GLN B O 1
ATOM 3226 N N . PRO B 1 119 ? -2.621 -18.797 -3.361 1 86.12 119 PRO B N 1
ATOM 3227 C CA . PRO B 1 119 ? -2.342 -18.766 -1.925 1 86.12 119 PRO B CA 1
ATOM 3228 C C . PRO B 1 119 ? -3.369 -19.547 -1.108 1 86.12 119 PRO B C 1
ATOM 3230 O O . PRO B 1 119 ? -4.5 -19.75 -1.562 1 86.12 119 PRO B O 1
ATOM 3233 N N . ASP B 1 120 ? -3.006 -20.141 -0.087 1 78.62 120 ASP B N 1
ATOM 3234 C CA . ASP B 1 120 ? -3.941 -20.859 0.768 1 78.62 120 ASP B CA 1
ATOM 3235 C C . ASP B 1 120 ? -3.834 -20.391 2.219 1 78.62 120 ASP B C 1
ATOM 3237 O O . ASP B 1 120 ? -2.979 -19.578 2.549 1 78.62 120 ASP B O 1
ATOM 3241 N N . SER B 1 121 ? -4.922 -20.438 2.863 1 62.72 121 SER B N 1
ATOM 3242 C CA . SER B 1 121 ? -4.926 -20.172 4.297 1 62.72 121 SER B CA 1
ATOM 3243 C C . SER B 1 121 ? -4.66 -21.438 5.102 1 62.72 121 SER B C 1
ATOM 3245 O O . SER B 1 121 ? -5.367 -21.734 6.066 1 62.72 121 SER B O 1
ATOM 3247 N N . PHE B 1 122 ? -3.818 -22.344 4.367 1 51.94 122 PHE B N 1
ATOM 3248 C CA . PHE B 1 122 ? -3.621 -23.641 5.004 1 51.94 122 PHE B CA 1
ATOM 3249 C C . PHE B 1 122 ? -3.254 -23.469 6.473 1 51.94 122 PHE B C 1
ATOM 3251 O O . PHE B 1 122 ? -3.801 -24.172 7.34 1 51.94 122 PHE B O 1
ATOM 3258 N N . PHE B 1 123 ? -2.191 -22.75 6.652 1 47.5 123 PHE B N 1
ATOM 3259 C CA . PHE B 1 123 ? -1.895 -22.562 8.07 1 47.5 123 PHE B CA 1
ATOM 3260 C C . PHE B 1 123 ? -2.73 -21.422 8.648 1 47.5 123 PHE B C 1
ATOM 3262 O O . PHE B 1 123 ? -2.775 -20.328 8.078 1 47.5 123 PHE B O 1
ATOM 3269 N N . SER B 1 124 ? -4.082 -21.734 8.938 1 50.38 124 SER B N 1
ATOM 3270 C CA . SER B 1 124 ? -5.141 -20.906 9.516 1 50.38 124 SER B CA 1
ATOM 3271 C C . SER B 1 124 ? -4.676 -19.484 9.734 1 50.38 124 SER B C 1
ATOM 3273 O O . SER B 1 124 ? -5.438 -18.531 9.531 1 50.38 124 SER B O 1
ATOM 3275 N N . ILE B 1 125 ? -3.338 -19.359 10.422 1 63.06 125 ILE B N 1
ATOM 3276 C CA . ILE B 1 125 ? -2.949 -18.078 11 1 63.06 125 ILE B CA 1
ATOM 3277 C C . ILE B 1 125 ? -1.521 -17.734 10.578 1 63.06 125 ILE B C 1
ATOM 3279 O O . ILE B 1 125 ? -0.634 -18.594 10.609 1 63.06 125 ILE B O 1
ATOM 3283 N N . GLY B 1 126 ? -1.248 -16.734 9.812 1 77.88 126 GLY B N 1
ATOM 3284 C CA . GLY B 1 126 ? 0.064 -16.109 9.875 1 77.88 126 GLY B CA 1
ATOM 3285 C C . GLY B 1 126 ? 0.852 -16.25 8.586 1 77.88 126 GLY B C 1
ATOM 3286 O O . GLY B 1 126 ? 2.041 -15.922 8.539 1 77.88 126 GLY B O 1
ATOM 3287 N N . GLU B 1 127 ? 0.282 -16.953 7.508 1 89.44 127 GLU B N 1
ATOM 3288 C CA . GLU B 1 127 ? 1.027 -16.984 6.25 1 89.44 127 GLU B CA 1
ATOM 3289 C C . GLU B 1 127 ? 0.757 -15.742 5.406 1 89.44 127 GLU B C 1
ATOM 3291 O O . GLU B 1 127 ? -0.107 -15.758 4.527 1 89.44 127 GLU B O 1
ATOM 3296 N N . ASP B 1 128 ? 1.517 -14.828 5.605 1 93.94 128 ASP B N 1
ATOM 3297 C CA . ASP B 1 128 ? 1.172 -13.523 5.066 1 93.94 128 ASP B CA 1
ATOM 3298 C C . ASP B 1 128 ? 2.234 -13.039 4.082 1 93.94 128 ASP B C 1
ATOM 3300 O O . ASP B 1 128 ? 2.059 -12.008 3.426 1 93.94 128 ASP B O 1
ATOM 3304 N N . CYS B 1 129 ? 3.314 -13.742 3.988 1 97.19 129 CYS B N 1
ATOM 3305 C CA . CYS B 1 129 ? 4.422 -13.305 3.148 1 97.19 129 CYS B CA 1
ATOM 3306 C C . CYS B 1 129 ? 4.668 -14.281 2.012 1 97.19 129 CYS B C 1
ATOM 3308 O O . CYS B 1 129 ? 4.336 -15.469 2.121 1 97.19 129 CYS B O 1
ATOM 3310 N N . VAL B 1 130 ? 5.273 -13.805 0.929 1 97.88 130 VAL B N 1
ATOM 3311 C CA . VAL B 1 130 ? 5.289 -14.633 -0.276 1 97.88 130 VAL B CA 1
ATOM 3312 C C . VAL B 1 130 ? 6.73 -14.961 -0.653 1 97.88 130 VAL B C 1
ATOM 3314 O O . VAL B 1 130 ? 7.602 -14.094 -0.644 1 97.88 130 VAL B O 1
ATOM 3317 N N . VAL B 1 131 ? 6.898 -16.234 -0.968 1 98.31 131 VAL B N 1
ATOM 3318 C CA . VAL B 1 131 ? 8.195 -16.75 -1.378 1 98.31 131 VAL B CA 1
ATOM 3319 C C . VAL B 1 131 ? 8.133 -17.219 -2.832 1 98.31 131 VAL B C 1
ATOM 3321 O O . VAL B 1 131 ? 7.105 -17.734 -3.277 1 98.31 131 VAL B O 1
ATOM 3324 N N . MET B 1 132 ? 9.133 -17 -3.535 1 98.5 132 MET B N 1
ATOM 3325 C CA . MET B 1 132 ? 9.328 -17.578 -4.863 1 98.5 132 MET B CA 1
ATOM 3326 C C . MET B 1 132 ? 10.133 -18.859 -4.781 1 98.5 132 MET B C 1
ATOM 3328 O O . MET B 1 132 ? 11.211 -18.891 -4.188 1 98.5 132 MET B O 1
ATOM 3332 N N . ILE B 1 133 ? 9.586 -19.844 -5.414 1 98.19 133 ILE B N 1
ATOM 3333 C CA . ILE B 1 133 ? 10.219 -21.156 -5.375 1 98.19 133 ILE B CA 1
ATOM 3334 C C . ILE B 1 133 ? 11 -21.406 -6.66 1 98.19 133 ILE B C 1
ATOM 3336 O O . ILE B 1 133 ? 10.438 -21.828 -7.672 1 98.19 133 ILE B O 1
ATOM 3340 N N . TRP B 1 134 ? 12.258 -21.328 -6.57 1 97.25 134 TRP B N 1
ATOM 3341 C CA . TRP B 1 134 ? 13.086 -21.219 -7.762 1 97.25 134 TRP B CA 1
ATOM 3342 C C . TRP B 1 134 ? 13.008 -22.484 -8.594 1 97.25 134 TRP B C 1
ATOM 3344 O O . TRP B 1 134 ? 12.977 -22.438 -9.828 1 97.25 134 TRP B O 1
ATOM 3354 N N . HIS B 1 135 ? 12.945 -23.656 -8.055 1 97.06 135 HIS B N 1
ATOM 3355 C CA . HIS B 1 135 ? 13.055 -24.906 -8.789 1 97.06 135 HIS B CA 1
ATOM 3356 C C . HIS B 1 135 ? 11.68 -25.391 -9.258 1 97.06 135 HIS B C 1
ATOM 3358 O O . HIS B 1 135 ? 11.578 -26.422 -9.93 1 97.06 135 HIS B O 1
ATOM 3364 N N . GLU B 1 136 ? 10.672 -24.656 -8.969 1 96.5 136 GLU B N 1
ATOM 3365 C CA . GLU B 1 136 ? 9.328 -24.891 -9.492 1 96.5 136 GLU B CA 1
ATOM 3366 C C . GLU B 1 136 ? 8.875 -23.766 -10.414 1 96.5 136 GLU B C 1
ATOM 3368 O O . GLU B 1 136 ? 7.789 -23.219 -10.242 1 96.5 136 GLU B O 1
ATOM 3373 N N . ARG B 1 137 ? 9.766 -23.453 -11.281 1 95.56 137 ARG B N 1
ATOM 3374 C CA . ARG B 1 137 ? 9.523 -22.422 -12.297 1 95.56 137 ARG B CA 1
ATOM 3375 C C . ARG B 1 137 ? 9.289 -21.062 -11.648 1 95.56 137 ARG B C 1
ATOM 3377 O O . ARG B 1 137 ? 8.57 -20.234 -12.195 1 95.56 137 ARG B O 1
ATOM 3384 N N . GLY B 1 138 ? 9.672 -20.891 -10.406 1 97.94 138 GLY B N 1
ATOM 3385 C CA . GLY B 1 138 ? 9.547 -19.609 -9.727 1 97.94 138 GLY B CA 1
ATOM 3386 C C . GLY B 1 138 ? 8.148 -19.344 -9.219 1 97.94 138 GLY B C 1
ATOM 3387 O O . GLY B 1 138 ? 7.777 -18.188 -8.992 1 97.94 138 GLY B O 1
ATOM 3388 N N . GLN B 1 139 ? 7.367 -20.344 -9.07 1 97.25 139 GLN B N 1
ATOM 3389 C CA . GLN B 1 139 ? 6.004 -20.156 -8.578 1 97.25 139 GLN B CA 1
ATOM 3390 C C . GLN B 1 139 ? 6 -19.625 -7.152 1 97.25 139 GLN B C 1
ATOM 3392 O O . GLN B 1 139 ? 6.996 -19.734 -6.438 1 97.25 139 GLN B O 1
ATOM 3397 N N . TRP B 1 140 ? 4.859 -18.969 -6.797 1 97.44 140 TRP B N 1
ATOM 3398 C CA . TRP B 1 140 ? 4.777 -18.266 -5.527 1 97.44 140 TRP B CA 1
ATOM 3399 C C . TRP B 1 140 ? 4.035 -19.094 -4.484 1 97.44 140 TRP B C 1
ATOM 3401 O O . TRP B 1 140 ? 3.135 -19.859 -4.828 1 97.44 140 TRP B O 1
ATOM 3411 N N . ASN B 1 141 ? 4.457 -18.938 -3.229 1 95.25 141 ASN B N 1
ATOM 3412 C CA . ASN B 1 141 ? 3.805 -19.562 -2.082 1 95.25 141 ASN B CA 1
ATOM 3413 C C . ASN B 1 141 ? 3.729 -18.609 -0.892 1 95.25 141 ASN B C 1
ATOM 3415 O O . ASN B 1 141 ? 4.707 -17.922 -0.57 1 95.25 141 ASN B O 1
ATOM 3419 N N . ASP B 1 142 ? 2.566 -18.484 -0.302 1 94.19 142 ASP B N 1
ATOM 3420 C CA . ASP B 1 142 ? 2.496 -17.703 0.935 1 94.19 142 ASP B CA 1
ATOM 3421 C C . ASP B 1 142 ? 2.965 -18.531 2.129 1 94.19 142 ASP B C 1
ATOM 3423 O O . ASP B 1 142 ? 2.576 -19.688 2.273 1 94.19 142 ASP B O 1
ATOM 3427 N N . VAL B 1 143 ? 3.781 -17.953 2.926 1 94.44 143 VAL B N 1
ATOM 3428 C CA . VAL B 1 143 ? 4.418 -18.641 4.051 1 94.44 143 VAL B CA 1
ATOM 3429 C C . VAL B 1 143 ? 4.496 -17.688 5.25 1 94.44 143 VAL B C 1
ATOM 3431 O O . VAL B 1 143 ? 4.223 -16.5 5.121 1 94.44 143 VAL B O 1
ATOM 3434 N N . PRO B 1 144 ? 4.77 -18.297 6.414 1 94.12 144 PRO B N 1
ATOM 3435 C CA . PRO B 1 144 ? 4.984 -17.422 7.566 1 94.12 144 PRO B CA 1
ATOM 3436 C C . PRO B 1 144 ? 6.109 -16.406 7.336 1 94.12 144 PRO B C 1
ATOM 3438 O O . PRO B 1 144 ? 7.141 -16.75 6.746 1 94.12 144 PRO B O 1
ATOM 3441 N N . CYS B 1 145 ? 5.965 -15.234 7.84 1 96.38 145 CYS B N 1
ATOM 3442 C CA . CYS B 1 145 ? 6.867 -14.117 7.566 1 96.38 145 CYS B CA 1
ATOM 3443 C C . CYS B 1 145 ? 8.172 -14.266 8.344 1 96.38 145 CYS B C 1
ATOM 3445 O O . CYS B 1 145 ? 9.141 -13.57 8.07 1 96.38 145 CYS B O 1
ATOM 3447 N N . ASN B 1 146 ? 8.18 -15.18 9.242 1 96.62 146 ASN B N 1
ATOM 3448 C CA . ASN B 1 146 ? 9.336 -15.266 10.125 1 96.62 146 ASN B CA 1
ATOM 3449 C C . ASN B 1 146 ? 10.344 -16.297 9.625 1 96.62 146 ASN B C 1
ATOM 3451 O O . ASN B 1 146 ? 11.336 -16.578 10.305 1 96.62 146 ASN B O 1
ATOM 3455 N N . TYR B 1 147 ? 10.047 -16.906 8.477 1 97.06 147 TYR B N 1
ATOM 3456 C CA . TYR B 1 147 ? 11.086 -17.719 7.859 1 97.06 147 TYR B CA 1
ATOM 3457 C C . TYR B 1 147 ? 12.312 -16.875 7.527 1 97.06 147 TYR B C 1
ATOM 3459 O O . TYR B 1 147 ? 12.219 -15.656 7.41 1 97.06 147 TYR B O 1
ATOM 3467 N N . HIS B 1 148 ? 13.438 -17.578 7.508 1 98.62 148 HIS B N 1
ATOM 3468 C CA . HIS B 1 148 ? 14.672 -16.922 7.059 1 98.62 148 HIS B CA 1
ATOM 3469 C C . HIS B 1 148 ? 15.047 -17.375 5.652 1 98.62 148 HIS B C 1
ATOM 3471 O O . HIS B 1 148 ? 15.461 -18.531 5.457 1 98.62 148 HIS B O 1
ATOM 3477 N N . LEU B 1 149 ? 14.906 -16.453 4.688 1 98.75 149 LEU B N 1
ATOM 3478 C CA . LEU B 1 149 ? 15.141 -16.781 3.287 1 98.75 149 LEU B CA 1
ATOM 3479 C C . LEU B 1 149 ? 16.016 -15.734 2.617 1 98.75 149 LEU B C 1
ATOM 3481 O O . LEU B 1 149 ? 16.234 -14.648 3.174 1 98.75 149 LEU B O 1
ATOM 3485 N N . THR B 1 150 ? 16.578 -16.141 1.494 1 98.88 150 THR B N 1
ATOM 3486 C CA . THR B 1 150 ? 17.234 -15.148 0.634 1 98.88 150 THR B CA 1
ATOM 3487 C C . THR B 1 150 ? 16.188 -14.203 0.035 1 98.88 150 THR B C 1
ATOM 3489 O O . THR B 1 150 ? 14.992 -14.359 0.27 1 98.88 150 THR B O 1
ATOM 3492 N N . PHE B 1 151 ? 16.656 -13.125 -0.642 1 98.88 151 PHE B N 1
ATOM 3493 C CA . PHE B 1 151 ? 15.695 -12.164 -1.163 1 98.88 151 PHE B CA 1
ATOM 3494 C C . PHE B 1 151 ? 16.312 -11.328 -2.277 1 98.88 151 PHE B C 1
ATOM 3496 O O . PHE B 1 151 ? 17.531 -11.258 -2.406 1 98.88 151 PHE B O 1
ATOM 3503 N N . THR B 1 152 ? 15.445 -10.758 -3.066 1 98.88 152 THR B N 1
ATOM 3504 C CA . THR B 1 152 ? 15.844 -9.867 -4.148 1 98.88 152 THR B CA 1
ATOM 3505 C C . THR B 1 152 ? 15.234 -8.484 -3.953 1 98.88 152 THR B C 1
ATOM 3507 O O . THR B 1 152 ? 14.031 -8.352 -3.703 1 98.88 152 THR B O 1
ATOM 3510 N N . CYS B 1 153 ? 16.109 -7.484 -4.012 1 98.75 153 CYS B N 1
ATOM 3511 C CA . CYS B 1 153 ? 15.664 -6.094 -3.965 1 98.75 153 CYS B CA 1
ATOM 3512 C C . CYS B 1 153 ? 15.5 -5.523 -5.367 1 98.75 153 CYS B C 1
ATOM 3514 O O . CYS B 1 153 ? 16.219 -5.922 -6.289 1 98.75 153 CYS B O 1
ATOM 3516 N N . LYS B 1 154 ? 14.562 -4.633 -5.453 1 98.56 154 LYS B N 1
ATOM 3517 C CA . LYS B 1 154 ? 14.273 -3.908 -6.688 1 98.56 154 LYS B CA 1
ATOM 3518 C C . LYS B 1 154 ? 14.25 -2.4 -6.445 1 98.56 154 LYS B C 1
ATOM 3520 O O . LYS B 1 154 ? 13.633 -1.931 -5.484 1 98.56 154 LYS B O 1
ATOM 3525 N N . LYS B 1 155 ? 15.023 -1.639 -7.27 1 97 155 LYS B N 1
ATOM 3526 C CA . LYS B 1 155 ? 14.992 -0.182 -7.176 1 97 155 LYS B CA 1
ATOM 3527 C C . LYS B 1 155 ? 14.992 0.458 -8.562 1 97 155 LYS B C 1
ATOM 3529 O O . LYS B 1 155 ? 15.344 -0.191 -9.547 1 97 155 LYS B O 1
ATOM 3534 N N . GLY B 1 156 ? 14.547 1.684 -8.602 1 94.62 156 GLY B N 1
ATOM 3535 C CA . GLY B 1 156 ? 14.609 2.424 -9.852 1 94.62 156 GLY B CA 1
ATOM 3536 C C . GLY B 1 156 ? 16.031 2.787 -10.258 1 94.62 156 GLY B C 1
ATOM 3537 O O . GLY B 1 156 ? 16.938 2.752 -9.43 1 94.62 156 GLY B O 1
ATOM 3538 N N . THR B 1 157 ? 16.125 3.18 -11.453 1 93.62 157 THR B N 1
ATOM 3539 C CA . THR B 1 157 ? 17.438 3.58 -11.953 1 93.62 157 THR B CA 1
ATOM 3540 C C . THR B 1 157 ? 17.75 5.016 -11.539 1 93.62 157 THR B C 1
ATOM 3542 O O . THR B 1 157 ? 18.922 5.414 -11.523 1 93.62 157 THR B O 1
ATOM 3545 N N . VAL B 1 158 ? 16.734 5.77 -11.289 1 91.75 158 VAL B N 1
ATOM 3546 C CA . VAL B 1 158 ? 16.891 7.152 -10.852 1 91.75 158 VAL B CA 1
ATOM 3547 C C . VAL B 1 158 ? 16.438 7.293 -9.406 1 91.75 158 VAL B C 1
ATOM 3549 O O . VAL B 1 158 ? 15.406 6.719 -9.008 1 91.75 158 VAL B O 1
ATOM 3552 N N . SER B 1 159 ? 17.203 7.988 -8.602 1 93.88 159 SER B N 1
ATOM 3553 C CA . SER B 1 159 ? 16.875 8.195 -7.199 1 93.88 159 SER B CA 1
ATOM 3554 C C . SER B 1 159 ? 17.5 9.484 -6.672 1 93.88 159 SER B C 1
ATOM 3556 O O . SER B 1 159 ? 18.328 10.094 -7.344 1 93.88 159 SER B O 1
ATOM 3558 N N . CYS B 1 160 ? 17.031 9.898 -5.586 1 94.81 160 CYS B N 1
ATOM 3559 C CA . CYS B 1 160 ? 17.609 11.062 -4.922 1 94.81 160 CYS B CA 1
ATOM 3560 C C . CYS B 1 160 ? 18.594 10.633 -3.836 1 94.81 160 CYS B C 1
ATOM 3562 O O . CYS B 1 160 ? 18.391 9.609 -3.18 1 94.81 160 CYS B O 1
ATOM 3564 N N . GLY B 1 161 ? 19.641 11.453 -3.678 1 94.06 161 GLY B N 1
ATOM 3565 C CA . GLY B 1 161 ? 20.531 11.273 -2.539 1 94.06 161 GLY B CA 1
ATOM 3566 C C . GLY B 1 161 ? 19.969 11.867 -1.255 1 94.06 161 GLY B C 1
ATOM 3567 O O . GLY B 1 161 ? 18.75 11.961 -1.084 1 94.06 161 GLY B O 1
ATOM 3568 N N . GLN B 1 162 ? 20.812 12.219 -0.365 1 94.75 162 GLN B N 1
ATOM 3569 C CA . GLN B 1 162 ? 20.391 12.773 0.917 1 94.75 162 GLN B CA 1
ATOM 3570 C C . GLN B 1 162 ? 19.672 14.109 0.729 1 94.75 162 GLN B C 1
ATOM 3572 O O . GLN B 1 162 ? 20.078 14.93 -0.098 1 94.75 162 GLN B O 1
ATOM 3577 N N . PRO B 1 163 ? 18.641 14.328 1.451 1 96.31 163 PRO B N 1
ATOM 3578 C CA . PRO B 1 163 ? 17.906 15.594 1.34 1 96.31 163 PRO B CA 1
ATOM 3579 C C . PRO B 1 163 ? 18.719 16.797 1.828 1 96.31 163 PRO B C 1
ATOM 3581 O O . PRO B 1 163 ? 19.656 16.625 2.621 1 96.31 163 PRO B O 1
ATOM 3584 N N . PRO B 1 164 ? 18.375 17.969 1.269 1 96.81 164 PRO B N 1
ATOM 3585 C CA . PRO B 1 164 ? 19.094 19.172 1.717 1 96.81 164 PRO B CA 1
ATOM 3586 C C . PRO B 1 164 ? 18.953 19.406 3.221 1 96.81 164 PRO B C 1
ATOM 3588 O O . PRO B 1 164 ? 17.906 19.109 3.807 1 96.81 164 PRO B O 1
ATOM 3591 N N . VAL B 1 165 ? 20.016 19.953 3.771 1 95.88 165 VAL B N 1
ATOM 3592 C CA . VAL B 1 165 ? 20 20.312 5.188 1 95.88 165 VAL B CA 1
ATOM 3593 C C . VAL B 1 165 ? 19.328 21.656 5.387 1 95.88 165 VAL B C 1
ATOM 3595 O O . VAL B 1 165 ? 19.594 22.609 4.637 1 95.88 165 VAL B O 1
ATOM 3598 N N . ILE B 1 166 ? 18.5 21.719 6.363 1 95.75 166 ILE B N 1
ATOM 3599 C CA . ILE B 1 166 ? 17.812 22.969 6.695 1 95.75 166 ILE B CA 1
ATOM 3600 C C . ILE B 1 166 ? 18.219 23.438 8.086 1 95.75 166 ILE B C 1
ATOM 3602 O O . ILE B 1 166 ? 18.219 22.656 9.039 1 95.75 166 ILE B O 1
ATOM 3606 N N . LYS B 1 167 ? 18.547 24.672 8.109 1 95.31 167 LYS B N 1
ATOM 3607 C CA . LYS B 1 167 ? 18.984 25.234 9.383 1 95.31 167 LYS B CA 1
ATOM 3608 C C . LYS B 1 167 ? 17.906 25.078 10.453 1 95.31 167 LYS B C 1
ATOM 3610 O O . LYS B 1 167 ? 16.734 25.391 10.219 1 95.31 167 LYS B O 1
ATOM 3615 N N . ASP B 1 168 ? 18.266 24.531 11.617 1 95.75 168 ASP B N 1
ATOM 3616 C CA . ASP B 1 168 ? 17.453 24.406 12.828 1 95.75 168 ASP B CA 1
ATOM 3617 C C . ASP B 1 168 ? 16.297 23.438 12.609 1 95.75 168 ASP B C 1
ATOM 3619 O O . ASP B 1 168 ? 15.219 23.625 13.172 1 95.75 168 ASP B O 1
ATOM 3623 N N . ALA B 1 169 ? 16.484 22.547 11.672 1 94.69 169 ALA B N 1
ATOM 3624 C CA . ALA B 1 169 ? 15.492 21.5 11.406 1 94.69 169 ALA B CA 1
ATOM 3625 C C . ALA B 1 169 ? 16.156 20.141 11.281 1 94.69 169 ALA B C 1
ATOM 3627 O O . ALA B 1 169 ? 17.375 20.047 11.07 1 94.69 169 ALA B O 1
ATOM 3628 N N . HIS B 1 170 ? 15.43 19.094 11.531 1 92.44 170 HIS B N 1
ATOM 3629 C CA . HIS B 1 170 ? 15.883 17.734 11.273 1 92.44 170 HIS B CA 1
ATOM 3630 C C . HIS B 1 170 ? 14.867 16.969 10.43 1 92.44 170 HIS B C 1
ATOM 3632 O O . HIS B 1 170 ? 13.703 17.375 10.336 1 92.44 170 HIS B O 1
ATOM 3638 N N . ILE B 1 171 ? 15.32 15.945 9.789 1 90.81 171 ILE B N 1
ATOM 3639 C CA . ILE B 1 171 ? 14.445 15.102 8.984 1 90.81 171 ILE B CA 1
ATOM 3640 C C . ILE B 1 171 ? 13.688 14.141 9.898 1 90.81 171 ILE B C 1
ATOM 3642 O O . ILE B 1 171 ? 14.273 13.516 10.789 1 90.81 171 ILE B O 1
ATOM 3646 N N . TYR B 1 172 ? 12.398 14.211 9.633 1 87.69 172 TYR B N 1
ATOM 3647 C CA . TYR B 1 172 ? 11.555 13.273 10.375 1 87.69 172 TYR B CA 1
ATOM 3648 C C . TYR B 1 172 ? 11.844 11.836 9.953 1 87.69 172 TYR B C 1
ATOM 3650 O O . TYR B 1 172 ? 11.828 11.516 8.758 1 87.69 172 TYR B O 1
ATOM 3658 N N . GLY B 1 173 ? 12.109 11.094 10.945 1 81.88 173 GLY B N 1
ATOM 3659 C CA . GLY B 1 173 ? 12.461 9.711 10.648 1 81.88 173 GLY B CA 1
ATOM 3660 C C . GLY B 1 173 ? 13.938 9.516 10.367 1 81.88 173 GLY B C 1
ATOM 3661 O O . GLY B 1 173 ? 14.75 10.406 10.625 1 81.88 173 GLY B O 1
ATOM 3662 N N . GLY B 1 174 ? 14.484 8.414 9.969 1 79.25 174 GLY B N 1
ATOM 3663 C CA . GLY B 1 174 ? 15.875 8.109 9.688 1 79.25 174 GLY B CA 1
ATOM 3664 C C . GLY B 1 174 ? 16.297 8.492 8.281 1 79.25 174 GLY B C 1
ATOM 3665 O O . GLY B 1 174 ? 15.484 8.5 7.359 1 79.25 174 GLY B O 1
ATOM 3666 N N . ILE B 1 175 ? 17.484 9.07 8.211 1 87.38 175 ILE B N 1
ATOM 3667 C CA . ILE B 1 175 ? 18.062 9.438 6.918 1 87.38 175 ILE B CA 1
ATOM 3668 C C . ILE B 1 175 ? 18.484 8.172 6.172 1 87.38 175 ILE B C 1
ATOM 3670 O O . ILE B 1 175 ? 19.062 7.258 6.766 1 87.38 175 ILE B O 1
ATOM 3674 N N . LYS B 1 176 ? 18.203 8.125 4.941 1 88.06 176 LYS B N 1
ATOM 3675 C CA . LYS B 1 176 ? 18.625 7.039 4.059 1 88.06 176 LYS B CA 1
ATOM 3676 C C . LYS B 1 176 ? 19.641 7.535 3.033 1 88.06 176 LYS B C 1
ATOM 3678 O O . LYS B 1 176 ? 19.672 8.719 2.701 1 88.06 176 LYS B O 1
ATOM 3683 N N . PRO B 1 177 ? 20.453 6.602 2.586 1 90.81 177 PRO B N 1
ATOM 3684 C CA . PRO B 1 177 ? 21.438 7.023 1.573 1 90.81 177 PRO B CA 1
ATOM 3685 C C . PRO B 1 177 ? 20.781 7.402 0.247 1 90.81 177 PRO B C 1
ATOM 3687 O O . PRO B 1 177 ? 21.266 8.273 -0.466 1 90.81 177 PRO B O 1
ATOM 3690 N N . ARG B 1 178 ? 19.703 6.742 -0.081 1 92.12 178 ARG B N 1
ATOM 3691 C CA . ARG B 1 178 ? 19 6.977 -1.337 1 92.12 178 ARG B CA 1
ATOM 3692 C C . ARG B 1 178 ? 17.484 6.953 -1.129 1 92.12 178 ARG B C 1
ATOM 3694 O O . ARG B 1 178 ? 16.984 6.234 -0.262 1 92.12 178 ARG B O 1
ATOM 3701 N N . TYR B 1 179 ? 16.875 7.777 -2.006 1 92.56 179 TYR B N 1
ATOM 3702 C CA . TYR B 1 179 ? 15.422 7.887 -1.96 1 92.56 179 TYR B CA 1
ATOM 3703 C C . TYR B 1 179 ? 14.812 7.66 -3.34 1 92.56 179 TYR B C 1
ATOM 3705 O O . TYR B 1 179 ? 15.312 8.195 -4.336 1 92.56 179 TYR B O 1
ATOM 3713 N N . GLU B 1 180 ? 13.773 6.879 -3.33 1 91.75 180 GLU B N 1
ATOM 3714 C CA . GLU B 1 180 ? 13.094 6.625 -4.594 1 91.75 180 GLU B CA 1
ATOM 3715 C C . GLU B 1 180 ? 12.375 7.875 -5.102 1 91.75 180 GLU B C 1
ATOM 3717 O O . GLU B 1 180 ? 12.023 8.758 -4.312 1 91.75 180 GLU B O 1
ATOM 3722 N N . ILE B 1 181 ? 12.164 7.824 -6.371 1 91.44 181 ILE B N 1
ATOM 3723 C CA . ILE B 1 181 ? 11.367 8.898 -6.957 1 91.44 181 ILE B CA 1
ATOM 3724 C C . ILE B 1 181 ? 10 8.961 -6.285 1 91.44 181 ILE B C 1
ATOM 3726 O O . ILE B 1 181 ? 9.406 7.926 -5.977 1 91.44 181 ILE B O 1
ATOM 3730 N N . ASN B 1 182 ? 9.562 10.211 -6.035 1 89.12 182 ASN B N 1
ATOM 3731 C CA . ASN B 1 182 ? 8.258 10.516 -5.457 1 89.12 182 ASN B CA 1
ATOM 3732 C C . ASN B 1 182 ? 8.242 10.273 -3.949 1 89.12 182 ASN B C 1
ATOM 3734 O O . ASN B 1 182 ? 7.207 10.414 -3.303 1 89.12 182 ASN B O 1
ATOM 3738 N N . SER B 1 183 ? 9.383 9.914 -3.434 1 90.75 183 SER B N 1
ATOM 3739 C CA . SER B 1 183 ? 9.477 9.828 -1.979 1 90.75 183 SER B CA 1
ATOM 3740 C C . SER B 1 183 ? 9.328 11.203 -1.334 1 90.75 183 SER B C 1
ATOM 3742 O O . SER B 1 183 ? 9.797 12.203 -1.877 1 90.75 183 SER B O 1
ATOM 3744 N N . LEU B 1 184 ? 8.695 11.188 -0.179 1 90.38 184 LEU B N 1
ATOM 3745 C CA . LEU B 1 184 ? 8.508 12.414 0.583 1 90.38 184 LEU B CA 1
ATOM 3746 C C . LEU B 1 184 ? 9.375 12.422 1.835 1 90.38 184 LEU B C 1
ATOM 3748 O O . LEU B 1 184 ? 9.5 11.398 2.514 1 90.38 184 LEU B O 1
ATOM 3752 N N . VAL B 1 185 ? 9.992 13.555 2.064 1 92.5 185 VAL B N 1
ATOM 3753 C CA . VAL B 1 185 ? 10.75 13.766 3.299 1 92.5 185 VAL B CA 1
ATOM 3754 C C . VAL B 1 185 ? 10.172 14.953 4.062 1 92.5 185 VAL B C 1
ATOM 3756 O O . VAL B 1 185 ? 9.828 15.977 3.465 1 92.5 185 VAL B O 1
ATOM 3759 N N . ARG B 1 186 ? 10.094 14.734 5.344 1 91.75 186 ARG B N 1
ATOM 3760 C CA . ARG B 1 186 ? 9.523 15.781 6.18 1 91.75 186 ARG B CA 1
ATOM 3761 C C . ARG B 1 186 ? 10.555 16.328 7.16 1 91.75 186 ARG B C 1
ATOM 3763 O O . ARG B 1 186 ? 11.281 15.562 7.801 1 91.75 186 ARG B O 1
ATOM 3770 N N . TYR B 1 187 ? 10.539 17.641 7.266 1 91.75 187 TYR B N 1
ATOM 3771 C CA . TYR B 1 187 ? 11.406 18.328 8.227 1 91.75 187 TYR B CA 1
ATOM 3772 C C . TYR B 1 187 ? 10.625 18.719 9.477 1 91.75 187 TYR B C 1
ATOM 3774 O O . TYR B 1 187 ? 9.438 19.062 9.391 1 91.75 187 TYR B O 1
ATOM 3782 N N . HIS B 1 188 ? 11.336 18.656 10.547 1 90.5 188 HIS B N 1
ATOM 3783 C CA . HIS B 1 188 ? 10.828 19.203 11.805 1 90.5 188 HIS B CA 1
ATOM 3784 C C . HIS B 1 188 ? 11.766 20.266 12.367 1 90.5 188 HIS B C 1
ATOM 3786 O O . HIS B 1 188 ? 12.969 20.031 12.508 1 90.5 188 HIS B O 1
ATOM 3792 N N . CYS B 1 189 ? 11.172 21.406 12.68 1 92.69 189 CYS B N 1
ATOM 3793 C CA . CYS B 1 189 ? 11.969 22.438 13.328 1 92.69 189 CYS B CA 1
ATOM 3794 C C . CYS B 1 189 ? 12.383 22 14.734 1 92.69 189 CYS B C 1
ATOM 3796 O O . CYS B 1 189 ? 11.625 21.328 15.43 1 92.69 189 CYS B O 1
ATOM 3798 N N . LYS B 1 190 ? 13.609 22.375 15.039 1 91.25 190 LYS B N 1
ATOM 3799 C CA . LYS B 1 190 ? 14.109 22.078 16.375 1 91.25 190 LYS B CA 1
ATOM 3800 C C . LYS B 1 190 ? 13.25 22.75 17.453 1 91.25 190 LYS B C 1
ATOM 3802 O O . LYS B 1 190 ? 12.562 23.734 17.172 1 91.25 190 LYS B O 1
ATOM 3807 N N . ASP B 1 191 ? 13.367 22.156 18.641 1 87.81 191 ASP B N 1
ATOM 3808 C CA . ASP B 1 191 ? 12.617 22.734 19.75 1 87.81 191 ASP B CA 1
ATOM 3809 C C . ASP B 1 191 ? 12.938 24.219 19.906 1 87.81 191 ASP B C 1
ATOM 3811 O O . ASP B 1 191 ? 14.102 24.625 19.859 1 87.81 191 ASP B O 1
ATOM 3815 N N . GLY B 1 192 ? 11.969 25.016 20.109 1 88.94 192 GLY B N 1
ATOM 3816 C CA . GLY B 1 192 ? 12.148 26.438 20.312 1 88.94 192 GLY B CA 1
ATOM 3817 C C . GLY B 1 192 ? 12.008 27.25 19.031 1 88.94 192 GLY B C 1
ATOM 3818 O O . GLY B 1 192 ? 11.992 28.469 19.062 1 88.94 192 GLY B O 1
ATOM 3819 N N . PHE B 1 193 ? 11.922 26.547 17.906 1 92.19 193 PHE B N 1
ATOM 3820 C CA . PHE B 1 193 ? 11.781 27.234 16.625 1 92.19 193 PHE B CA 1
ATOM 3821 C C . PHE B 1 193 ? 10.367 27.078 16.094 1 92.19 193 PHE B C 1
ATOM 3823 O O . PHE B 1 193 ? 9.695 26.078 16.359 1 92.19 193 PHE B O 1
ATOM 3830 N N . ILE B 1 194 ? 9.961 28.078 15.336 1 89.88 194 ILE B N 1
ATOM 3831 C CA . ILE B 1 194 ? 8.625 28.094 14.742 1 89.88 194 ILE B CA 1
ATOM 3832 C C . ILE B 1 194 ? 8.719 27.75 13.258 1 89.88 194 ILE B C 1
ATOM 3834 O O . ILE B 1 194 ? 9.484 28.391 12.516 1 89.88 194 ILE B O 1
ATOM 3838 N N . GLN B 1 195 ? 7.934 26.781 12.898 1 91 195 GLN B N 1
ATOM 3839 C CA . GLN B 1 195 ? 7.922 26.359 11.5 1 91 195 GLN B CA 1
ATOM 3840 C C . GLN B 1 195 ? 7.098 27.312 10.641 1 91 195 GLN B C 1
ATOM 3842 O O . GLN B 1 195 ? 5.957 27.641 10.977 1 91 195 GLN B O 1
ATOM 3847 N N . ARG B 1 196 ? 7.719 27.719 9.641 1 90.81 196 ARG B N 1
ATOM 3848 C CA . ARG B 1 196 ? 6.992 28.453 8.617 1 90.81 196 ARG B CA 1
ATOM 3849 C C . ARG B 1 196 ? 7.02 27.719 7.285 1 90.81 196 ARG B C 1
ATOM 3851 O O . ARG B 1 196 ? 8.016 27.078 6.941 1 90.81 196 ARG B O 1
ATOM 3858 N N . HIS B 1 197 ? 5.91 27.688 6.496 1 90.56 197 HIS B N 1
ATOM 3859 C CA . HIS B 1 197 ? 5.758 27.094 5.168 1 90.56 197 HIS B CA 1
ATOM 3860 C C . HIS B 1 197 ? 5.73 25.578 5.23 1 90.56 197 HIS B C 1
ATOM 3862 O O . HIS B 1 197 ? 5.844 25 6.309 1 90.56 197 HIS B O 1
ATOM 3868 N N . ILE B 1 198 ? 5.582 24.953 4.098 1 88.69 198 ILE B N 1
ATOM 3869 C CA . ILE B 1 198 ? 5.398 23.5 3.998 1 88.69 198 ILE B CA 1
ATOM 3870 C C . ILE B 1 198 ? 6.699 22.797 4.367 1 88.69 198 ILE B C 1
ATOM 3872 O O . ILE B 1 198 ? 7.773 23.156 3.881 1 88.69 198 ILE B O 1
ATOM 3876 N N . PRO B 1 199 ? 6.664 21.812 5.215 1 93 199 PRO B N 1
ATOM 3877 C CA . PRO B 1 199 ? 7.883 21.188 5.738 1 93 199 PRO B CA 1
ATOM 3878 C C . PRO B 1 199 ? 8.32 19.969 4.926 1 93 199 PRO B C 1
ATOM 3880 O O . PRO B 1 199 ? 9.203 19.219 5.355 1 93 199 PRO B O 1
ATOM 3883 N N . THR B 1 200 ? 7.695 19.703 3.742 1 92.88 200 THR B N 1
ATOM 3884 C CA . THR B 1 200 ? 7.992 18.469 3.004 1 92.88 200 THR B CA 1
ATOM 3885 C C . THR B 1 200 ? 8.594 18.797 1.639 1 92.88 200 THR B C 1
ATOM 3887 O O . THR B 1 200 ? 8.289 19.844 1.054 1 92.88 200 THR B O 1
ATOM 3890 N N . ILE B 1 201 ? 9.438 17.953 1.229 1 95 201 ILE B N 1
ATOM 3891 C CA . ILE B 1 201 ? 9.953 18 -0.135 1 95 201 ILE B CA 1
ATOM 3892 C C . ILE B 1 201 ? 9.805 16.625 -0.788 1 95 201 ILE B C 1
ATOM 3894 O O . ILE B 1 201 ? 9.664 15.609 -0.096 1 95 201 ILE B O 1
ATOM 3898 N N . ARG B 1 202 ? 9.805 16.562 -2.084 1 94.75 202 ARG B N 1
ATOM 3899 C CA . ARG B 1 202 ? 9.625 15.344 -2.854 1 94.75 202 ARG B CA 1
ATOM 3900 C C . ARG B 1 202 ? 10.828 15.094 -3.764 1 94.75 202 ARG B C 1
ATOM 3902 O O . ARG B 1 202 ? 11.383 16.031 -4.336 1 94.75 202 ARG B O 1
ATOM 3909 N N . CYS B 1 203 ? 11.219 13.805 -3.816 1 95.5 203 CYS B N 1
ATOM 3910 C CA . CYS B 1 203 ? 12.188 13.414 -4.836 1 95.5 203 CYS B CA 1
ATOM 3911 C C . CYS B 1 203 ? 11.555 13.43 -6.223 1 95.5 203 CYS B C 1
ATOM 3913 O O . CYS B 1 203 ? 10.664 12.625 -6.508 1 95.5 203 CYS B O 1
ATOM 3915 N N . ARG B 1 204 ? 12.062 14.242 -7.066 1 95.31 204 ARG B N 1
ATOM 3916 C CA . ARG B 1 204 ? 11.461 14.438 -8.383 1 95.31 204 ARG B CA 1
ATOM 3917 C C . ARG B 1 204 ? 11.938 13.367 -9.367 1 95.31 204 ARG B C 1
ATOM 3919 O O . ARG B 1 204 ? 12.891 12.633 -9.078 1 95.31 204 ARG B O 1
ATOM 3926 N N . GLU B 1 205 ? 11.352 13.336 -10.5 1 92.31 205 GLU B N 1
ATOM 3927 C CA . GLU B 1 205 ? 11.602 12.312 -11.516 1 92.31 205 GLU B CA 1
ATOM 3928 C C . GLU B 1 205 ? 13.023 12.414 -12.055 1 92.31 205 GLU B C 1
ATOM 3930 O O . GLU B 1 205 ? 13.578 11.43 -12.555 1 92.31 205 GLU B O 1
ATOM 3935 N N . ASP B 1 206 ? 13.578 13.602 -11.953 1 92.88 206 ASP B N 1
ATOM 3936 C CA . ASP B 1 206 ? 14.922 13.805 -12.492 1 92.88 206 ASP B CA 1
ATOM 3937 C C . ASP B 1 206 ? 15.984 13.461 -11.453 1 92.88 206 ASP B C 1
ATOM 3939 O O . ASP B 1 206 ? 17.172 13.656 -11.695 1 92.88 206 ASP B O 1
ATOM 3943 N N . GLY B 1 207 ? 15.539 13.078 -10.266 1 93.88 207 GLY B N 1
ATOM 3944 C CA . GLY B 1 207 ? 16.484 12.664 -9.234 1 93.88 207 GLY B CA 1
ATOM 3945 C C . GLY B 1 207 ? 16.922 13.812 -8.344 1 93.88 207 GLY B C 1
ATOM 3946 O O . GLY B 1 207 ? 17.906 13.68 -7.605 1 93.88 207 GLY B O 1
ATOM 3947 N N . HIS B 1 208 ? 16.234 14.914 -8.547 1 96.75 208 HIS B N 1
ATOM 3948 C CA . HIS B 1 208 ? 16.531 16.047 -7.676 1 96.75 208 HIS B CA 1
ATOM 3949 C C . HIS B 1 208 ? 15.383 16.297 -6.691 1 96.75 208 HIS B C 1
ATOM 3951 O O . HIS B 1 208 ? 14.234 15.961 -6.977 1 96.75 208 HIS B O 1
ATOM 3957 N N . TRP B 1 209 ? 15.766 16.891 -5.535 1 97.06 209 TRP B N 1
ATOM 3958 C CA . TRP B 1 209 ? 14.75 17.219 -4.543 1 97.06 209 TRP B CA 1
ATOM 3959 C C . TRP B 1 209 ? 14.047 18.531 -4.895 1 97.06 209 TRP B C 1
ATOM 3961 O O . TRP B 1 209 ? 14.648 19.422 -5.484 1 97.06 209 TRP B O 1
ATOM 3971 N N . ASP B 1 210 ? 12.812 18.594 -4.477 1 97.06 210 ASP B N 1
ATOM 3972 C CA . ASP B 1 210 ? 12.172 19.906 -4.418 1 97.06 210 ASP B CA 1
ATOM 3973 C C . ASP B 1 210 ? 13 20.891 -3.604 1 97.06 210 ASP B C 1
ATOM 3975 O O . ASP B 1 210 ? 13.68 20.5 -2.65 1 97.06 210 ASP B O 1
ATOM 3979 N N . LYS B 1 211 ? 12.938 22.172 -4.02 1 96.88 211 LYS B N 1
ATOM 3980 C CA . LYS B 1 211 ? 13.531 23.203 -3.17 1 96.88 211 LYS B CA 1
ATOM 3981 C C . LYS B 1 211 ? 12.742 23.375 -1.874 1 96.88 211 LYS B C 1
ATOM 3983 O O . LYS B 1 211 ? 11.547 23.672 -1.903 1 96.88 211 LYS B O 1
ATOM 3988 N N . PRO B 1 212 ? 13.445 23.203 -0.794 1 96.81 212 PRO B N 1
ATOM 3989 C CA . PRO B 1 212 ? 12.711 23.344 0.462 1 96.81 212 PRO B CA 1
ATOM 3990 C C . PRO B 1 212 ? 12.172 24.766 0.68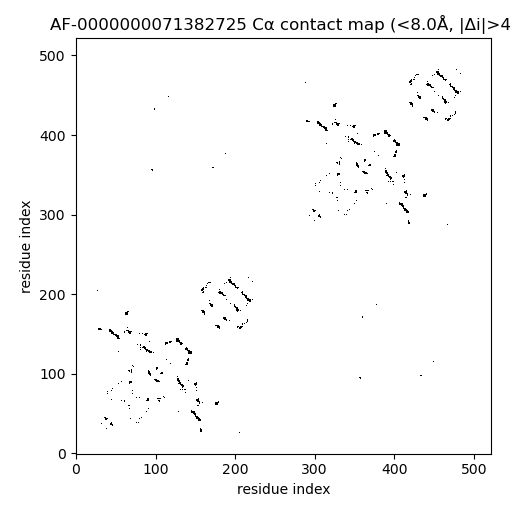1 1 96.81 212 PRO B C 1
ATOM 3992 O O . PRO B 1 212 ? 12.867 25.734 0.379 1 96.81 212 PRO B O 1
ATOM 3995 N N . LYS B 1 213 ? 11.023 24.844 1.199 1 95.69 213 LYS B N 1
ATOM 3996 C CA . LYS B 1 213 ? 10.406 26.125 1.486 1 95.69 213 LYS B CA 1
ATOM 3997 C C . LYS B 1 213 ? 10.336 26.391 2.99 1 95.69 213 LYS B C 1
ATOM 3999 O O . LYS B 1 213 ? 10.164 27.531 3.424 1 95.69 213 LYS B O 1
ATOM 4004 N N . ILE B 1 214 ? 10.523 25.391 3.752 1 93.81 214 ILE B N 1
ATOM 4005 C CA . ILE B 1 214 ? 10.367 25.453 5.199 1 93.81 214 ILE B CA 1
ATOM 4006 C C . ILE B 1 214 ? 11.406 26.406 5.785 1 93.81 214 ILE B C 1
ATOM 4008 O O . ILE B 1 214 ? 12.547 26.453 5.316 1 93.81 214 ILE B O 1
ATOM 4012 N N . MET B 1 215 ? 10.922 27.141 6.793 1 94.06 215 MET B N 1
ATOM 4013 C CA . MET B 1 215 ? 11.797 27.984 7.609 1 94.06 215 MET B CA 1
ATOM 4014 C C . MET B 1 215 ? 11.547 27.75 9.094 1 94.06 215 MET B C 1
ATOM 4016 O O . MET B 1 215 ? 10.398 27.594 9.516 1 94.06 215 MET B O 1
ATOM 4020 N N . CYS B 1 216 ? 12.625 27.656 9.789 1 94.88 216 CYS B N 1
ATOM 4021 C CA . CYS B 1 216 ? 12.531 27.562 11.242 1 94.88 216 CYS B CA 1
ATOM 4022 C C . CYS B 1 216 ? 13.062 28.812 11.914 1 94.88 216 CYS B C 1
ATOM 4024 O O . CYS B 1 216 ? 14.273 29.047 11.945 1 94.88 216 CYS B O 1
ATOM 4026 N N . LEU B 1 217 ? 12.086 29.547 12.531 1 93.44 217 LEU B N 1
ATOM 4027 C CA . LEU B 1 217 ? 12.438 30.859 13.062 1 93.44 217 LEU B CA 1
ATOM 4028 C C . LEU B 1 217 ? 12.359 30.891 14.578 1 93.44 217 LEU B C 1
ATOM 4030 O O . LEU B 1 217 ? 11.523 30.188 15.172 1 93.44 217 LEU B O 1
ATOM 4034 N N . LYS B 1 218 ? 13.227 31.719 15.227 1 90.56 218 LYS B N 1
ATOM 4035 C CA . LYS B 1 218 ? 13.125 31.953 16.656 1 90.56 218 LYS B CA 1
ATOM 4036 C C . LYS B 1 218 ? 11.945 32.844 17 1 90.56 218 LYS B C 1
ATOM 4038 O O . LYS B 1 218 ? 11.633 33.781 16.234 1 90.56 218 LYS B O 1
ATOM 4043 N N . PRO B 1 219 ? 11.258 32.5 18.094 1 83.62 219 PRO B N 1
ATOM 4044 C CA . PRO B 1 219 ? 10.102 33.312 18.469 1 83.62 219 PRO B CA 1
ATOM 4045 C C . PRO B 1 219 ? 10.43 34.812 18.531 1 83.62 219 PRO B C 1
ATOM 4047 O O . PRO B 1 219 ? 9.57 35.656 18.219 1 83.62 219 PRO B O 1
ATOM 4050 N N . SER B 1 220 ? 11.562 35.219 19.078 1 75.75 220 SER B N 1
ATOM 4051 C CA . SER B 1 220 ? 11.906 36.625 19.156 1 75.75 220 SER B CA 1
ATOM 4052 C C . SER B 1 220 ? 11.93 37.281 17.766 1 75.75 220 SER B C 1
ATOM 4054 O O . SER B 1 220 ? 11.484 38.406 17.594 1 75.75 220 SER B O 1
ATOM 4056 N N . THR B 1 221 ? 12.352 36.625 16.828 1 59.97 221 THR B N 1
ATOM 4057 C CA . THR B 1 221 ? 12.414 37.094 15.453 1 59.97 221 THR B CA 1
ATOM 4058 C C . THR B 1 221 ? 11.031 37.062 14.805 1 59.97 221 THR B C 1
ATOM 4060 O O . THR B 1 221 ? 10.727 37.875 13.93 1 59.97 221 THR B O 1
ATOM 4063 N N . TYR B 1 222 ? 10.273 36.188 15.266 1 59.06 222 TYR B N 1
ATOM 4064 C CA . TYR B 1 222 ? 8.922 36 14.742 1 59.06 222 TYR B CA 1
ATOM 4065 C C . TYR B 1 222 ? 8.039 37.188 15.086 1 59.06 222 TYR B C 1
ATOM 4067 O O . TYR B 1 222 ? 7.246 37.625 14.258 1 59.06 222 TYR B O 1
ATOM 4075 N N . GLN B 1 223 ? 8.109 37.688 16.297 1 56.22 223 GLN B N 1
ATOM 4076 C CA . GLN B 1 223 ? 7.406 38.875 16.703 1 56.22 223 GLN B CA 1
ATOM 4077 C C . GLN B 1 223 ? 7.809 40.062 15.836 1 56.22 223 GLN B C 1
ATOM 4079 O O . GLN B 1 223 ? 6.973 40.906 15.5 1 56.22 223 GLN B O 1
ATOM 4084 N N . MET B 1 224 ? 8.977 40 15.422 1 53.5 224 MET B N 1
ATOM 4085 C CA . MET B 1 224 ? 9.43 41.094 14.586 1 53.5 224 MET B CA 1
ATOM 4086 C C . MET B 1 224 ? 8.82 41 13.188 1 53.5 224 MET B C 1
ATOM 4088 O O . MET B 1 224 ? 8.391 42.031 12.625 1 53.5 224 MET B O 1
ATOM 4092 N N . TYR B 1 225 ? 8.688 39.812 12.75 1 52.09 225 TYR B N 1
ATOM 4093 C CA . TYR B 1 225 ? 8.141 39.625 11.406 1 52.09 225 TYR B CA 1
ATOM 4094 C C . TYR B 1 225 ? 6.625 39.812 11.406 1 52.09 225 TYR B C 1
ATOM 4096 O O . TYR B 1 225 ? 6.055 40.375 10.469 1 52.09 225 TYR B O 1
ATOM 4104 N N . ALA B 1 226 ? 6.043 39.406 12.469 1 54.19 226 ALA B N 1
ATOM 4105 C CA . ALA B 1 226 ? 4.602 39.594 12.617 1 54.19 226 ALA B CA 1
ATOM 4106 C C . ALA B 1 226 ? 4.254 41.062 12.805 1 54.19 226 ALA B C 1
ATOM 4108 O O . ALA B 1 226 ? 3.246 41.531 12.281 1 54.19 226 ALA B O 1
ATOM 4109 N N . HIS B 1 227 ? 5.074 41.781 13.547 1 52.59 227 HIS B N 1
ATOM 4110 C CA . HIS B 1 227 ? 4.879 43.188 13.75 1 52.59 227 HIS B CA 1
ATOM 4111 C C . HIS B 1 227 ? 5.148 43.969 12.461 1 52.59 227 HIS B C 1
ATOM 4113 O O . HIS B 1 227 ? 4.457 44.969 12.164 1 52.59 227 HIS B O 1
ATOM 4119 N N . LYS B 1 228 ? 6.082 43.5 11.758 1 49.41 228 LYS B N 1
ATOM 4120 C CA . LYS B 1 228 ? 6.391 44.188 10.508 1 49.41 228 LYS B CA 1
ATOM 4121 C C . LYS B 1 228 ? 5.262 44.031 9.492 1 49.41 228 LYS B C 1
ATOM 4123 O O . LYS B 1 228 ? 4.895 44.969 8.805 1 49.41 228 LYS B O 1
ATOM 4128 N N . ASN B 1 229 ? 4.672 42.906 9.5 1 50.5 229 ASN B N 1
ATOM 4129 C CA . ASN B 1 229 ? 3.555 42.688 8.594 1 50.5 229 ASN B CA 1
ATOM 4130 C C . ASN B 1 229 ? 2.295 43.406 9.055 1 50.5 229 ASN B C 1
ATOM 4132 O O . ASN B 1 229 ? 1.525 43.906 8.234 1 50.5 229 ASN B O 1
ATOM 4136 N N . GLN B 1 230 ? 2.088 43.469 10.328 1 50.75 230 GLN B N 1
ATOM 4137 C CA . GLN B 1 230 ? 0.99 44.281 10.852 1 50.75 230 GLN B CA 1
ATOM 4138 C C . GLN B 1 230 ? 1.204 45.75 10.562 1 50.75 230 GLN B C 1
ATOM 4140 O O . GLN B 1 230 ? 0.26 46.469 10.211 1 50.75 230 GLN B O 1
ATOM 4145 N N . ASN B 1 231 ? 2.375 46.188 10.68 1 50.31 231 ASN B N 1
ATOM 4146 C CA . ASN B 1 231 ? 2.662 47.594 10.367 1 50.31 231 ASN B CA 1
ATOM 4147 C C . ASN B 1 231 ? 2.51 47.875 8.875 1 50.31 231 ASN B C 1
ATOM 4149 O O . ASN B 1 231 ? 2.016 48.938 8.484 1 50.31 231 ASN B O 1
ATOM 4153 N N . ASN B 1 232 ? 2.83 46.906 8.109 1 48.72 232 ASN B N 1
ATOM 4154 C CA . ASN B 1 232 ? 2.605 47.094 6.684 1 48.72 232 ASN B CA 1
ATOM 4155 C C . ASN B 1 232 ? 1.12 47.062 6.34 1 48.72 232 ASN B C 1
ATOM 4157 O O . ASN B 1 232 ? 0.665 47.781 5.457 1 48.72 232 ASN B O 1
ATOM 4161 N N . ASN B 1 233 ? 0.4 46.188 7 1 48.34 233 ASN B N 1
ATOM 4162 C CA . ASN B 1 233 ? -1.047 46.219 6.816 1 48.34 233 ASN B CA 1
ATOM 4163 C C . ASN B 1 233 ? -1.668 47.5 7.387 1 48.34 233 ASN B C 1
ATOM 4165 O O . ASN B 1 233 ? -2.613 48.031 6.816 1 48.34 233 ASN B O 1
ATOM 4169 N N . ASN B 1 234 ? -1.16 47.906 8.5 1 46.94 234 ASN B N 1
ATOM 4170 C CA . ASN B 1 234 ? -1.649 49.156 9.023 1 46.94 234 ASN B CA 1
ATOM 4171 C C . ASN B 1 234 ? -1.254 50.344 8.125 1 46.94 234 ASN B C 1
ATOM 4173 O O . ASN B 1 234 ? -2.023 51.281 7.961 1 46.94 234 ASN B O 1
ATOM 4177 N N . TYR B 1 235 ? -0.114 50.219 7.516 1 45.34 235 TYR B N 1
ATOM 4178 C CA . TYR B 1 235 ? 0.284 51.25 6.578 1 45.34 235 TYR B CA 1
ATOM 4179 C C . TYR B 1 235 ? -0.574 51.219 5.32 1 45.34 235 TYR B C 1
ATOM 4181 O O . TYR B 1 235 ? -0.961 52.25 4.793 1 45.34 235 TYR B O 1
ATOM 4189 N N . ASN B 1 236 ? -0.961 50 4.887 1 47.12 236 ASN B N 1
ATOM 4190 C CA . ASN B 1 236 ? -1.829 49.906 3.719 1 47.12 236 ASN B CA 1
ATOM 4191 C C . ASN B 1 236 ? -3.271 50.281 4.062 1 47.12 236 ASN B C 1
ATOM 4193 O O . ASN B 1 236 ? -4.008 50.781 3.213 1 47.12 236 ASN B O 1
ATOM 4197 N N . ASN B 1 237 ? -3.676 49.906 5.262 1 44.31 237 ASN B N 1
ATOM 4198 C CA . ASN B 1 237 ? -5.016 50.312 5.664 1 44.31 237 ASN B CA 1
ATOM 4199 C C . ASN B 1 237 ? -5.09 51.812 5.93 1 44.31 237 ASN B C 1
ATOM 4201 O O . ASN B 1 237 ? -6.145 52.406 5.766 1 44.31 237 ASN B O 1
ATOM 4205 N N . SER B 1 238 ? -4.012 52.375 6.375 1 44.06 238 SER B N 1
ATOM 4206 C CA . SER B 1 238 ? -4.02 53.812 6.582 1 44.06 238 SER B CA 1
ATOM 4207 C C . SER B 1 238 ? -4.07 54.562 5.254 1 44.06 238 SER B C 1
ATOM 4209 O O . SER B 1 238 ? -4.617 55.656 5.18 1 44.06 238 SER B O 1
ATOM 4211 N N . LYS B 1 239 ? -3.527 54 4.191 1 45.09 239 LYS B N 1
ATOM 4212 C CA . LYS B 1 239 ? -3.629 54.656 2.896 1 45.09 239 LYS B CA 1
ATOM 4213 C C . LYS B 1 239 ? -5.043 54.531 2.328 1 45.09 239 LYS B C 1
ATOM 4215 O O . LYS B 1 239 ? -5.414 55.281 1.419 1 45.09 239 LYS B O 1
ATOM 4220 N N . ARG B 1 240 ? -5.785 53.438 2.705 1 45 240 ARG B N 1
ATOM 4221 C CA . ARG B 1 240 ? -7.141 53.312 2.184 1 45 240 ARG B CA 1
ATOM 4222 C C . ARG B 1 240 ? -8.094 54.281 2.859 1 45 240 ARG B C 1
ATOM 4224 O O . ARG B 1 240 ? -9.141 54.625 2.301 1 45 240 ARG B O 1
ATOM 4231 N N . ARG B 1 241 ? -7.844 54.531 4.133 1 42.47 241 ARG B N 1
ATOM 4232 C CA . ARG B 1 241 ? -8.75 55.469 4.801 1 42.47 241 ARG B CA 1
ATOM 4233 C C . ARG B 1 241 ? -8.664 56.875 4.18 1 42.47 241 ARG B C 1
ATOM 4235 O O . ARG B 1 241 ? -9.648 57.594 4.145 1 42.47 241 ARG B O 1
ATOM 4242 N N . TYR B 1 242 ? -7.41 57.219 3.768 1 39 242 TYR B N 1
ATOM 4243 C CA . TYR B 1 242 ? -7.301 58.562 3.258 1 39 242 TYR B CA 1
ATOM 4244 C C . TYR B 1 242 ? -8.016 58.719 1.916 1 39 242 TYR B C 1
ATOM 4246 O O . TYR B 1 242 ? -8.539 59.781 1.589 1 39 242 TYR B O 1
ATOM 4254 N N . SER B 1 243 ? -8.016 57.594 1.076 1 39.75 243 SER B N 1
ATOM 4255 C CA . SER B 1 243 ? -8.555 57.812 -0.264 1 39.75 243 SER B CA 1
ATOM 4256 C C . SER B 1 243 ? -10.078 57.844 -0.245 1 39.75 243 SER B C 1
ATOM 4258 O O . SER B 1 243 ? -10.688 58.5 -1.086 1 39.75 243 SER B O 1
ATOM 4260 N N . GLU B 1 244 ? -10.734 57.094 0.684 1 38.69 244 GLU B N 1
ATOM 4261 C CA . GLU B 1 244 ? -12.195 57.031 0.603 1 38.69 244 GLU B CA 1
ATOM 4262 C C . GLU B 1 244 ? -12.836 58.281 1.189 1 38.69 244 GLU B C 1
ATOM 4264 O O . GLU B 1 244 ? -14.016 58.531 0.95 1 38.69 244 GLU B O 1
ATOM 4269 N N . SER B 1 245 ? -12.211 58.938 2.143 1 38.16 245 SER B N 1
ATOM 4270 C CA . SER B 1 245 ? -12.891 60.062 2.775 1 38.16 245 SER B CA 1
ATOM 4271 C C . SER B 1 245 ? -13.172 61.156 1.771 1 38.16 245 SER B C 1
ATOM 4273 O O . SER B 1 245 ? -14.047 62 1.997 1 38.16 245 SER B O 1
ATOM 4275 N N . THR B 1 246 ? -12.344 61.312 0.728 1 36.41 246 THR B N 1
ATOM 4276 C CA . THR B 1 246 ? -12.523 62.5 -0.074 1 36.41 246 THR B CA 1
ATOM 4277 C C . THR B 1 246 ? -13.773 62.406 -0.935 1 36.41 246 THR B C 1
ATOM 4279 O O . THR B 1 246 ? -14.281 63.406 -1.42 1 36.41 246 THR B O 1
ATOM 4282 N N . GLU B 1 247 ? -14.148 61.156 -1.339 1 36.47 247 GLU B N 1
ATOM 4283 C CA . GLU B 1 247 ? -15.109 61.125 -2.436 1 36.47 247 GLU B CA 1
ATOM 4284 C C . GLU B 1 247 ? -16.531 61.375 -1.927 1 36.47 247 GLU B C 1
ATOM 4286 O O . GLU B 1 247 ? -17.453 61.531 -2.719 1 36.47 247 GLU B O 1
ATOM 4291 N N . ASP B 1 248 ? -16.766 61.125 -0.613 1 34.47 248 ASP B N 1
ATOM 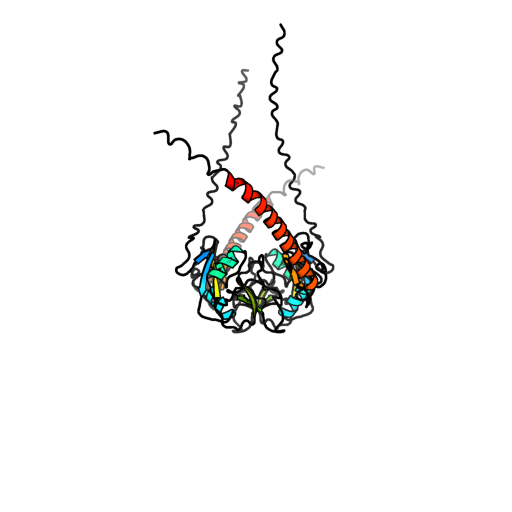4292 C CA . ASP B 1 248 ? -18.156 61.094 -0.176 1 34.47 248 ASP B CA 1
ATOM 4293 C C . ASP B 1 248 ? -18.766 62.5 -0.172 1 34.47 248 ASP B C 1
ATOM 4295 O O . ASP B 1 248 ? -19.906 62.688 0.251 1 34.47 248 ASP B O 1
ATOM 4299 N N . ARG B 1 249 ? -17.891 63.531 -0.16 1 32.41 249 ARG B N 1
ATOM 4300 C CA . ARG B 1 249 ? -18.453 64.875 0.171 1 32.41 249 ARG B CA 1
ATOM 4301 C C . ARG B 1 249 ? -19.438 65.312 -0.903 1 32.41 249 ARG B C 1
ATOM 4303 O O . ARG B 1 249 ? -20.188 66.25 -0.697 1 32.41 249 ARG B O 1
ATOM 4310 N N . HIS B 1 250 ? -19.156 64.938 -2.154 1 32.06 250 HIS B N 1
ATOM 4311 C CA . HIS B 1 250 ? -19.641 65.875 -3.15 1 32.06 250 HIS B CA 1
ATOM 4312 C C . HIS B 1 250 ? -21.141 65.688 -3.363 1 32.06 250 HIS B C 1
ATOM 4314 O O . HIS B 1 250 ? -21.734 66.438 -4.164 1 32.06 250 HIS B O 1
ATOM 4320 N N . ARG B 1 251 ? -21.75 64.562 -2.98 1 29.59 251 ARG B N 1
ATOM 4321 C CA . ARG B 1 251 ? -22.953 64.312 -3.771 1 29.59 251 ARG B CA 1
ATOM 4322 C C . ARG B 1 251 ? -24.125 65.188 -3.275 1 29.59 251 ARG B C 1
ATOM 4324 O O . ARG B 1 251 ? -25.141 65.312 -3.957 1 29.59 251 ARG B O 1
ATOM 4331 N N . TRP B 1 252 ? -24.125 65.5 -1.973 1 29.45 252 TRP B N 1
ATOM 4332 C CA . TRP B 1 252 ? -25.453 65.688 -1.429 1 29.45 252 TRP B CA 1
ATOM 4333 C C . TRP B 1 252 ? -26.016 67 -1.924 1 29.45 252 TRP B C 1
ATOM 4335 O O . TRP B 1 252 ? -27.156 67.375 -1.608 1 29.45 252 TRP B O 1
ATOM 4345 N N . SER B 1 253 ? -25.172 67.938 -2.275 1 29.73 253 SER B N 1
ATOM 4346 C CA . SER B 1 253 ? -25.641 69.312 -2.129 1 29.73 253 SER B CA 1
ATOM 4347 C C . SER B 1 253 ? -26.797 69.625 -3.086 1 29.73 253 SER B C 1
ATOM 4349 O O . SER B 1 253 ? -27.391 70.688 -3.02 1 29.73 253 SER B O 1
ATOM 4351 N N . LYS B 1 254 ? -26.891 68.938 -4.211 1 31.11 254 LYS B N 1
ATOM 4352 C CA . LYS B 1 254 ? -27.391 69.75 -5.312 1 31.11 254 LYS B CA 1
ATOM 4353 C C . LYS B 1 254 ? -28.906 69.938 -5.195 1 31.11 254 LYS B C 1
ATOM 4355 O O . LYS B 1 254 ? -29.531 70.5 -6.105 1 31.11 254 LYS B O 1
ATOM 4360 N N . THR B 1 255 ? -29.625 69.25 -4.316 1 29.27 255 THR B N 1
ATOM 4361 C CA . THR B 1 255 ? -31.031 69.188 -4.691 1 29.27 255 THR B CA 1
ATOM 4362 C C . THR B 1 255 ? -31.75 70.438 -4.289 1 29.27 255 THR B C 1
ATOM 4364 O O . THR B 1 255 ? -32.969 70.562 -4.355 1 29.27 255 THR B O 1
ATOM 4367 N N . ALA B 1 256 ? -31.094 71.438 -3.639 1 27.73 256 ALA B N 1
ATOM 4368 C CA . ALA B 1 256 ? -31.906 72.438 -2.908 1 27.73 256 ALA B CA 1
ATOM 4369 C C . ALA B 1 256 ? -32.75 73.25 -3.863 1 27.73 256 ALA B C 1
ATOM 4371 O O . ALA B 1 256 ? -33.781 73.875 -3.457 1 27.73 256 ALA B O 1
ATOM 4372 N N . ASP B 1 257 ? -32.312 73.625 -5.066 1 25.03 257 ASP B N 1
ATOM 4373 C CA . ASP B 1 257 ? -32.719 75 -5.488 1 25.03 257 ASP B CA 1
ATOM 4374 C C . ASP B 1 257 ? -34.188 75 -5.875 1 25.03 257 ASP B C 1
ATOM 4376 O O . ASP B 1 257 ? -34.844 76.062 -5.762 1 25.03 257 ASP B O 1
ATOM 4380 N N . ASP B 1 258 ? -34.781 74.062 -6.664 1 27.47 258 ASP B N 1
ATOM 4381 C CA . ASP B 1 258 ? -35.75 74.625 -7.605 1 27.47 258 ASP B CA 1
ATOM 4382 C C . ASP B 1 258 ? -37.094 74.875 -6.93 1 27.47 258 ASP B C 1
ATOM 4384 O O . ASP B 1 258 ? -38.094 74.25 -7.246 1 27.47 258 ASP B O 1
ATOM 4388 N N . SER B 1 259 ? -37.125 75.25 -5.688 1 24.84 259 SER B N 1
ATOM 4389 C CA . SER B 1 259 ? -38.438 75.5 -5.066 1 24.84 259 SER B CA 1
ATOM 4390 C C . SER B 1 259 ? -39.031 76.812 -5.59 1 24.84 259 SER B C 1
ATOM 4392 O O . SER B 1 259 ? -38.938 77.812 -4.938 1 24.84 259 SER B O 1
ATOM 4394 N N . THR B 1 260 ? -38.906 77.312 -6.883 1 25.48 260 THR B N 1
ATOM 4395 C CA . THR B 1 260 ? -39.562 78.562 -7.254 1 25.48 260 THR B CA 1
ATOM 4396 C C . THR B 1 260 ? -41.062 78.375 -7.242 1 25.48 260 THR B C 1
ATOM 4398 O O . THR B 1 260 ? -41.812 79.312 -7.266 1 25.48 260 THR B O 1
ATOM 4401 N N . HIS B 1 261 ? -41.875 77.375 -6.945 1 22.86 261 HIS B N 1
ATOM 4402 C CA . HIS B 1 261 ? -43.188 78 -6.84 1 22.86 261 HIS B CA 1
ATOM 4403 C C . HIS B 1 261 ? -43.312 78.75 -5.539 1 22.86 261 HIS B C 1
ATOM 4405 O O . HIS B 1 261 ? -42.75 78.375 -4.52 1 22.86 261 HIS B O 1
#

Secondary structure (DSSP, 8-state):
-------------------------------PPPTT-EEETTEEEEEEEEEE-HHHHHHHHHHTT-EEPP--SHHHHHHHHHH-SS-EEEEEE-SSSTT--EETT--------BPTT-S---STTT--EEEEEGGGTTEEEEE-TT--EEEEEEEES-EE-SPPP-TTEEESS---S-EETT-EEEEEEPTT-EEES--EEEB-TTS-BPPP--EEE-HHHHHHHHHHHHHHHHHHHHHHHHHHHTGGGSGGGGGGTT---/--------------------------------PPTT-EEETTEEEEEEEEEE-HHHHHHHHHHTT-EEPP--SHHHHHHHHHH-SS-EEEEEE-SSSTT--EETT--------BPTT-S---STTT--EEEEEGGGTTEEEEE-TT--EEEEEEEES-EE-SPPP-TTEEESS---S-EETT-EEEEEEPTT-EEES--EEEB-TTS-BPPP--EEE-HHHHHHHHHHHHHHHHHHHHHHHHHHHTGGGSSGGGGG-----

Foldseek 3Di:
DCPPPPPPPPPPVPPPPPPPPPPPPPLCLCVDDDPQWDDDPQKTKHWFFFWFFQVVQQVVLVLVAWGFADDADPVSLQVQLVRDDAKAFHQWWQVPHPPDIDGPVGDDRNDAFADVVPPDCVVVDAQTTWIFGNVVSRHIYGGHRGDIGITMTMAGSAWAAWDDDAPQKDWPDDTHGTHHFQDKIFIDGHPQWDKDDGRIWGQHPSRDIDDGDIDTHHVVVVVVVVVVVVVVVVVVVVVVVVVVVPPPPPDDPPDPPDPPD/DCPPPPPPPPPPVPPPPPPPPPPPPPLCLLVDDPPQWDDDPQKTKHWFFFWFFQVVQQVVLVLVAWGFADDADPVSLQVQLVRDDAKAFHQWWQVPHPPDIDGPVGDDRNDAFADVVPPDCVVVDAQTTWIFGNVVSRHIYGGHRGDIGITMTMAGSAWAAWDDDAPQKDWPDDTHGTHHFQDKIFIDGHPQWDKDDGRIWGQHPSRDIDDGDIDTHHPVVVVVVVVVVVVVVVVVVVVVVVVVVVPPPPDDPDPPPDPPD

pLDDT: mean 77.64, std 26.12, range [22.86, 98.88]

Solvent-accessible surface area (backbone atoms only — not comparable to full-atom values): 29730 Å² total; per-residue (Å²): 135,84,76,76,77,76,74,78,73,79,76,74,74,74,75,72,72,73,75,66,74,76,69,70,70,68,64,78,61,60,71,66,52,57,90,83,37,44,76,57,90,74,29,23,32,36,66,39,80,70,59,28,29,50,66,58,42,35,50,54,18,39,56,69,22,32,23,27,28,74,57,65,40,73,70,50,42,54,52,56,34,68,67,36,93,43,58,22,39,38,21,41,29,20,77,90,41,84,85,50,71,39,34,74,76,63,56,76,87,75,40,84,52,56,28,89,82,38,75,56,67,78,61,80,71,66,45,28,26,32,32,30,34,35,92,60,85,35,23,31,41,56,33,55,41,77,48,69,33,21,34,32,30,32,26,60,51,53,45,16,59,66,75,85,86,51,73,61,40,43,65,61,64,83,88,49,67,33,33,35,56,69,37,75,46,40,51,38,48,36,92,78,36,44,75,39,72,59,46,57,36,37,20,33,87,83,27,43,67,48,82,75,62,49,42,46,39,48,61,77,58,44,54,50,53,52,48,50,50,49,47,48,49,48,52,52,52,53,56,51,57,62,63,58,63,67,68,69,70,69,72,74,70,71,76,72,68,78,75,70,123,134,84,77,76,77,80,74,77,75,78,75,74,73,71,75,72,73,72,74,66,73,78,69,69,72,68,59,76,56,51,78,65,52,59,92,82,37,42,75,57,89,76,31,27,32,34,68,40,81,72,58,30,29,51,66,58,43,35,51,56,17,39,56,70,23,31,23,27,28,72,56,66,39,71,68,49,43,54,52,58,36,67,66,35,93,44,58,22,40,38,22,41,28,19,76,90,40,84,85,51,70,41,34,73,76,63,55,77,87,76,39,86,52,56,29,90,80,40,74,55,66,77,63,81,72,66,44,30,24,30,32,30,34,36,92,61,84,35,24,30,40,54,33,54,43,77,47,69,33,22,35,32,29,32,26,60,46,46,44,17,59,65,77,86,86,50,74,61,41,44,63,63,66,82,88,48,68,33,32,37,56,70,37,75,46,42,52,38,49,36,91,77,37,45,74,38,71,59,45,58,34,38,22,33,88,80,28,44,66,48,81,74,62,48,41,46,38,49,60,78,57,43,54,51,52,53,48,50,50,49,48,49,48,49,52,53,51,53,55,51,55,62,64,58,63,65,67,71,67,70,71,74,69,75,76,71,70,85,67,75,122

InterPro domains:
  IPR000436 Sushi/SCR/CCP domain [PF00084] (160-213)
  IPR000436 Sushi/SCR/CCP domain [PS50923] (158-218)
  IPR000436 Sushi/SCR/CCP domain [SM00032] (160-216)
  IPR000436 Sushi/SCR/CCP domain [cd00033] (160-216)
  IPR001304 C-type lectin-like [PF00059] (51-155)
  IPR001304 C-type lectin-like [PS50041] (40-154)
  IPR001304 C-type lectin-like [SM00034] (33-154)
  IPR016186 C-type lectin-like/link domain superfamily [G3DSA:3.10.100.10] (28-156)
  IPR016187 C-type lectin fold [SSF56436] (8-158)
  IPR018378 C-type lectin, conserved site [PS00615] (129-153)
  IPR035976 Sushi/SCR/CCP superfamily [SSF57535] (158-218)
  IPR050691 Hyaluronan-binding Proteoglycan [PTHR22804] (28-204)

Organism: Carassius auratus (NCBI:txid7957)

Radius of gyration: 34.93 Å; Cα contacts (8 Å, |Δi|>4): 868; chains: 2; bounding box: 78×118×107 Å

Nearest PDB structures (foldseek):
  1tdq-assembly1_B  TM=9.890E-01  e=2.181E-18  Rattus norvegicus
  2zib-assembly1_A  TM=9.666E-01  e=2.164E-12  Brachyopsis segaliensis
  1hup-assembly1_A  TM=9.442E-01  e=2.777E-09  Homo sapiens
  3wwk-assembly1_C  TM=8.322E-01  e=2.624E-09  Homo sapiens
  1kwz-assembly1_C  TM=8.896E-01  e=1.506E-08  Rattus norvegicus